Protein AF-A0A2V8CJR1-F1 (afdb_monomer)

pLDDT: mean 88.84, std 11.31, range [27.67, 98.44]

Foldseek 3Di:
DFPLCVVPCLLQVLLVLVVVLVVLLVCQQPDQDDLVVLLVSLLVSLLSLLQSCLSPVVSCLSLVVSLCSLQPQGDDDNVVCNVSSVVSNVSSPVSSCVNNVVVVVVCQQFDCPLLLLLLLQAPVNLVLLQWDDFLFGSANDSASVVSLQVLQVLCCQAVVHFRDPRRGPSSNVSSVVLSVVCCQLFVLQLLSLLVSLLQSLLLCLQAQAQNDPSDPPVPADPVNNVVSVVRRVVSLVCSNCRVVLLLLLLLQLQLVPLSRSVVSVSCSSSLRRVCSSNVDCSRNVSVSCNSVVSNVSNVVCCVVCNPDPRDPSSNVRSVVSVVVVVCCSVVVSVVSLVSNLVSLVVLVVCVVPFDKDFWDWDDDDFWWIWTPDDFDWGHDPQKTKGKFKKKWKFDLVQFDDAAWKKKWFFKDAPDPSLGRIDIDGGGRAHRPFHIKMKIDMDMWIDGHPGTGMDGTGITIGPGTPVRRPTMITGPSVNSNSDGIIGIGHRVSSVTRSHMDRDNPPSDPPD

Structure (mmCIF, N/CA/C/O backbone):
data_AF-A0A2V8CJR1-F1
#
_entry.id   AF-A0A2V8CJR1-F1
#
loop_
_atom_site.group_PDB
_atom_site.id
_atom_site.type_symbol
_atom_site.label_atom_id
_atom_site.label_alt_id
_atom_site.label_comp_id
_atom_site.label_asym_id
_atom_site.label_entity_id
_atom_site.label_seq_id
_atom_site.pdbx_PDB_ins_code
_atom_site.Cartn_x
_atom_site.Cartn_y
_atom_site.Cartn_z
_atom_site.occupancy
_atom_site.B_iso_or_equiv
_atom_site.auth_seq_id
_atom_site.auth_comp_id
_atom_site.auth_asym_id
_atom_site.auth_atom_id
_atom_site.pdbx_PDB_model_num
ATOM 1 N N . MET A 1 1 ? -5.263 13.790 -19.936 1.00 47.22 1 MET A N 1
ATOM 2 C CA . MET A 1 1 ? -5.091 14.590 -18.706 1.00 47.22 1 MET A CA 1
ATOM 3 C C . MET A 1 1 ? -6.323 15.472 -18.580 1.00 47.22 1 MET A C 1
ATOM 5 O O . MET A 1 1 ? -6.673 16.108 -19.569 1.00 47.22 1 MET A O 1
ATOM 9 N N . ASN A 1 2 ? -7.050 15.401 -17.464 1.00 49.66 2 ASN A N 1
ATOM 10 C CA . ASN A 1 2 ? -8.241 16.224 -17.248 1.00 49.66 2 ASN A CA 1
ATOM 11 C C . ASN A 1 2 ? -7.782 17.662 -16.935 1.00 49.66 2 ASN A C 1
ATOM 13 O O . ASN A 1 2 ? -6.902 17.849 -16.100 1.00 49.66 2 ASN A O 1
ATOM 17 N N . LEU A 1 3 ? -8.316 18.669 -17.631 1.00 52.62 3 LEU A N 1
ATOM 18 C CA . LEU A 1 3 ? -7.907 20.075 -17.468 1.00 52.62 3 LEU A CA 1
ATOM 19 C C . LEU A 1 3 ? -8.206 20.612 -16.057 1.00 52.62 3 LEU A C 1
ATOM 21 O O . LEU A 1 3 ? -7.541 21.540 -15.611 1.00 52.62 3 LEU A O 1
ATOM 25 N N . THR A 1 4 ? -9.142 19.996 -15.328 1.00 49.59 4 THR A N 1
ATOM 26 C CA . THR A 1 4 ? -9.461 20.331 -13.928 1.00 49.59 4 THR A CA 1
ATOM 27 C C . THR A 1 4 ? -8.304 20.060 -12.970 1.00 49.59 4 THR A C 1
ATOM 29 O O . THR A 1 4 ? -8.136 20.763 -11.979 1.00 49.59 4 THR A O 1
ATOM 32 N N . GLN A 1 5 ? -7.459 19.079 -13.285 1.00 52.44 5 GLN A N 1
ATOM 33 C CA . GLN A 1 5 ? -6.327 18.684 -12.451 1.00 52.44 5 GLN A CA 1
ATOM 34 C C . GLN A 1 5 ? -5.193 19.723 -12.460 1.00 52.44 5 GLN A C 1
ATOM 36 O O . GLN A 1 5 ? -4.389 19.764 -11.534 1.00 52.44 5 GLN A O 1
ATOM 41 N N . LEU A 1 6 ? -5.171 20.640 -13.436 1.00 52.94 6 LEU A N 1
ATOM 42 C CA . LEU A 1 6 ? -4.238 21.774 -13.451 1.00 52.94 6 LEU A CA 1
ATOM 43 C C . LEU A 1 6 ? -4.445 22.741 -12.271 1.00 52.94 6 LEU A C 1
ATOM 45 O O . LEU A 1 6 ? -3.533 23.500 -11.960 1.00 52.94 6 LEU A O 1
ATOM 49 N N . LEU A 1 7 ? -5.604 22.702 -11.599 1.00 54.41 7 LEU A N 1
ATOM 50 C CA . LEU A 1 7 ? -5.891 23.536 -10.428 1.00 54.41 7 LEU A CA 1
ATOM 51 C C . LEU A 1 7 ? -5.176 23.052 -9.151 1.00 54.41 7 LEU A C 1
ATOM 53 O O . LEU A 1 7 ? -4.933 23.864 -8.264 1.00 54.41 7 LEU A O 1
ATOM 57 N N . SER A 1 8 ? -4.760 21.777 -9.069 1.00 62.66 8 SER A N 1
ATOM 58 C CA . SER A 1 8 ? -3.925 21.263 -7.965 1.00 62.66 8 SER A CA 1
ATOM 59 C C . SER A 1 8 ? -2.457 21.138 -8.390 1.00 62.66 8 SER A C 1
ATOM 61 O O . SER A 1 8 ? -1.870 20.057 -8.388 1.00 62.66 8 SER A O 1
ATOM 63 N N . LEU A 1 9 ? -1.823 22.253 -8.778 1.00 65.81 9 LEU A N 1
ATOM 64 C CA . LEU A 1 9 ? -0.425 22.278 -9.254 1.00 65.81 9 LEU A CA 1
ATOM 65 C C . LEU A 1 9 ? 0.544 21.493 -8.352 1.00 65.81 9 LEU A C 1
ATOM 67 O O . LEU A 1 9 ? 1.462 20.843 -8.855 1.00 65.81 9 LEU A O 1
ATOM 71 N N . ARG A 1 10 ? 0.307 21.500 -7.033 1.00 71.19 10 ARG A N 1
ATOM 72 C CA . ARG A 1 10 ? 1.084 20.732 -6.053 1.00 71.19 10 ARG A CA 1
ATOM 73 C C . ARG A 1 10 ? 1.092 19.236 -6.372 1.00 71.19 10 ARG A C 1
ATOM 75 O O . ARG A 1 10 ? 2.167 18.640 -6.442 1.00 71.19 10 ARG A O 1
ATOM 82 N N . ASP A 1 11 ? -0.070 18.632 -6.598 1.00 70.62 11 ASP A N 1
ATOM 83 C CA . ASP A 1 11 ? -0.189 17.177 -6.731 1.00 70.62 11 ASP A CA 1
ATOM 84 C C . ASP A 1 11 ? 0.283 16.658 -8.092 1.00 70.62 11 ASP A C 1
ATOM 86 O O . ASP A 1 11 ? 0.844 15.562 -8.185 1.00 70.62 11 ASP A O 1
ATOM 90 N N . TYR A 1 12 ? 0.158 17.485 -9.132 1.00 77.50 12 TYR A N 1
ATOM 91 C CA . TYR A 1 12 ? 0.526 17.127 -10.505 1.00 77.50 12 TYR A CA 1
ATOM 92 C C . TYR A 1 12 ? 1.982 17.467 -10.864 1.00 77.50 12 TYR A C 1
ATOM 94 O O . TYR A 1 12 ? 2.507 16.938 -11.848 1.00 77.50 12 TYR A O 1
ATOM 102 N N . SER A 1 13 ? 2.669 18.274 -10.045 1.00 83.56 13 SER A N 1
ATOM 103 C CA . SER A 1 13 ? 4.060 18.706 -10.270 1.00 83.56 13 SER A CA 1
ATOM 104 C C . SER A 1 13 ? 5.081 17.563 -10.366 1.00 83.56 13 SER A C 1
ATOM 106 O O . SER A 1 13 ? 6.120 17.735 -11.002 1.00 83.56 13 SER A O 1
ATOM 108 N N . LYS A 1 14 ? 4.797 16.378 -9.802 1.00 86.94 14 LYS A N 1
ATOM 109 C CA . LYS A 1 14 ? 5.714 15.223 -9.851 1.00 86.94 14 LYS A CA 1
ATOM 110 C C . LYS A 1 14 ? 5.793 14.528 -11.212 1.00 86.94 14 LYS A C 1
ATOM 112 O O . LYS A 1 14 ? 6.799 13.885 -11.509 1.00 86.94 14 LYS A O 1
ATOM 117 N N . ALA A 1 15 ? 4.752 14.628 -12.042 1.00 88.88 15 ALA A N 1
ATOM 118 C CA . ALA A 1 15 ? 4.653 13.828 -13.264 1.00 88.88 15 ALA A CA 1
ATOM 119 C C . ALA A 1 15 ? 5.807 14.043 -14.257 1.00 88.88 15 ALA A C 1
ATOM 121 O O . ALA A 1 15 ? 6.345 13.040 -14.729 1.00 88.88 15 ALA A O 1
ATOM 122 N N . PRO A 1 16 ? 6.251 15.281 -14.556 1.00 91.69 16 PRO A N 1
ATOM 123 C CA . PRO A 1 16 ? 7.402 15.496 -15.430 1.00 91.69 16 PRO A CA 1
ATOM 124 C C . PRO A 1 16 ? 8.664 14.785 -14.928 1.00 91.69 16 PRO A C 1
ATOM 126 O O . PRO A 1 16 ? 9.364 14.161 -15.723 1.00 91.69 16 PRO A O 1
ATOM 129 N N . PHE A 1 17 ? 8.921 14.805 -13.615 1.00 94.31 17 PHE A N 1
ATOM 130 C CA . PHE A 1 17 ? 10.078 14.132 -13.022 1.00 94.31 17 PHE A CA 1
ATOM 131 C C . PHE A 1 17 ? 10.000 12.617 -13.207 1.00 94.31 17 PHE A C 1
ATOM 133 O O . PHE A 1 17 ? 10.965 12.023 -13.683 1.00 94.31 17 PHE A O 1
ATOM 140 N N . VAL A 1 18 ? 8.850 11.997 -12.914 1.00 93.81 18 VAL A N 1
ATOM 141 C CA . VAL A 1 18 ? 8.673 10.547 -13.110 1.00 93.81 18 VAL A CA 1
ATOM 142 C C . VAL A 1 18 ? 8.821 10.169 -14.583 1.00 93.81 18 VAL A C 1
ATOM 144 O O . VAL A 1 18 ? 9.550 9.236 -14.909 1.00 93.81 18 VAL A O 1
ATOM 147 N N . LEU A 1 19 ? 8.174 10.896 -15.495 1.00 94.81 19 LEU A N 1
ATOM 148 C CA . LEU A 1 19 ? 8.189 10.564 -16.921 1.00 94.81 19 LEU A CA 1
ATOM 149 C C . LEU A 1 19 ? 9.585 10.715 -17.542 1.00 94.81 19 LEU A C 1
ATOM 151 O O . LEU A 1 19 ? 10.015 9.840 -18.295 1.00 94.81 19 LEU A O 1
ATOM 155 N N . ILE A 1 20 ? 10.320 11.779 -17.201 1.00 96.69 20 ILE A N 1
ATOM 156 C CA . ILE A 1 20 ? 11.702 11.967 -17.667 1.00 96.69 20 ILE A CA 1
ATOM 157 C C . ILE A 1 20 ? 12.622 10.910 -17.035 1.00 96.69 20 ILE A C 1
ATOM 159 O O . ILE A 1 20 ? 13.464 10.347 -17.733 1.00 96.69 20 ILE A O 1
ATOM 163 N N . ALA A 1 21 ? 12.437 10.577 -15.753 1.00 96.94 21 ALA A N 1
ATOM 164 C CA . ALA A 1 21 ? 13.189 9.519 -15.079 1.00 96.94 21 ALA A CA 1
ATOM 165 C C . ALA A 1 21 ? 12.992 8.159 -15.776 1.00 96.94 21 ALA A C 1
ATOM 167 O O . ALA A 1 21 ? 13.968 7.492 -16.129 1.00 96.94 21 ALA A O 1
ATOM 168 N N . VAL A 1 22 ? 11.741 7.783 -16.062 1.00 96.56 22 VAL A N 1
ATOM 169 C CA . VAL A 1 22 ? 11.398 6.560 -16.806 1.00 96.56 22 VAL A CA 1
ATOM 170 C C . VAL A 1 22 ? 12.005 6.576 -18.210 1.00 96.56 22 VAL A C 1
ATOM 172 O O . VAL A 1 22 ? 12.554 5.562 -18.643 1.00 96.56 22 VAL A O 1
ATOM 175 N N . LEU A 1 23 ? 11.975 7.717 -18.908 1.00 97.00 23 LEU A N 1
ATOM 176 C CA . LEU A 1 23 ? 12.600 7.865 -20.224 1.00 97.00 23 LEU A CA 1
ATOM 177 C C . LEU A 1 23 ? 14.119 7.653 -20.167 1.00 97.00 23 LEU A C 1
ATOM 179 O O . LEU A 1 23 ? 14.658 6.914 -20.991 1.00 97.00 23 LEU A O 1
ATOM 183 N N . ILE A 1 24 ? 14.812 8.256 -19.195 1.00 97.94 24 ILE A N 1
ATOM 184 C CA . ILE A 1 24 ? 16.261 8.076 -19.016 1.00 97.94 24 ILE A CA 1
ATOM 185 C C . ILE A 1 24 ? 16.586 6.595 -18.794 1.00 97.94 24 ILE A C 1
ATOM 187 O O . ILE A 1 24 ? 17.466 6.052 -19.468 1.00 97.94 24 ILE A O 1
ATOM 191 N N . LEU A 1 25 ? 15.854 5.916 -17.907 1.00 97.44 25 LEU A N 1
ATOM 192 C CA . LEU A 1 25 ? 16.058 4.488 -17.655 1.00 97.44 25 LEU A CA 1
ATOM 193 C C . LEU A 1 25 ? 15.759 3.639 -18.898 1.00 97.44 25 LEU A C 1
ATOM 195 O O . LEU A 1 25 ? 16.517 2.720 -19.208 1.00 97.44 25 LEU A O 1
ATOM 199 N N . ALA A 1 26 ? 14.709 3.962 -19.655 1.00 95.88 26 ALA A N 1
ATOM 200 C CA . ALA A 1 26 ? 14.397 3.277 -20.906 1.00 95.88 26 ALA A CA 1
ATOM 201 C C . ALA A 1 26 ? 15.522 3.440 -21.944 1.00 95.88 26 ALA A C 1
ATOM 203 O O . ALA A 1 26 ? 15.896 2.467 -22.602 1.00 95.88 26 ALA A O 1
ATOM 204 N N . VAL A 1 27 ? 16.121 4.630 -22.068 1.00 97.06 27 VAL A N 1
ATOM 205 C CA . VAL A 1 27 ? 17.281 4.869 -22.948 1.00 97.06 27 VAL A CA 1
ATOM 206 C C . VAL A 1 27 ? 18.489 4.045 -22.498 1.00 97.06 27 VAL A C 1
ATOM 208 O O . VAL A 1 27 ? 19.089 3.351 -23.322 1.00 97.06 27 VAL A O 1
ATOM 211 N N . LEU A 1 28 ? 18.803 4.066 -21.201 1.00 96.19 28 LEU A N 1
ATOM 212 C CA . LEU A 1 28 ? 19.912 3.311 -20.609 1.00 96.19 28 LEU A CA 1
ATOM 213 C C . LEU A 1 28 ? 19.774 1.797 -20.824 1.00 96.19 28 LEU A C 1
ATOM 215 O O . LEU A 1 28 ? 20.759 1.109 -21.087 1.00 96.19 28 LEU A O 1
ATOM 219 N N . VAL A 1 29 ? 18.552 1.270 -20.740 1.00 95.25 29 VAL A N 1
ATOM 220 C CA . VAL A 1 29 ? 18.269 -0.152 -20.962 1.00 95.25 29 VAL A CA 1
ATOM 221 C C . VAL A 1 29 ? 18.278 -0.496 -22.452 1.00 95.25 29 VAL A C 1
ATOM 223 O O . VAL A 1 29 ? 18.765 -1.556 -22.845 1.00 95.25 29 VAL A O 1
ATOM 226 N N . THR A 1 30 ? 17.734 0.345 -23.322 1.00 93.69 30 THR A N 1
ATOM 227 C CA . THR A 1 30 ? 17.561 -0.026 -24.737 1.00 93.69 30 THR A CA 1
ATOM 228 C C . THR A 1 30 ? 18.825 0.156 -25.566 1.00 93.69 30 THR A C 1
ATOM 230 O O . THR A 1 30 ? 19.014 -0.586 -26.532 1.00 93.69 30 THR A O 1
ATOM 233 N N . ARG A 1 31 ? 19.714 1.086 -25.199 1.00 92.00 31 ARG A N 1
ATOM 234 C CA . ARG A 1 31 ? 20.878 1.443 -26.021 1.00 92.00 31 ARG A CA 1
ATOM 235 C C . ARG A 1 31 ? 22.200 1.027 -25.374 1.00 92.00 31 ARG A C 1
ATOM 237 O O . ARG A 1 31 ? 22.481 1.446 -24.254 1.00 92.00 31 ARG A O 1
ATOM 244 N N . PRO A 1 32 ? 23.065 0.262 -26.069 1.00 89.56 32 PRO A N 1
ATOM 245 C CA . PRO A 1 32 ? 24.431 0.052 -25.609 1.00 89.56 32 PRO A CA 1
ATOM 246 C C . PRO A 1 32 ? 25.197 1.375 -25.714 1.00 89.56 32 PRO A C 1
ATOM 248 O O . PRO A 1 32 ? 25.432 1.892 -26.804 1.00 89.56 32 PRO A O 1
ATOM 251 N N . MET A 1 33 ? 25.561 1.944 -24.568 1.00 89.75 33 MET A N 1
ATOM 252 C CA . MET A 1 33 ? 26.241 3.233 -24.483 1.00 89.75 33 MET A CA 1
ATOM 253 C C . MET A 1 33 ? 27.665 3.073 -23.951 1.00 89.75 33 MET A C 1
ATOM 255 O O . MET A 1 33 ? 27.979 2.156 -23.191 1.00 89.75 33 MET A O 1
ATOM 259 N N . ARG A 1 34 ? 28.542 4.004 -24.345 1.00 90.62 34 ARG A N 1
ATOM 260 C CA . ARG A 1 34 ? 29.875 4.142 -23.742 1.00 90.62 34 ARG A CA 1
ATOM 261 C C . ARG A 1 34 ? 29.740 4.557 -22.273 1.00 90.62 34 ARG A C 1
ATOM 263 O O . ARG A 1 34 ? 28.713 5.107 -21.865 1.00 90.62 34 ARG A O 1
ATOM 270 N N . ILE A 1 35 ? 30.794 4.335 -21.489 1.00 90.50 35 ILE A N 1
ATOM 271 C CA . ILE A 1 35 ? 30.783 4.610 -20.046 1.00 90.50 35 ILE A CA 1
ATOM 272 C C . ILE A 1 35 ? 30.453 6.075 -19.727 1.00 90.50 35 ILE A C 1
ATOM 274 O O . ILE A 1 35 ? 29.532 6.311 -18.960 1.00 90.50 35 ILE A O 1
ATOM 278 N N . GLY A 1 36 ? 31.098 7.051 -20.376 1.00 93.75 36 GLY A N 1
ATOM 279 C CA . GLY A 1 36 ? 30.866 8.480 -20.113 1.00 93.75 36 GLY A CA 1
ATOM 280 C C . GLY A 1 36 ? 29.394 8.899 -20.252 1.00 93.75 36 GLY A C 1
ATOM 281 O O . GLY A 1 36 ? 28.806 9.344 -19.270 1.00 93.75 36 GLY A O 1
ATOM 282 N N . PRO A 1 37 ? 28.755 8.684 -21.418 1.00 95.25 37 PRO A N 1
ATOM 283 C CA . PRO A 1 37 ? 27.330 8.965 -21.601 1.00 95.25 37 PRO A CA 1
ATOM 284 C C . PRO A 1 37 ? 26.408 8.199 -20.639 1.00 95.25 37 PRO A C 1
ATOM 286 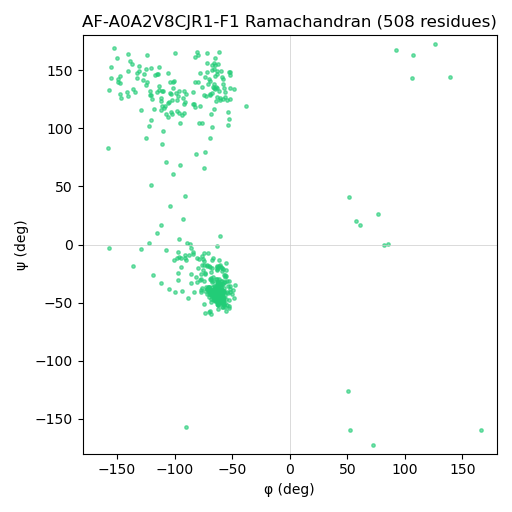O O . PRO A 1 37 ? 25.389 8.737 -20.217 1.00 95.25 37 PRO A O 1
ATOM 289 N N . THR A 1 38 ? 26.765 6.962 -20.274 1.00 94.56 38 THR A N 1
ATOM 290 C CA . THR A 1 38 ? 26.018 6.175 -19.276 1.00 94.56 38 THR A CA 1
ATOM 291 C C . THR A 1 38 ? 26.064 6.863 -17.913 1.00 94.56 38 THR A C 1
ATOM 293 O O . THR A 1 38 ? 25.021 7.111 -17.318 1.00 94.56 38 THR A O 1
ATOM 296 N N . LEU A 1 39 ? 27.261 7.222 -17.438 1.00 96.06 39 LEU A N 1
ATOM 297 C CA . LEU A 1 39 ? 27.441 7.904 -16.156 1.00 96.06 39 LEU A CA 1
ATOM 298 C C . LEU A 1 39 ? 26.774 9.286 -16.150 1.00 96.06 39 LEU A C 1
ATOM 300 O O . LEU A 1 39 ? 26.170 9.653 -15.149 1.00 96.06 39 LEU A O 1
ATOM 304 N N . ALA A 1 40 ? 26.814 10.017 -17.268 1.00 97.44 40 ALA A N 1
ATOM 305 C CA . ALA A 1 40 ? 26.152 11.313 -17.404 1.00 97.44 40 ALA A CA 1
ATOM 306 C C . ALA A 1 40 ? 24.620 11.205 -17.303 1.00 97.44 40 ALA A C 1
ATOM 308 O O . ALA A 1 40 ? 24.003 11.967 -16.564 1.00 97.44 40 ALA A O 1
ATOM 309 N N . LEU A 1 41 ? 23.999 10.240 -17.994 1.00 97.81 41 LEU A N 1
ATOM 310 C CA . LEU A 1 41 ? 22.554 10.002 -17.887 1.00 97.81 41 LEU A CA 1
ATOM 311 C C . LEU A 1 41 ? 22.146 9.537 -16.487 1.00 97.81 41 LEU A C 1
ATOM 313 O O . LEU A 1 41 ? 21.101 9.940 -15.987 1.00 97.81 41 LEU A O 1
ATOM 317 N N . VAL A 1 42 ? 22.968 8.711 -15.844 1.00 97.75 42 VAL A N 1
ATOM 318 C CA . VAL A 1 42 ? 22.712 8.240 -14.479 1.00 97.75 42 VAL A CA 1
ATOM 319 C C . VAL A 1 42 ? 22.859 9.371 -13.453 1.00 97.75 42 VAL A C 1
ATOM 321 O O . VAL A 1 42 ? 22.032 9.484 -12.549 1.00 97.75 42 VAL A O 1
ATOM 324 N N . ALA A 1 43 ? 23.845 10.255 -13.618 1.00 98.31 43 ALA A N 1
ATOM 325 C CA . ALA A 1 43 ? 23.961 11.474 -12.823 1.00 98.31 43 ALA A CA 1
ATOM 326 C C . ALA A 1 43 ? 22.751 12.398 -13.038 1.00 98.31 43 ALA A C 1
ATOM 328 O O . ALA A 1 43 ? 22.170 12.878 -12.068 1.00 98.31 43 ALA A O 1
ATOM 329 N N . LEU A 1 44 ? 22.318 12.590 -14.291 1.00 98.38 44 LEU A N 1
ATOM 330 C CA . LEU A 1 44 ? 21.120 13.368 -14.616 1.00 98.38 44 LEU A CA 1
ATOM 331 C C . LEU A 1 44 ? 19.862 12.770 -13.973 1.00 98.38 44 LEU A C 1
ATOM 333 O O . LEU A 1 44 ? 19.051 13.513 -13.431 1.00 98.38 44 LEU A O 1
ATOM 337 N N . TYR A 1 45 ? 19.718 11.442 -13.985 1.00 98.38 45 TYR A N 1
ATOM 338 C CA . TYR A 1 45 ? 18.636 10.744 -13.290 1.00 98.38 45 TYR A CA 1
ATOM 339 C C . TYR A 1 45 ? 18.657 11.034 -11.784 1.00 98.38 45 TYR A C 1
ATOM 341 O O . TYR A 1 45 ? 17.638 11.433 -11.224 1.00 98.38 45 TYR A O 1
ATOM 349 N N . GLY A 1 46 ? 19.818 10.880 -11.134 1.00 98.00 46 GLY A N 1
ATOM 350 C CA . GLY A 1 46 ? 19.984 11.176 -9.708 1.00 98.00 46 GLY A CA 1
ATOM 351 C C . GLY A 1 46 ? 19.637 12.628 -9.373 1.00 98.00 46 GLY A C 1
ATOM 352 O O . GLY A 1 46 ? 18.896 12.878 -8.425 1.00 98.00 46 GLY A O 1
ATOM 353 N N . ALA A 1 47 ? 20.092 13.580 -10.192 1.00 98.00 47 ALA A N 1
ATOM 354 C CA . ALA A 1 47 ? 19.789 15.000 -10.022 1.00 98.00 47 ALA A CA 1
ATOM 355 C C . ALA A 1 47 ? 18.295 15.301 -10.199 1.00 98.00 47 ALA A C 1
ATOM 357 O O . ALA A 1 47 ? 17.715 16.027 -9.397 1.00 98.00 47 ALA A O 1
ATOM 358 N N . LEU A 1 48 ? 17.660 14.716 -11.217 1.00 97.31 48 LEU A N 1
ATOM 359 C CA . LEU A 1 48 ? 16.237 14.887 -11.504 1.00 97.31 48 LEU A CA 1
ATOM 360 C C . LEU A 1 48 ? 15.362 14.370 -10.357 1.00 97.31 48 LEU A C 1
ATOM 362 O O . LEU A 1 48 ? 14.460 15.076 -9.909 1.00 97.31 48 LEU A O 1
ATOM 366 N N . VAL A 1 49 ? 15.637 13.156 -9.870 1.00 96.81 49 VAL A N 1
ATOM 367 C CA . VAL A 1 49 ? 14.902 12.565 -8.741 1.00 96.81 49 VAL A CA 1
ATOM 368 C C . VAL A 1 49 ? 15.182 13.341 -7.453 1.00 96.81 49 VAL A C 1
ATOM 370 O O . VAL A 1 49 ? 14.257 13.591 -6.685 1.00 96.81 49 VAL A O 1
ATOM 373 N N . GLY A 1 50 ? 16.426 13.781 -7.233 1.00 96.06 50 GLY A N 1
ATOM 374 C CA . GLY A 1 50 ? 16.803 14.558 -6.050 1.00 96.06 50 GLY A CA 1
ATOM 375 C C . GLY A 1 50 ? 16.157 15.941 -6.008 1.00 96.06 50 GLY A C 1
ATOM 376 O O . GLY A 1 50 ? 15.693 16.375 -4.958 1.00 96.06 50 GLY A O 1
ATOM 377 N N . PHE A 1 51 ? 16.059 16.614 -7.153 1.00 95.31 51 PHE A N 1
ATOM 378 C CA . PHE A 1 51 ? 15.351 17.886 -7.260 1.00 95.31 51 PHE A CA 1
ATOM 379 C C . PHE A 1 51 ? 13.838 17.692 -7.110 1.00 95.31 51 PHE A C 1
ATOM 381 O O . PHE A 1 51 ? 13.193 18.409 -6.348 1.00 95.31 51 PHE A O 1
ATOM 388 N N . GLY A 1 52 ? 13.277 16.679 -7.778 1.00 92.75 52 GLY A N 1
ATOM 389 C CA . GLY A 1 52 ? 11.859 16.345 -7.682 1.00 92.75 52 GLY A CA 1
ATOM 390 C C . GLY A 1 52 ? 11.424 15.973 -6.259 1.00 92.75 52 GLY A C 1
ATOM 391 O O . GLY A 1 52 ? 10.329 16.350 -5.847 1.00 92.75 52 GLY A O 1
A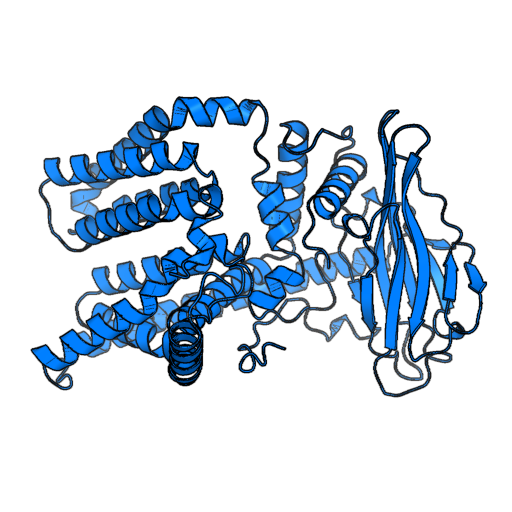TOM 392 N N . TRP A 1 53 ? 12.286 15.324 -5.467 1.00 90.81 53 TRP A N 1
ATOM 393 C CA . TRP A 1 53 ? 12.027 15.043 -4.048 1.00 90.81 53 TRP A CA 1
ATOM 394 C C . TRP A 1 53 ? 11.654 16.300 -3.249 1.00 90.81 53 TRP A C 1
ATOM 396 O O . TRP A 1 53 ? 10.788 16.239 -2.380 1.00 90.81 53 TRP A O 1
ATOM 406 N N . GLY A 1 54 ? 12.257 17.450 -3.572 1.00 88.12 54 GLY A N 1
ATOM 407 C CA . GLY A 1 54 ? 11.922 18.730 -2.945 1.00 88.12 54 GLY A CA 1
ATOM 408 C C . GLY A 1 54 ? 10.484 19.197 -3.201 1.00 88.12 54 GLY A C 1
ATOM 409 O O . GLY A 1 54 ? 9.963 19.991 -2.425 1.00 88.12 54 GLY A O 1
ATOM 410 N N . PHE A 1 55 ? 9.830 18.693 -4.251 1.00 88.06 55 PHE A N 1
ATOM 411 C CA . PHE A 1 55 ? 8.413 18.937 -4.529 1.00 88.06 55 PHE A CA 1
ATOM 412 C C . PHE A 1 55 ? 7.529 17.909 -3.835 1.00 88.06 55 PHE A C 1
ATOM 414 O O . PHE A 1 55 ? 6.510 18.267 -3.245 1.00 88.06 55 PHE A O 1
ATOM 421 N N . ARG A 1 56 ? 7.895 16.626 -3.937 1.00 87.81 56 ARG A N 1
ATOM 422 C CA . ARG A 1 56 ? 7.124 15.524 -3.363 1.00 87.81 56 ARG A CA 1
ATOM 423 C C . ARG A 1 56 ? 8.017 14.375 -2.909 1.00 87.81 56 ARG A C 1
ATOM 425 O O . ARG A 1 56 ? 8.793 13.833 -3.696 1.00 87.81 56 ARG A O 1
ATOM 432 N N . SER A 1 57 ? 7.821 13.937 -1.667 1.00 87.38 57 SER A N 1
ATOM 433 C CA . SER A 1 57 ? 8.584 12.837 -1.076 1.00 87.38 57 SER A CA 1
ATOM 434 C C . SER A 1 57 ? 8.245 11.468 -1.677 1.00 87.38 57 SER A C 1
ATOM 436 O O . SER A 1 57 ? 9.041 10.548 -1.605 1.00 87.38 57 SER A O 1
ATOM 438 N N . ASP A 1 58 ? 7.117 11.265 -2.353 1.00 86.50 58 ASP A N 1
ATOM 439 C CA . ASP A 1 58 ? 6.870 9.952 -2.968 1.00 86.50 58 ASP A CA 1
ATOM 440 C C . ASP A 1 58 ? 7.850 9.628 -4.115 1.00 86.50 58 ASP A C 1
ATOM 442 O O . ASP A 1 58 ? 7.981 8.473 -4.516 1.00 86.50 58 ASP A O 1
ATOM 446 N N . LEU A 1 59 ? 8.635 10.608 -4.582 1.00 90.81 59 LEU A N 1
ATOM 447 C CA . LEU A 1 59 ? 9.655 10.396 -5.601 1.00 90.81 59 LEU A CA 1
ATOM 448 C C . LEU A 1 59 ? 10.862 9.571 -5.146 1.00 90.81 59 LEU A C 1
ATOM 450 O O . LEU A 1 59 ? 11.507 9.012 -6.040 1.00 90.81 59 LEU A O 1
ATOM 454 N N . THR A 1 60 ? 11.186 9.397 -3.844 1.00 90.56 60 THR A N 1
ATOM 455 C CA . THR A 1 60 ? 12.350 8.516 -3.565 1.00 90.56 60 THR A CA 1
ATOM 456 C C . THR A 1 60 ? 12.103 7.066 -3.910 1.00 90.56 60 THR A C 1
ATOM 458 O O . THR A 1 60 ? 13.080 6.337 -4.021 1.00 90.56 60 THR A O 1
ATOM 461 N N . VAL A 1 61 ? 10.863 6.634 -4.161 1.00 93.50 61 VAL A N 1
ATOM 462 C CA . VAL A 1 61 ? 10.597 5.278 -4.670 1.00 93.50 61 VAL A CA 1
ATOM 463 C C . VAL A 1 61 ? 11.369 5.008 -5.976 1.00 93.50 61 VAL A C 1
ATOM 465 O O . VAL A 1 61 ? 11.800 3.887 -6.239 1.00 93.50 61 VAL A O 1
ATOM 468 N N . MET A 1 62 ? 11.665 6.059 -6.750 1.00 96.06 62 MET A N 1
ATOM 469 C CA . MET A 1 62 ? 12.448 5.998 -7.986 1.00 96.06 62 MET A CA 1
ATOM 470 C C . MET A 1 62 ? 13.954 5.795 -7.749 1.00 96.06 62 MET A C 1
ATOM 472 O O . MET A 1 62 ? 14.659 5.376 -8.668 1.00 96.06 62 MET A O 1
ATOM 476 N N . VAL A 1 63 ? 14.482 6.045 -6.548 1.00 96.81 63 VAL A N 1
ATOM 477 C CA . VAL A 1 63 ? 15.908 5.831 -6.232 1.00 96.81 63 VAL A CA 1
ATOM 478 C C . VAL A 1 63 ? 16.268 4.338 -6.216 1.00 96.81 63 VAL A C 1
ATOM 480 O O . VAL A 1 63 ? 17.090 3.941 -7.047 1.00 96.81 63 VAL A O 1
ATOM 483 N N . PRO A 1 64 ? 15.660 3.474 -5.370 1.00 96.69 64 PRO A N 1
ATOM 484 C CA . PRO A 1 64 ? 15.964 2.044 -5.379 1.00 96.69 64 PRO A CA 1
ATOM 485 C C . PRO A 1 64 ? 15.591 1.392 -6.716 1.00 96.69 64 PRO A C 1
ATOM 487 O O . PRO A 1 64 ? 16.301 0.499 -7.175 1.00 96.69 64 PRO A O 1
ATOM 490 N N . PHE A 1 65 ? 14.544 1.878 -7.391 1.00 97.25 65 PHE A N 1
ATOM 491 C CA . PHE A 1 65 ? 14.192 1.425 -8.736 1.00 97.25 65 PHE A CA 1
ATOM 492 C C . PHE A 1 65 ? 15.287 1.724 -9.763 1.00 97.25 65 PHE A C 1
ATOM 494 O O . PHE A 1 65 ? 15.756 0.819 -10.452 1.00 97.25 65 PHE A O 1
ATOM 501 N N . GLY A 1 66 ? 15.748 2.975 -9.832 1.00 97.31 66 GLY A N 1
ATOM 502 C CA . GLY A 1 66 ? 16.827 3.380 -10.729 1.00 97.31 66 GLY A CA 1
ATOM 503 C C . GLY A 1 66 ? 18.128 2.633 -10.435 1.00 97.31 66 GLY A C 1
ATOM 504 O O . GLY A 1 66 ? 18.781 2.154 -11.363 1.00 97.31 66 GLY A O 1
ATOM 505 N N . MET A 1 67 ? 18.468 2.449 -9.154 1.00 97.12 67 MET A N 1
ATOM 506 C CA . MET A 1 67 ? 19.619 1.641 -8.741 1.00 97.12 67 MET A CA 1
ATOM 507 C C . MET A 1 67 ? 19.500 0.196 -9.231 1.00 97.12 67 MET A C 1
ATOM 509 O O . MET A 1 67 ? 20.446 -0.313 -9.828 1.00 97.12 67 MET A O 1
ATOM 513 N N . PHE A 1 68 ? 18.346 -0.454 -9.047 1.00 96.31 68 PHE A N 1
ATOM 514 C CA . PHE A 1 68 ? 18.117 -1.814 -9.541 1.00 96.31 68 PHE A CA 1
ATOM 515 C C . PHE A 1 68 ? 18.301 -1.905 -11.062 1.00 96.31 68 PHE A C 1
ATOM 517 O O . PHE A 1 68 ? 19.021 -2.777 -11.555 1.00 96.31 68 PHE A O 1
ATOM 524 N N . VAL A 1 69 ? 17.707 -0.973 -11.814 1.00 96.12 69 VAL A N 1
ATOM 525 C CA . VAL A 1 69 ? 17.818 -0.932 -13.280 1.00 96.12 69 VAL A CA 1
ATOM 526 C C . VAL A 1 69 ? 19.277 -0.771 -13.719 1.00 96.12 69 VAL A C 1
ATOM 528 O O . VAL A 1 69 ? 19.740 -1.501 -14.598 1.00 96.12 69 VAL A O 1
ATOM 531 N N . VAL A 1 70 ? 20.023 0.139 -13.092 1.00 95.69 70 VAL A N 1
ATOM 532 C CA . VAL A 1 70 ? 21.436 0.399 -13.409 1.00 95.69 70 VAL A CA 1
ATOM 533 C C . VAL A 1 70 ? 22.338 -0.781 -13.032 1.00 95.69 70 VAL A C 1
ATOM 535 O O . VAL A 1 70 ? 23.278 -1.099 -13.762 1.00 95.69 70 VAL A O 1
ATOM 538 N N . LEU A 1 71 ? 22.049 -1.463 -11.924 1.00 94.62 71 LEU A N 1
ATOM 539 C CA . LEU A 1 71 ? 22.831 -2.610 -11.464 1.00 94.62 71 LEU A CA 1
ATOM 540 C C . LEU A 1 71 ? 22.618 -3.845 -12.345 1.00 94.62 71 LEU A C 1
ATOM 542 O O . LEU A 1 71 ? 23.589 -4.526 -12.686 1.00 94.62 71 LEU A O 1
ATOM 546 N N . VAL A 1 72 ? 21.369 -4.115 -12.737 1.00 93.44 72 VAL A N 1
ATOM 547 C CA . VAL A 1 72 ? 20.958 -5.424 -13.271 1.00 93.44 72 VAL A CA 1
ATOM 548 C C . VAL A 1 72 ? 20.583 -5.389 -14.756 1.00 93.44 72 VAL A C 1
ATOM 550 O O . VAL A 1 72 ? 20.809 -6.368 -15.463 1.00 93.44 72 VAL A O 1
ATOM 553 N N . LEU A 1 73 ? 20.012 -4.291 -15.262 1.00 94.56 73 LEU A N 1
ATOM 554 C CA . LEU A 1 73 ? 19.317 -4.286 -16.560 1.00 94.56 73 LEU A CA 1
ATOM 555 C C . LEU A 1 73 ? 20.067 -3.570 -17.693 1.00 94.56 73 LEU A C 1
ATOM 557 O O . LEU A 1 73 ? 19.617 -3.616 -18.847 1.00 94.56 73 LEU A O 1
ATOM 561 N N . LEU A 1 74 ? 21.213 -2.941 -17.408 1.00 93.69 74 LEU A N 1
ATOM 562 C CA . LEU A 1 74 ? 22.030 -2.298 -18.440 1.00 93.69 74 LEU A CA 1
ATOM 563 C C . LEU A 1 74 ? 22.565 -3.310 -19.472 1.00 93.69 74 LEU A C 1
ATOM 565 O O . LEU A 1 74 ? 22.832 -4.463 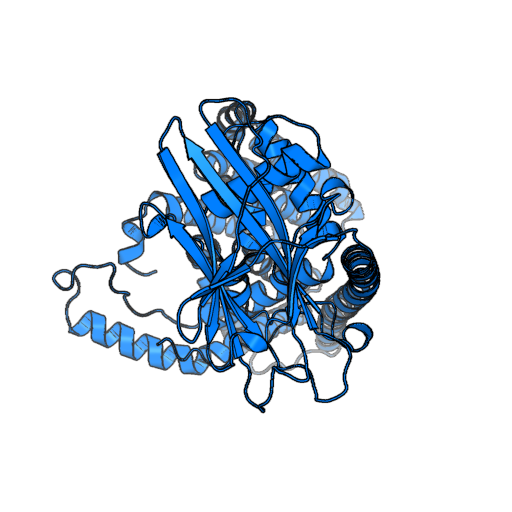-19.134 1.00 93.69 74 LEU A O 1
ATOM 569 N N . PRO A 1 75 ? 22.761 -2.900 -20.740 1.00 91.69 75 PRO A N 1
ATOM 570 C CA . PRO A 1 75 ? 23.327 -3.765 -21.769 1.00 91.69 75 PRO A CA 1
ATOM 571 C C . PRO A 1 75 ? 24.730 -4.296 -21.426 1.00 91.69 75 PRO A C 1
ATOM 573 O O . PRO A 1 75 ? 25.579 -3.572 -20.888 1.00 91.69 75 PRO A O 1
ATOM 576 N N . GLY A 1 76 ? 24.977 -5.544 -21.835 1.00 85.50 76 GLY A N 1
ATOM 577 C CA . GLY A 1 76 ? 26.240 -6.266 -21.659 1.00 85.50 76 GLY A CA 1
ATOM 578 C C . GLY A 1 76 ? 26.166 -7.374 -20.595 1.00 85.50 76 GLY A C 1
ATOM 579 O O . GLY A 1 76 ? 25.228 -7.403 -19.801 1.00 85.50 76 GLY A O 1
ATOM 580 N N . PRO A 1 77 ? 27.128 -8.313 -20.578 1.00 81.69 77 PRO A N 1
ATOM 581 C CA . PRO A 1 77 ? 27.209 -9.332 -19.534 1.00 81.69 77 PRO A CA 1
ATOM 582 C C . PRO A 1 77 ? 27.535 -8.693 -18.178 1.00 81.69 77 PRO A C 1
ATOM 584 O O . PRO A 1 77 ? 28.437 -7.849 -18.099 1.00 81.69 77 PRO A O 1
ATOM 587 N N . LEU A 1 78 ? 26.828 -9.117 -17.119 1.00 78.44 78 LEU A N 1
ATOM 588 C CA . LEU A 1 78 ? 27.006 -8.584 -15.762 1.00 78.44 78 LEU A CA 1
ATOM 589 C C . LEU A 1 78 ? 28.453 -8.729 -15.287 1.00 78.44 78 LEU A C 1
ATOM 591 O O . LEU A 1 78 ? 29.019 -7.753 -14.815 1.00 78.44 78 LEU A O 1
ATOM 595 N N . SER A 1 79 ? 29.067 -9.900 -15.481 1.00 73.50 79 SER A N 1
ATOM 596 C CA . SER A 1 79 ? 30.421 -10.227 -15.002 1.00 73.50 79 SER A CA 1
ATOM 597 C C . SER A 1 79 ? 31.507 -9.264 -15.486 1.00 73.50 79 SER A C 1
ATOM 599 O O . SER A 1 79 ? 32.451 -8.985 -14.757 1.00 73.50 79 SER A O 1
ATOM 601 N N . VAL A 1 80 ? 31.355 -8.716 -16.692 1.00 73.50 80 VAL A N 1
ATOM 602 C CA . VAL A 1 80 ? 32.325 -7.787 -17.294 1.00 73.50 80 VAL A CA 1
ATOM 603 C C . VAL A 1 80 ? 32.066 -6.342 -16.857 1.00 73.50 80 VAL A C 1
ATOM 605 O O . VAL A 1 80 ? 32.978 -5.522 -16.836 1.00 73.50 80 VAL A O 1
ATOM 608 N N . HIS A 1 81 ? 30.826 -6.014 -16.486 1.00 80.75 81 HIS A N 1
ATOM 609 C CA . HIS A 1 81 ? 30.394 -4.636 -16.248 1.00 80.75 81 HIS A CA 1
ATOM 610 C C . HIS A 1 81 ? 30.000 -4.350 -14.796 1.00 80.75 81 HIS A C 1
ATOM 612 O O . HIS A 1 81 ? 29.490 -3.263 -14.529 1.00 80.75 81 HIS A O 1
ATOM 618 N N . VAL A 1 82 ? 30.267 -5.265 -13.853 1.00 88.44 82 VAL A N 1
ATOM 619 C CA . VAL A 1 82 ? 29.963 -5.073 -12.422 1.00 88.44 82 VAL A CA 1
ATOM 620 C C . VAL A 1 82 ? 30.548 -3.758 -11.911 1.00 88.44 82 VAL A C 1
ATOM 622 O O . VAL A 1 82 ? 29.829 -2.970 -11.308 1.00 88.44 82 VAL A O 1
ATOM 625 N N . ALA A 1 83 ? 31.819 -3.472 -12.216 1.00 89.12 83 ALA A N 1
ATOM 626 C CA . ALA A 1 83 ? 32.476 -2.240 -11.781 1.00 89.12 83 ALA A CA 1
ATOM 627 C C . ALA A 1 83 ? 31.804 -0.984 -12.362 1.00 89.12 83 ALA A C 1
ATOM 629 O O . ALA A 1 83 ? 31.547 -0.026 -11.638 1.00 89.12 83 ALA A O 1
ATOM 630 N N . ARG A 1 84 ? 31.452 -1.004 -13.657 1.00 90.69 84 ARG A N 1
ATOM 631 C CA . ARG A 1 84 ? 30.729 0.094 -14.321 1.00 90.69 84 ARG A CA 1
ATOM 632 C C . ARG A 1 84 ? 29.355 0.312 -13.691 1.00 90.69 84 ARG A C 1
ATOM 634 O O . ARG A 1 84 ? 28.997 1.447 -13.401 1.00 90.69 84 ARG A O 1
ATOM 641 N N . ASN A 1 85 ? 28.581 -0.757 -13.519 1.00 93.62 85 ASN A N 1
ATOM 642 C CA . ASN A 1 85 ? 27.223 -0.693 -12.987 1.00 93.62 85 ASN A CA 1
ATOM 643 C C . ASN A 1 85 ? 27.232 -0.268 -11.509 1.00 93.62 85 ASN A C 1
ATOM 645 O O . ASN A 1 85 ? 26.408 0.547 -11.104 1.00 93.62 85 ASN A O 1
ATOM 649 N N . GLY A 1 86 ? 28.200 -0.754 -10.726 1.00 94.75 86 GLY A N 1
ATOM 650 C CA . GLY A 1 86 ? 28.429 -0.327 -9.347 1.00 94.75 86 GLY A CA 1
ATOM 651 C C . GLY A 1 86 ? 28.794 1.154 -9.260 1.00 94.75 86 GLY A C 1
ATOM 652 O O . GLY A 1 86 ? 28.157 1.894 -8.516 1.00 94.75 86 GLY A O 1
ATOM 653 N N . LEU A 1 87 ? 29.740 1.617 -10.084 1.00 94.94 87 LEU A N 1
ATOM 654 C CA . LEU A 1 87 ? 30.095 3.036 -10.173 1.00 94.94 87 LEU A CA 1
ATOM 655 C C . LEU A 1 87 ? 28.889 3.899 -10.569 1.00 94.94 87 LEU A C 1
ATOM 657 O O . LEU A 1 87 ? 28.662 4.949 -9.976 1.00 94.94 87 LEU A O 1
ATOM 661 N N . ALA A 1 88 ? 28.090 3.451 -11.537 1.00 95.69 88 ALA A N 1
ATOM 662 C CA . ALA A 1 88 ? 26.880 4.148 -11.949 1.00 95.69 88 ALA A CA 1
ATOM 663 C C . ALA A 1 88 ? 25.854 4.234 -10.804 1.00 95.69 88 ALA A C 1
ATOM 665 O O . ALA A 1 88 ? 25.326 5.313 -10.552 1.00 95.69 88 ALA A O 1
ATOM 666 N N . ALA A 1 89 ? 25.615 3.151 -10.060 1.00 96.75 89 ALA A N 1
ATOM 667 C CA . ALA A 1 89 ? 24.718 3.166 -8.903 1.00 96.75 89 ALA A CA 1
ATOM 668 C C . ALA A 1 89 ? 25.212 4.104 -7.784 1.00 96.75 89 ALA A C 1
ATOM 670 O O . ALA A 1 89 ? 24.412 4.836 -7.203 1.00 96.75 89 ALA A O 1
ATOM 671 N N . VAL A 1 90 ? 26.525 4.136 -7.526 1.00 97.50 90 VAL A N 1
ATOM 672 C CA . VAL A 1 90 ? 27.138 5.077 -6.573 1.00 97.50 90 VAL A CA 1
ATOM 673 C C . VAL A 1 90 ? 26.961 6.520 -7.039 1.00 97.50 90 VAL A C 1
ATOM 675 O O . VAL A 1 90 ? 26.566 7.362 -6.241 1.00 97.50 90 VAL A O 1
ATOM 678 N N . ILE A 1 91 ? 27.195 6.812 -8.322 1.00 97.94 91 ILE A N 1
ATOM 679 C CA . ILE A 1 91 ? 27.000 8.155 -8.889 1.00 97.94 91 ILE A CA 1
ATOM 680 C C . ILE A 1 91 ? 25.533 8.581 -8.801 1.00 97.94 91 ILE A C 1
ATOM 682 O O . ILE A 1 91 ? 25.264 9.705 -8.388 1.00 97.94 91 ILE A O 1
ATOM 686 N N . LEU A 1 92 ? 24.590 7.693 -9.135 1.00 98.19 92 LEU A N 1
ATOM 687 C CA . LEU A 1 92 ? 23.154 7.950 -8.997 1.00 98.19 92 LEU A CA 1
ATOM 688 C C . LEU A 1 92 ? 22.830 8.408 -7.576 1.00 98.19 92 LEU A C 1
ATOM 690 O O . LEU A 1 92 ? 22.245 9.475 -7.389 1.00 98.19 92 LEU A O 1
ATOM 694 N N . LEU A 1 93 ? 23.232 7.603 -6.589 1.00 97.94 93 LEU A N 1
ATOM 695 C CA . LEU A 1 93 ? 22.941 7.852 -5.184 1.00 97.94 93 LEU A CA 1
ATOM 696 C C . LEU A 1 93 ? 23.645 9.115 -4.680 1.00 97.94 93 LEU A C 1
ATOM 698 O O . LEU A 1 93 ? 23.017 9.934 -4.019 1.00 97.94 93 LEU A O 1
ATOM 702 N N . ALA A 1 94 ? 24.921 9.304 -5.016 1.00 98.19 94 ALA A N 1
ATOM 703 C CA . ALA A 1 94 ? 25.688 10.472 -4.602 1.00 98.19 94 ALA A CA 1
ATOM 704 C C . ALA A 1 94 ? 25.074 11.768 -5.145 1.00 98.19 94 ALA A C 1
ATOM 706 O O . ALA A 1 94 ? 24.859 12.710 -4.385 1.00 98.19 94 ALA A O 1
ATOM 707 N N . VAL A 1 95 ? 24.734 11.811 -6.437 1.00 98.38 95 VAL A N 1
ATOM 708 C CA . VAL A 1 95 ? 24.121 12.997 -7.047 1.00 98.38 95 VAL A CA 1
ATOM 709 C C . VAL A 1 95 ? 22.719 13.238 -6.487 1.00 98.38 95 VAL A C 1
ATOM 711 O O . VAL A 1 95 ? 22.395 14.380 -6.167 1.00 98.38 95 VAL A O 1
ATOM 714 N N . PHE A 1 96 ? 21.917 12.185 -6.292 1.00 97.88 96 PHE A N 1
ATOM 715 C CA . PHE A 1 96 ? 20.630 12.295 -5.601 1.00 97.88 96 PHE A CA 1
ATOM 716 C C . PHE A 1 96 ? 20.793 12.927 -4.214 1.00 97.88 96 PHE A C 1
ATOM 718 O O . PHE A 1 96 ? 20.132 13.919 -3.925 1.00 97.88 96 PHE A O 1
ATOM 725 N N . LEU A 1 97 ? 21.697 12.401 -3.380 1.00 96.62 97 LEU A N 1
ATOM 726 C CA . LEU A 1 97 ? 21.911 12.888 -2.016 1.00 96.62 97 LEU A CA 1
ATOM 727 C C . LEU A 1 97 ? 22.391 14.339 -1.991 1.00 96.62 97 LEU A C 1
ATOM 729 O O . LEU A 1 97 ? 21.931 15.104 -1.150 1.00 96.62 97 LEU A O 1
ATOM 733 N N . VAL A 1 98 ? 23.280 14.727 -2.911 1.00 97.44 98 VAL A N 1
ATOM 734 C CA . VAL A 1 98 ? 23.773 16.108 -3.023 1.00 97.44 98 VAL A CA 1
ATOM 735 C C . VAL A 1 98 ? 22.642 17.064 -3.401 1.00 97.44 98 VAL A C 1
ATOM 737 O O . VAL A 1 98 ? 22.481 18.097 -2.755 1.00 97.44 98 VAL A O 1
ATOM 740 N N . VAL A 1 99 ? 21.838 16.725 -4.412 1.00 97.31 99 VAL A N 1
ATOM 741 C CA .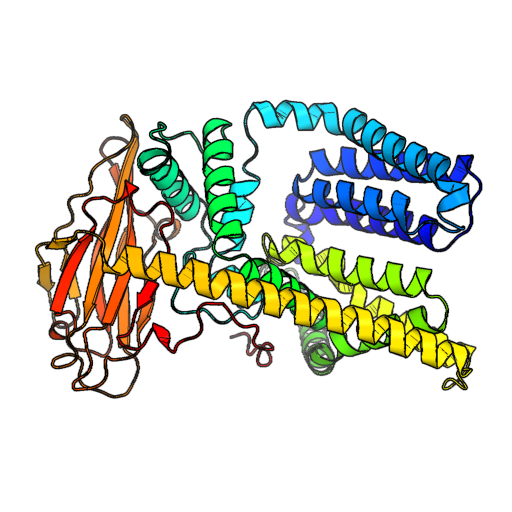 VAL A 1 99 ? 20.759 17.603 -4.893 1.00 97.31 99 VAL A CA 1
ATOM 742 C C . VAL A 1 99 ? 19.581 17.641 -3.914 1.00 97.31 99 VAL A C 1
ATOM 744 O O . VAL A 1 99 ? 19.042 18.713 -3.648 1.00 97.31 99 VAL A O 1
ATOM 747 N N . ALA A 1 100 ? 19.211 16.502 -3.327 1.00 95.44 100 ALA A N 1
ATOM 748 C CA . ALA A 1 100 ? 18.127 16.403 -2.351 1.00 95.44 100 ALA A CA 1
ATOM 749 C C . ALA A 1 100 ? 18.517 16.920 -0.957 1.00 95.44 100 ALA A C 1
ATOM 751 O O . ALA A 1 100 ? 17.646 17.067 -0.099 1.00 95.44 100 ALA A O 1
ATOM 752 N N . TRP A 1 101 ? 19.802 17.203 -0.705 1.00 94.81 101 TRP A N 1
ATOM 753 C CA . TRP A 1 101 ? 20.328 17.549 0.618 1.00 94.81 101 TRP A CA 1
ATOM 754 C C . TRP A 1 101 ? 19.524 18.619 1.378 1.00 94.81 101 TRP A C 1
ATOM 756 O O . TRP A 1 101 ? 19.234 18.392 2.558 1.00 94.81 101 TRP A O 1
ATOM 766 N N . PRO A 1 102 ? 19.113 19.753 0.766 1.00 91.44 102 PRO A N 1
ATOM 767 C CA . PRO A 1 102 ? 18.341 20.771 1.478 1.00 91.44 102 PRO A CA 1
ATOM 768 C C . PRO A 1 102 ? 16.993 20.239 1.978 1.00 91.44 102 PRO A C 1
ATOM 770 O O . PRO A 1 102 ? 16.634 20.461 3.132 1.00 91.44 102 PRO A O 1
ATOM 773 N N . ALA A 1 103 ? 16.285 19.478 1.141 1.00 89.75 103 ALA A N 1
ATOM 774 C CA . ALA A 1 103 ? 15.004 18.872 1.490 1.00 89.75 103 ALA A CA 1
ATOM 775 C C . ALA A 1 103 ? 15.171 17.736 2.515 1.00 89.75 103 ALA A C 1
ATOM 777 O O . ALA A 1 103 ? 14.400 17.642 3.468 1.00 89.75 103 ALA A O 1
ATOM 778 N N . LEU A 1 104 ? 16.218 16.913 2.383 1.00 89.50 104 LEU A N 1
ATOM 779 C CA . LEU A 1 104 ? 16.536 15.845 3.338 1.00 89.50 104 LEU A CA 1
ATOM 780 C C . LEU A 1 104 ? 16.856 16.388 4.736 1.00 89.50 104 LEU A C 1
ATOM 782 O O . LEU A 1 104 ? 16.506 15.758 5.731 1.00 89.50 104 LEU A O 1
ATOM 786 N N . ARG A 1 105 ? 17.485 17.566 4.845 1.00 89.50 105 ARG A N 1
ATOM 787 C CA . ARG A 1 105 ? 17.684 18.216 6.151 1.00 89.50 105 ARG A CA 1
ATOM 788 C C . ARG A 1 105 ? 16.362 18.562 6.838 1.00 89.50 105 ARG A C 1
ATOM 790 O O . ARG A 1 105 ? 16.314 18.496 8.063 1.00 89.50 105 ARG A O 1
ATOM 797 N N . GLY A 1 106 ? 15.318 18.875 6.071 1.00 84.06 106 GLY A N 1
ATOM 798 C CA . GLY A 1 106 ? 13.974 19.139 6.587 1.00 84.06 106 GLY A CA 1
ATOM 799 C C . GLY A 1 106 ? 13.350 17.936 7.297 1.00 84.06 106 GLY A C 1
ATOM 800 O O . GLY A 1 106 ? 12.705 18.121 8.321 1.00 84.06 106 GLY A O 1
ATOM 801 N N . LEU A 1 107 ? 13.639 16.704 6.853 1.00 81.12 107 LEU A N 1
ATOM 802 C CA . LEU A 1 107 ? 13.130 15.469 7.480 1.00 81.12 107 LEU A CA 1
ATOM 803 C C . LEU A 1 107 ? 13.573 15.288 8.933 1.00 81.12 107 LEU A C 1
ATOM 805 O O . LEU A 1 107 ? 12.960 14.518 9.663 1.00 81.12 107 LEU A O 1
ATOM 809 N N . LYS A 1 108 ? 14.623 15.986 9.386 1.00 81.12 108 LYS A N 1
ATOM 810 C CA . LYS A 1 108 ? 14.993 15.985 10.810 1.00 81.12 108 LYS A CA 1
ATOM 811 C C . LYS A 1 108 ? 13.892 16.566 11.700 1.00 81.12 108 LYS A C 1
ATOM 813 O O . LYS A 1 108 ? 13.881 16.283 12.891 1.00 81.12 108 LYS A O 1
ATOM 818 N N . MET A 1 109 ? 12.985 17.349 11.120 1.00 80.88 109 MET A N 1
ATOM 819 C CA . MET A 1 109 ? 11.790 17.879 11.774 1.00 80.88 109 MET A CA 1
ATOM 820 C C . MET A 1 109 ? 10.582 16.929 11.647 1.00 80.88 109 MET A C 1
ATOM 822 O O . MET A 1 109 ? 9.521 17.246 12.173 1.00 80.88 109 MET A O 1
ATOM 826 N N . GLY A 1 110 ? 10.774 15.770 11.003 1.00 83.56 110 GLY A N 1
ATOM 827 C CA . GLY A 1 110 ? 9.784 14.747 10.667 1.00 83.56 110 GLY A CA 1
ATOM 828 C C . GLY A 1 110 ? 9.161 14.927 9.270 1.00 83.56 110 GLY A C 1
ATOM 829 O O . GLY A 1 110 ? 9.418 15.916 8.577 1.00 83.56 110 GLY A O 1
ATOM 830 N N . GLY A 1 111 ? 8.449 13.906 8.788 1.00 83.44 111 GLY A N 1
ATOM 831 C CA . GLY A 1 111 ? 8.123 13.751 7.368 1.00 83.44 111 GLY A CA 1
ATOM 832 C C . GLY A 1 111 ? 6.903 12.896 7.021 1.00 83.44 111 GLY A C 1
ATOM 833 O O . GLY A 1 111 ? 6.590 12.809 5.834 1.00 83.44 111 GLY A O 1
ATOM 834 N N . CYS A 1 112 ? 6.208 12.273 7.977 1.00 90.00 112 CYS A N 1
ATOM 835 C CA . CYS A 1 112 ? 4.927 11.576 7.772 1.00 90.00 112 CYS A CA 1
ATOM 836 C C . CYS A 1 112 ? 4.928 10.441 6.729 1.00 90.00 112 CYS A C 1
ATOM 838 O O . CYS A 1 112 ? 3.876 10.040 6.241 1.00 90.00 112 CYS A O 1
ATOM 840 N N . GLN A 1 113 ? 6.080 9.869 6.373 1.00 89.44 113 GLN A N 1
ATOM 841 C CA . GLN A 1 113 ? 6.130 8.881 5.282 1.00 89.44 113 GLN A CA 1
ATOM 842 C C . GLN A 1 113 ? 5.290 7.630 5.589 1.00 89.44 113 GLN A C 1
ATOM 844 O O . GLN A 1 113 ? 4.542 7.152 4.739 1.00 89.44 113 GLN A O 1
ATOM 849 N N . PHE A 1 114 ? 5.370 7.128 6.823 1.00 94.38 114 PHE A N 1
ATOM 850 C CA . PHE A 1 114 ? 4.587 5.969 7.252 1.00 94.38 114 PHE A CA 1
ATOM 851 C C . PHE A 1 114 ? 3.139 6.313 7.607 1.00 94.38 114 PHE A C 1
ATOM 853 O O . PHE A 1 114 ? 2.296 5.426 7.557 1.00 94.38 114 PHE A O 1
ATOM 860 N N . HIS A 1 115 ? 2.830 7.583 7.891 1.00 95.94 115 HIS A N 1
ATOM 861 C CA . HIS A 1 115 ? 1.448 8.047 8.030 1.00 95.94 115 HIS A CA 1
ATOM 862 C C . HIS A 1 115 ? 0.660 7.768 6.749 1.00 95.94 115 HIS A C 1
ATOM 864 O O . HIS A 1 115 ? -0.353 7.077 6.783 1.00 95.94 115 HIS A O 1
ATOM 870 N N . TYR A 1 116 ? 1.180 8.229 5.608 1.00 93.88 116 TYR A N 1
ATOM 871 C CA . TYR A 1 116 ? 0.532 8.031 4.312 1.00 93.88 116 TYR A CA 1
ATOM 872 C C . TYR A 1 116 ? 0.467 6.552 3.917 1.00 93.88 116 TYR A C 1
ATOM 874 O O . TYR A 1 116 ? -0.538 6.101 3.379 1.00 93.88 116 TYR A O 1
ATOM 882 N N . ALA A 1 117 ? 1.494 5.766 4.260 1.00 95.56 117 ALA A N 1
ATOM 883 C CA . ALA A 1 117 ? 1.464 4.322 4.041 1.00 95.56 117 ALA A CA 1
ATOM 884 C C . ALA A 1 117 ? 0.374 3.620 4.872 1.00 95.56 117 ALA A C 1
ATOM 886 O O . ALA A 1 117 ? -0.257 2.693 4.377 1.00 95.56 117 ALA A O 1
ATOM 887 N N . LEU A 1 118 ? 0.131 4.051 6.117 1.00 97.19 118 LEU A N 1
ATOM 888 C CA . LEU A 1 118 ? -0.967 3.547 6.952 1.00 97.19 118 LEU A CA 1
ATOM 889 C C . LEU A 1 118 ? -2.333 3.995 6.421 1.00 97.19 118 LEU A C 1
ATOM 891 O O . LEU A 1 118 ? -3.265 3.193 6.387 1.00 97.19 118 LEU A O 1
ATOM 895 N N . LEU A 1 119 ? -2.435 5.246 5.970 1.00 95.81 119 LEU A N 1
ATOM 896 C CA . LEU A 1 119 ? -3.631 5.797 5.337 1.00 95.81 119 LEU A CA 1
ATOM 897 C C . LEU A 1 119 ? -4.014 4.990 4.083 1.00 95.81 119 LEU A C 1
ATOM 899 O O . LEU A 1 119 ? -5.182 4.646 3.896 1.00 95.81 119 LEU A O 1
ATOM 903 N N . GLY A 1 120 ? -3.018 4.587 3.293 1.00 95.50 120 GLY A N 1
ATOM 904 C CA . GLY A 1 120 ? -3.144 3.695 2.140 1.00 95.50 120 GLY A CA 1
ATOM 905 C C . GLY A 1 120 ? -3.796 2.340 2.397 1.00 95.50 120 GLY A C 1
ATOM 906 O O . GLY A 1 120 ? -4.405 1.771 1.493 1.00 95.50 120 GLY A O 1
ATOM 907 N N . LEU A 1 121 ? -3.696 1.824 3.625 1.00 95.88 121 LEU A N 1
ATOM 908 C CA . LEU A 1 121 ? -4.256 0.523 4.002 1.00 95.88 121 LEU A CA 1
ATOM 909 C C . LEU A 1 121 ? -5.755 0.580 4.302 1.00 95.88 121 LEU A C 1
ATOM 911 O O . LEU A 1 121 ? -6.389 -0.465 4.441 1.00 95.88 121 LEU A O 1
ATOM 915 N N . THR A 1 122 ? -6.336 1.770 4.430 1.00 95.56 122 THR A N 1
ATOM 916 C CA . THR A 1 122 ? -7.742 1.925 4.814 1.00 95.56 122 THR A CA 1
ATOM 917 C C . THR A 1 122 ? -8.696 1.408 3.730 1.00 95.56 122 THR A C 1
ATOM 919 O O . THR A 1 122 ? -8.372 1.326 2.539 1.00 95.56 122 THR A O 1
ATOM 922 N N . THR A 1 123 ? -9.897 1.005 4.144 1.00 93.31 123 THR A N 1
ATOM 923 C CA . THR A 1 123 ? -10.918 0.397 3.282 1.00 93.31 123 THR A CA 1
ATOM 924 C C . THR A 1 123 ? -11.257 1.230 2.043 1.00 93.31 123 THR A C 1
ATOM 926 O O . THR A 1 123 ? -11.379 0.626 0.976 1.00 93.31 123 THR A O 1
ATOM 929 N N . PRO A 1 124 ? -11.388 2.574 2.104 1.00 92.12 124 PRO A N 1
ATOM 930 C CA . PRO A 1 124 ? -11.670 3.369 0.909 1.00 92.12 124 PRO A CA 1
ATOM 931 C C . PRO A 1 124 ? -10.651 3.139 -0.217 1.00 92.12 124 PRO A C 1
ATOM 933 O O . PRO A 1 124 ? -11.049 2.841 -1.341 1.00 92.12 124 PRO A O 1
ATOM 936 N N . LEU A 1 125 ? -9.350 3.155 0.095 1.00 93.19 125 LEU A N 1
ATOM 937 C CA . LEU A 1 125 ? -8.291 2.976 -0.904 1.00 93.19 125 LEU A CA 1
ATOM 938 C C . LEU A 1 125 ? -8.107 1.514 -1.323 1.00 93.19 125 LEU A C 1
ATOM 940 O O . LEU A 1 125 ? -7.932 1.210 -2.505 1.00 93.19 125 LEU A O 1
ATOM 944 N N . THR A 1 126 ? -8.208 0.570 -0.386 1.00 94.00 126 THR A N 1
ATOM 945 C CA . THR A 1 126 ? -8.116 -0.860 -0.730 1.00 94.00 126 THR A CA 1
ATOM 946 C C . THR A 1 126 ? -9.299 -1.335 -1.578 1.00 94.00 126 THR A C 1
ATOM 948 O O . THR A 1 126 ? -9.137 -2.210 -2.432 1.00 94.00 126 THR A O 1
ATOM 951 N N . ARG A 1 127 ? -10.473 -0.709 -1.448 1.00 91.50 127 ARG A N 1
ATOM 952 C CA . ARG A 1 127 ? -11.614 -0.948 -2.341 1.00 91.50 127 ARG A CA 1
ATOM 953 C C . ARG A 1 127 ? -11.343 -0.454 -3.764 1.00 91.50 127 ARG A C 1
ATOM 955 O O . ARG A 1 127 ? -11.688 -1.160 -4.710 1.00 91.50 127 ARG A O 1
ATOM 962 N N . GLU A 1 128 ? -10.682 0.693 -3.939 1.00 89.62 128 GLU A N 1
ATOM 963 C CA . GLU A 1 128 ? -10.247 1.173 -5.266 1.00 89.62 128 GLU A CA 1
ATOM 964 C C . GLU A 1 128 ? -9.220 0.237 -5.928 1.00 89.62 128 GLU A C 1
ATOM 966 O O . GLU A 1 128 ? -9.201 0.072 -7.153 1.00 89.62 128 GLU A O 1
ATOM 971 N N . LEU A 1 129 ? -8.412 -0.452 -5.119 1.00 91.75 129 LEU A N 1
ATOM 972 C CA . LEU A 1 129 ? -7.511 -1.516 -5.572 1.00 91.75 129 LEU A CA 1
ATOM 973 C C . LEU A 1 129 ? -8.240 -2.808 -5.991 1.00 91.75 129 LEU A C 1
ATOM 975 O O . LEU A 1 129 ? -7.599 -3.720 -6.514 1.00 91.75 129 LEU A O 1
ATOM 979 N N . GLY A 1 130 ? -9.556 -2.909 -5.773 1.00 91.81 130 GLY A N 1
ATOM 980 C CA . GLY A 1 130 ? -10.336 -4.125 -6.016 1.00 91.81 130 GLY A CA 1
ATOM 981 C C . GLY A 1 130 ? -10.145 -5.190 -4.935 1.00 91.81 130 GLY A C 1
ATOM 982 O O . GLY A 1 130 ? -10.262 -6.384 -5.219 1.00 91.81 130 GLY A O 1
ATOM 983 N N . MET A 1 131 ? -9.802 -4.792 -3.707 1.00 93.94 131 MET A N 1
ATOM 984 C CA . MET A 1 131 ? -9.682 -5.730 -2.594 1.00 93.94 131 MET A CA 1
ATOM 985 C C . MET A 1 131 ? -11.041 -6.025 -1.974 1.00 93.94 131 MET A C 1
ATOM 987 O O . MET A 1 131 ? -11.867 -5.141 -1.748 1.00 93.94 131 MET A O 1
ATOM 991 N N . THR A 1 132 ? -11.225 -7.292 -1.634 1.00 91.50 132 THR A N 1
ATOM 992 C CA . THR A 1 132 ? -12.293 -7.760 -0.758 1.00 91.50 132 THR A CA 1
ATOM 993 C C . THR A 1 132 ? -11.735 -7.946 0.648 1.00 91.50 132 THR A C 1
ATOM 995 O O . THR A 1 132 ? -10.676 -8.573 0.801 1.00 91.50 132 THR A O 1
ATOM 998 N N . PRO A 1 133 ? -12.408 -7.394 1.673 1.00 87.62 133 PRO A N 1
ATOM 999 C CA . PRO A 1 133 ? -11.964 -7.534 3.048 1.00 87.62 133 PRO A CA 1
ATOM 1000 C C . PRO A 1 133 ? -12.024 -8.998 3.501 1.00 87.62 133 PRO A C 1
ATOM 1002 O O . PRO A 1 133 ? -12.781 -9.815 2.977 1.00 87.62 133 PRO A O 1
ATOM 1005 N N . SER A 1 134 ? -11.185 -9.306 4.483 1.00 92.81 134 SER A N 1
ATOM 1006 C CA . SER A 1 134 ? -11.175 -10.571 5.219 1.00 92.81 134 SER A CA 1
ATOM 1007 C C . SER A 1 134 ? -12.108 -10.444 6.437 1.00 92.81 134 SER A C 1
ATOM 1009 O O . SER A 1 134 ? -12.948 -9.549 6.495 1.00 92.81 134 SER A O 1
ATOM 1011 N N . LEU A 1 135 ? -11.906 -11.263 7.468 1.00 94.62 135 LEU A N 1
ATOM 1012 C CA . LEU A 1 135 ? -12.496 -11.067 8.799 1.00 94.62 135 LEU A CA 1
ATOM 1013 C C . LEU A 1 135 ? -12.038 -9.778 9.505 1.00 94.62 135 LEU A C 1
ATOM 1015 O O . LEU A 1 135 ? -12.450 -9.518 10.630 1.00 94.62 135 LEU A O 1
ATOM 1019 N N . TYR A 1 136 ? -11.159 -8.992 8.883 1.00 95.56 136 TYR A N 1
ATOM 1020 C CA . TYR A 1 136 ? -10.621 -7.759 9.437 1.00 95.56 136 TYR A CA 1
ATOM 1021 C C . TYR A 1 136 ? -10.531 -6.639 8.396 1.00 95.56 136 TYR A C 1
ATOM 1023 O O . TYR A 1 136 ? -10.438 -6.881 7.188 1.00 95.56 136 TYR A O 1
ATOM 1031 N N . SER A 1 137 ? -10.495 -5.410 8.905 1.00 94.12 137 SER A N 1
ATOM 1032 C CA . SER A 1 137 ? -10.271 -4.159 8.181 1.00 94.12 137 SER A CA 1
ATOM 1033 C C . SER A 1 137 ? -9.232 -3.314 8.926 1.00 94.12 137 SER A C 1
ATOM 1035 O O . SER A 1 137 ? -9.128 -3.342 10.154 1.00 94.12 137 SER A O 1
ATOM 1037 N N . PHE A 1 138 ? -8.433 -2.551 8.180 1.00 94.44 138 PHE A N 1
ATOM 1038 C CA . PHE A 1 138 ? -7.415 -1.672 8.761 1.00 94.44 138 PHE A CA 1
ATOM 1039 C C . PHE A 1 138 ? -7.973 -0.312 9.208 1.00 94.44 138 PHE A C 1
ATOM 1041 O O . PHE A 1 138 ? -7.258 0.429 9.893 1.00 94.44 138 PHE A O 1
ATOM 1048 N N . GLY A 1 139 ? -9.233 -0.028 8.876 1.00 92.25 139 GLY A N 1
ATOM 1049 C CA . GLY A 1 139 ? -9.952 1.204 9.183 1.00 92.25 139 GLY A CA 1
ATOM 1050 C C . GLY A 1 139 ? -10.805 1.655 8.002 1.00 92.25 139 GLY A C 1
ATOM 1051 O O . GLY A 1 139 ? -10.385 1.506 6.855 1.00 92.25 139 GLY A O 1
ATOM 1052 N N . ASN A 1 140 ? -11.979 2.231 8.262 1.00 90.00 140 ASN A N 1
ATOM 1053 C CA . ASN A 1 140 ? -12.919 2.636 7.205 1.00 90.00 140 ASN A CA 1
ATOM 1054 C C . ASN A 1 140 ? -12.840 4.110 6.781 1.00 90.00 140 ASN A C 1
ATOM 1056 O O . ASN A 1 140 ? -13.606 4.529 5.917 1.00 90.00 140 ASN A O 1
ATOM 1060 N N . HIS A 1 141 ? -11.883 4.869 7.318 1.00 90.69 141 HIS A N 1
ATOM 1061 C CA . HIS A 1 141 ? -11.759 6.309 7.085 1.00 90.69 141 HIS A CA 1
ATOM 1062 C C . HIS A 1 141 ? -10.485 6.671 6.333 1.00 90.69 141 HIS A C 1
ATOM 1064 O O . HIS A 1 141 ? -9.392 6.289 6.742 1.00 90.69 141 HIS A O 1
ATOM 1070 N N . PHE A 1 142 ? -10.623 7.478 5.282 1.00 90.56 142 PHE A N 1
ATOM 1071 C CA . PHE A 1 142 ? -9.503 8.136 4.607 1.00 90.56 142 PHE A CA 1
ATOM 1072 C C . PHE A 1 142 ? -9.324 9.552 5.179 1.00 90.56 142 PHE A C 1
ATOM 1074 O O . PHE A 1 142 ? -9.641 10.545 4.529 1.00 90.56 142 PHE A O 1
ATOM 1081 N N . LEU A 1 143 ? -8.896 9.629 6.445 1.00 90.75 143 LEU A N 1
ATOM 1082 C CA . LEU A 1 143 ? -8.741 10.875 7.205 1.00 90.75 143 LEU A CA 1
ATOM 1083 C C . LEU A 1 143 ? -7.424 10.876 7.992 1.00 90.75 143 LEU A C 1
ATOM 1085 O O . LEU A 1 143 ? -7.135 9.921 8.718 1.00 90.75 143 LEU A O 1
ATOM 1089 N N . ASP A 1 144 ? -6.678 11.982 7.932 1.00 91.94 144 ASP A N 1
ATOM 1090 C CA . ASP A 1 144 ? -5.421 12.138 8.679 1.00 91.94 144 ASP A CA 1
ATOM 1091 C C . ASP A 1 144 ? -5.651 12.010 10.192 1.00 91.94 144 ASP A C 1
ATOM 1093 O O . ASP A 1 144 ? -4.882 11.347 10.886 1.00 91.94 144 ASP A O 1
ATOM 1097 N N . THR A 1 145 ? -6.752 12.570 10.707 1.00 90.56 145 THR A N 1
ATOM 1098 C CA . THR A 1 145 ? -7.125 12.479 12.127 1.00 90.56 145 THR A CA 1
ATOM 1099 C C . THR A 1 145 ? -7.309 11.030 12.576 1.00 90.56 145 THR A C 1
ATOM 1101 O O . THR A 1 145 ? -6.887 10.669 13.670 1.00 90.56 145 THR A O 1
ATOM 1104 N N . PHE A 1 146 ? -7.885 10.165 11.734 1.00 93.38 146 PHE A N 1
ATOM 1105 C CA . PHE A 1 146 ? -8.073 8.750 12.070 1.00 93.38 146 PHE A CA 1
ATOM 1106 C C . PHE A 1 146 ? -6.723 8.036 12.242 1.00 93.38 146 PHE A C 1
ATOM 1108 O O . PHE A 1 146 ? -6.504 7.322 13.224 1.00 93.38 146 PHE A O 1
ATOM 1115 N N . ILE A 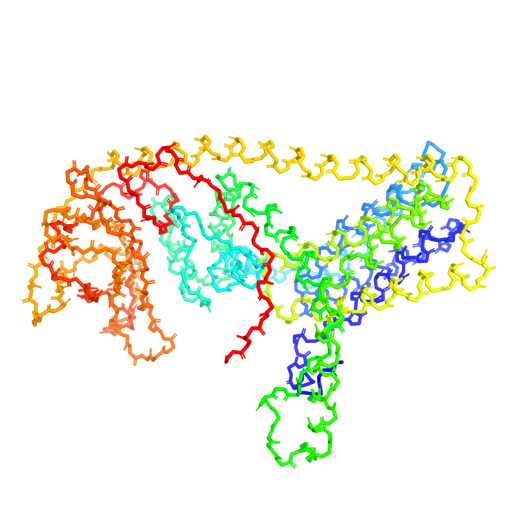1 147 ? -5.781 8.274 11.325 1.00 95.56 147 ILE A N 1
ATOM 1116 C CA . ILE A 1 147 ? -4.433 7.699 11.412 1.00 95.56 147 ILE A CA 1
ATOM 1117 C C . ILE A 1 147 ? -3.628 8.332 12.555 1.00 95.56 147 ILE A C 1
ATOM 1119 O O . ILE A 1 147 ? -2.899 7.621 13.244 1.00 95.56 147 ILE A O 1
ATOM 1123 N N . ASP A 1 148 ? -3.775 9.632 12.815 1.00 94.31 148 ASP A N 1
ATOM 1124 C CA . ASP A 1 148 ? -3.162 10.313 13.963 1.00 94.31 148 ASP A CA 1
ATOM 1125 C C . ASP A 1 148 ? -3.614 9.711 15.300 1.00 94.31 148 ASP A C 1
ATOM 1127 O O . ASP A 1 148 ? -2.773 9.384 16.140 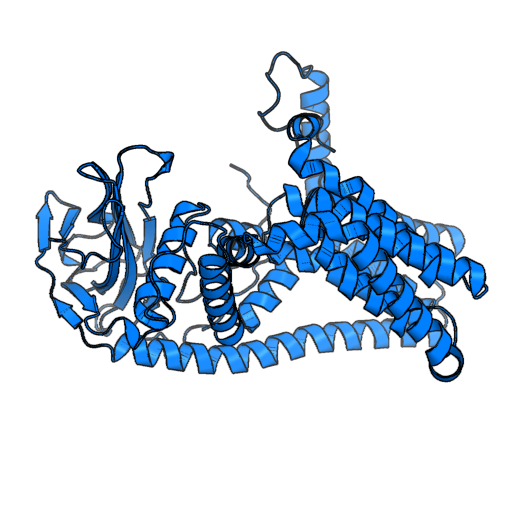1.00 94.31 148 ASP A O 1
ATOM 1131 N N . LEU A 1 149 ? -4.915 9.472 15.480 1.00 93.44 149 LEU A N 1
ATOM 1132 C CA . LEU A 1 149 ? -5.448 8.828 16.684 1.00 93.44 149 LEU A CA 1
ATOM 1133 C C . LEU A 1 149 ? -4.925 7.398 16.837 1.00 93.44 149 LEU A C 1
ATOM 1135 O O . LEU A 1 149 ? -4.460 7.033 17.917 1.00 93.44 149 LEU A O 1
ATOM 1139 N N . LYS A 1 150 ? -4.899 6.623 15.748 1.00 94.75 150 LYS A N 1
ATOM 1140 C CA . LYS A 1 150 ? -4.376 5.250 15.737 1.00 94.75 150 LYS A CA 1
ATOM 1141 C C . LYS A 1 150 ? -2.878 5.178 16.055 1.00 94.75 150 LYS A C 1
ATOM 1143 O O . LYS A 1 150 ? -2.447 4.309 16.811 1.00 94.75 150 LYS A O 1
ATOM 1148 N N . VAL A 1 151 ? -2.073 6.087 15.505 1.00 95.88 151 VAL A N 1
ATOM 1149 C CA . VAL A 1 151 ? -0.632 6.166 15.799 1.00 95.88 151 VAL A CA 1
ATOM 1150 C C . VAL A 1 151 ? -0.394 6.659 17.225 1.00 95.88 151 VAL A C 1
ATOM 1152 O O . VAL A 1 151 ? 0.466 6.111 17.911 1.00 95.88 151 VAL A O 1
ATOM 1155 N N . GLY A 1 152 ? -1.157 7.651 17.689 1.00 93.56 152 GLY A N 1
ATOM 1156 C CA . GLY A 1 152 ? -1.074 8.162 19.056 1.00 93.56 152 GLY A CA 1
ATOM 1157 C C . GLY A 1 152 ? -1.426 7.101 20.100 1.00 93.56 152 GLY A C 1
ATOM 1158 O O . GLY A 1 152 ? -0.703 6.957 21.083 1.00 93.56 152 GLY A O 1
ATOM 1159 N N . ASP A 1 153 ? -2.484 6.323 19.858 1.00 93.62 153 ASP A N 1
ATOM 1160 C CA . ASP A 1 153 ? -2.853 5.155 20.668 1.00 93.62 153 ASP A CA 1
ATOM 1161 C C . ASP A 1 153 ? -1.712 4.130 20.727 1.00 93.62 153 ASP A C 1
ATOM 1163 O O . ASP A 1 153 ? -1.284 3.728 21.808 1.00 93.62 153 ASP A O 1
ATOM 1167 N N . TYR A 1 154 ? -1.169 3.745 19.570 1.00 95.31 154 TYR A N 1
ATOM 1168 C CA . TYR A 1 154 ? -0.068 2.788 19.495 1.00 95.31 154 TYR A CA 1
ATOM 1169 C C . TYR A 1 154 ? 1.187 3.286 20.233 1.00 95.31 154 TYR A C 1
ATOM 1171 O O . TYR A 1 154 ? 1.796 2.537 21.002 1.00 95.31 154 TYR A O 1
ATOM 1179 N N . ALA A 1 155 ? 1.558 4.556 20.044 1.00 94.50 155 ALA A N 1
ATOM 1180 C CA . ALA A 1 155 ? 2.680 5.179 20.741 1.00 94.50 155 ALA A CA 1
ATOM 1181 C C . ALA A 1 155 ? 2.488 5.132 22.262 1.00 94.50 155 ALA A C 1
ATOM 1183 O O . ALA A 1 155 ? 3.408 4.753 22.988 1.00 94.50 155 ALA A O 1
ATOM 1184 N N . HIS A 1 156 ? 1.284 5.450 22.736 1.00 91.88 156 HIS A N 1
ATOM 1185 C CA . HIS A 1 156 ? 0.962 5.440 24.155 1.00 91.88 156 HIS A CA 1
ATOM 1186 C C . HIS A 1 156 ? 0.931 4.017 24.735 1.00 91.88 156 HIS A C 1
ATOM 1188 O O . HIS A 1 156 ? 1.696 3.712 25.648 1.00 91.88 156 HIS A O 1
ATOM 1194 N N . ARG A 1 157 ? 0.100 3.117 24.193 1.00 92.12 157 ARG A N 1
ATOM 1195 C CA . ARG A 1 157 ? -0.096 1.767 24.753 1.00 92.12 157 ARG A CA 1
ATOM 1196 C C . ARG A 1 157 ? 1.108 0.852 24.595 1.00 92.12 157 ARG A C 1
ATOM 1198 O O . ARG A 1 157 ? 1.390 0.070 25.496 1.00 92.12 157 ARG A O 1
ATOM 1205 N N . VAL A 1 158 ? 1.745 0.864 23.425 1.00 94.44 158 VAL A N 1
ATOM 1206 C CA . VAL A 1 158 ? 2.733 -0.162 23.048 1.00 94.44 158 VAL A CA 1
ATOM 1207 C C . VAL A 1 158 ? 4.150 0.339 23.266 1.00 94.44 158 VAL A C 1
ATOM 1209 O O . VAL A 1 158 ? 5.000 -0.410 23.743 1.00 94.44 158 VAL A O 1
ATOM 1212 N N . LEU A 1 159 ? 4.416 1.601 22.923 1.00 93.75 159 LEU A N 1
ATOM 1213 C CA . LEU A 1 159 ? 5.757 2.177 23.043 1.00 93.75 159 LEU A CA 1
ATOM 1214 C C . LEU A 1 159 ? 5.975 2.921 24.360 1.00 93.75 159 LEU A C 1
ATOM 1216 O O . LEU A 1 159 ? 7.118 3.264 24.662 1.00 93.75 159 LEU A O 1
ATOM 1220 N N . ASN A 1 160 ? 4.908 3.167 25.128 1.00 91.88 160 ASN A N 1
ATOM 1221 C CA . ASN A 1 160 ? 4.933 4.005 26.325 1.00 91.88 160 ASN A CA 1
ATOM 1222 C C . ASN A 1 160 ? 5.571 5.382 26.046 1.00 91.88 160 ASN A C 1
ATOM 1224 O O . ASN A 1 160 ? 6.394 5.884 26.813 1.00 91.88 160 ASN A O 1
ATOM 1228 N N . GLN A 1 161 ? 5.241 5.958 24.888 1.00 90.44 161 GLN A N 1
ATOM 1229 C CA . GLN A 1 161 ? 5.734 7.251 24.422 1.00 90.44 161 GLN A CA 1
ATOM 1230 C C . GLN A 1 161 ? 4.638 8.318 24.530 1.00 90.44 161 GLN A C 1
ATOM 1232 O O . GLN A 1 161 ? 3.457 8.011 24.350 1.00 90.44 161 GLN A O 1
ATOM 1237 N N . PRO A 1 162 ? 5.006 9.586 24.792 1.00 87.38 162 PRO A N 1
ATOM 1238 C CA . PRO A 1 162 ? 4.045 10.676 24.774 1.00 87.38 162 PRO A CA 1
ATOM 1239 C C . PRO A 1 162 ? 3.509 10.902 23.358 1.00 87.38 162 PRO A C 1
ATOM 1241 O O . PRO A 1 162 ? 4.178 10.623 22.356 1.00 87.38 162 PRO A O 1
ATOM 1244 N N . ILE A 1 163 ? 2.313 11.485 23.285 1.00 83.75 163 ILE A N 1
ATOM 1245 C CA . ILE A 1 163 ? 1.741 11.937 22.018 1.00 83.75 163 ILE A CA 1
ATOM 1246 C C . ILE A 1 163 ? 2.706 12.935 21.390 1.00 83.75 163 ILE A C 1
ATOM 1248 O O . ILE A 1 163 ? 3.094 13.933 21.997 1.00 83.75 163 ILE A O 1
ATOM 1252 N N . SER A 1 164 ? 3.090 12.641 20.159 1.00 88.81 164 SER A N 1
ATOM 1253 C CA . SER A 1 164 ? 3.962 13.494 19.372 1.00 88.81 164 SER A CA 1
ATOM 1254 C C . SER A 1 164 ? 3.119 14.224 18.325 1.00 88.81 164 SER A C 1
ATOM 1256 O O . SER A 1 164 ? 2.231 13.593 17.748 1.00 88.81 164 SER A O 1
ATOM 1258 N N . PRO A 1 165 ? 3.371 15.518 18.051 1.00 89.31 165 PRO A N 1
ATOM 1259 C CA . PRO A 1 165 ? 2.672 16.235 16.991 1.00 89.31 165 PRO A CA 1
ATOM 1260 C C . PRO A 1 165 ? 2.746 15.480 15.663 1.00 89.31 165 PRO A C 1
ATOM 1262 O O . PRO A 1 165 ? 3.768 14.844 15.370 1.00 89.31 165 PRO A O 1
ATOM 1265 N N . LEU A 1 166 ? 1.688 15.576 14.859 1.00 90.38 166 LEU A N 1
ATOM 1266 C CA . LEU A 1 166 ? 1.635 14.963 13.536 1.00 90.38 166 LEU A CA 1
ATOM 1267 C C . LEU A 1 166 ? 2.874 15.356 12.715 1.00 90.38 166 LEU A C 1
ATOM 1269 O O . LEU A 1 166 ? 3.291 16.515 12.710 1.00 90.38 166 LEU A O 1
ATOM 1273 N N . CYS A 1 167 ? 3.475 14.374 12.046 1.00 90.56 167 CYS A N 1
ATOM 1274 C CA . CYS A 1 167 ? 4.703 14.521 11.258 1.00 90.56 167 CYS A CA 1
ATOM 1275 C C . CYS A 1 167 ? 5.950 14.967 12.030 1.00 90.56 167 CYS A C 1
ATOM 1277 O O . CYS A 1 167 ? 6.906 15.395 11.397 1.00 90.56 167 CYS A O 1
ATOM 1279 N N . SER A 1 168 ? 5.981 14.877 13.360 1.00 93.12 168 SER A N 1
ATOM 1280 C CA . SER A 1 168 ? 7.214 15.065 14.136 1.00 93.12 168 SER A CA 1
ATOM 1281 C C . SER A 1 168 ? 8.088 13.796 14.135 1.00 93.12 168 SER A C 1
ATOM 1283 O O . SER A 1 168 ? 7.600 12.706 13.831 1.00 93.12 168 SER A O 1
ATOM 1285 N N . PRO A 1 169 ? 9.373 13.866 14.536 1.00 92.62 169 PRO A N 1
ATOM 1286 C CA . PRO A 1 169 ? 10.250 12.690 14.540 1.00 92.62 169 PRO A CA 1
ATOM 1287 C C . PRO A 1 169 ? 9.772 11.549 15.457 1.00 92.62 169 PRO A C 1
ATOM 1289 O O . PRO A 1 169 ? 9.933 10.371 15.126 1.00 92.62 169 PRO A O 1
ATOM 1292 N N . GLY A 1 170 ? 9.165 11.887 16.602 1.00 93.00 170 GLY A N 1
ATOM 1293 C CA . GLY A 1 170 ? 8.560 10.900 17.504 1.00 93.00 170 GLY A CA 1
ATOM 1294 C C . GLY A 1 170 ? 7.362 10.204 16.856 1.00 93.00 170 GLY A C 1
ATOM 1295 O O . GLY A 1 170 ? 7.264 8.978 16.878 1.00 93.00 170 GLY A O 1
ATOM 1296 N N . TYR A 1 171 ? 6.517 10.978 16.170 1.00 94.75 171 TYR A N 1
ATOM 1297 C CA . TYR A 1 171 ? 5.377 10.460 15.415 1.00 94.75 171 TYR A CA 1
ATOM 1298 C C . TYR A 1 171 ? 5.811 9.540 14.262 1.00 94.75 171 TYR A C 1
ATOM 1300 O O . TYR A 1 171 ? 5.255 8.457 14.074 1.00 94.75 171 TYR A O 1
ATOM 1308 N N . ASP A 1 172 ? 6.838 9.926 13.504 1.00 93.88 172 ASP A N 1
ATOM 1309 C CA . ASP A 1 172 ? 7.385 9.116 12.408 1.00 93.88 172 ASP A CA 1
ATOM 1310 C C . ASP A 1 172 ? 7.957 7.783 12.902 1.00 93.88 172 ASP A C 1
ATOM 1312 O O . ASP A 1 172 ? 7.806 6.749 12.249 1.00 93.88 172 ASP A O 1
ATOM 1316 N N . THR A 1 173 ? 8.576 7.792 14.085 1.00 94.50 173 THR A N 1
ATOM 1317 C CA . THR A 1 173 ? 9.074 6.571 14.725 1.00 94.50 173 THR A CA 1
ATOM 1318 C C . THR A 1 173 ? 7.916 5.641 15.088 1.00 94.50 173 THR A C 1
ATOM 1320 O O . THR A 1 173 ? 7.951 4.458 14.742 1.00 94.50 173 THR A O 1
ATOM 1323 N N . ALA A 1 174 ? 6.870 6.168 15.731 1.00 96.31 174 ALA A N 1
ATOM 1324 C CA . ALA A 1 174 ? 5.702 5.384 16.126 1.00 96.31 174 ALA A CA 1
ATOM 1325 C C . ALA A 1 174 ? 4.924 4.838 14.916 1.00 96.31 174 ALA A C 1
ATOM 1327 O O . ALA A 1 174 ? 4.644 3.640 14.852 1.00 96.31 174 ALA A O 1
ATOM 1328 N N . SER A 1 175 ? 4.635 5.684 13.923 1.00 97.25 175 SER A N 1
ATOM 1329 C CA . SER A 1 175 ? 3.940 5.282 12.692 1.00 97.25 175 SER A CA 1
ATOM 1330 C C . SER A 1 175 ? 4.744 4.267 11.876 1.00 97.25 175 SER A C 1
ATOM 1332 O O . SER A 1 175 ? 4.172 3.297 11.380 1.00 97.25 175 SER A O 1
ATOM 1334 N N . GLY A 1 176 ? 6.069 4.416 11.790 1.00 96.69 176 GLY A N 1
ATOM 1335 C CA . GLY A 1 176 ? 6.938 3.440 11.133 1.00 96.69 176 GLY A CA 1
ATOM 1336 C C . GLY A 1 176 ? 6.940 2.081 11.822 1.00 96.69 176 GLY A C 1
ATOM 1337 O O . GLY A 1 176 ? 6.835 1.051 11.155 1.00 96.69 176 GLY A O 1
ATOM 1338 N N . GLN A 1 177 ? 6.995 2.053 13.153 1.00 97.25 177 GLN A N 1
ATOM 1339 C CA . GLN A 1 177 ? 6.912 0.802 13.907 1.00 97.25 177 GLN A CA 1
ATOM 1340 C C . GLN A 1 177 ? 5.537 0.139 13.770 1.00 97.25 177 GLN A C 1
ATOM 1342 O O . GLN A 1 177 ? 5.480 -1.070 13.538 1.00 97.25 177 GLN A O 1
ATOM 1347 N N . LEU A 1 178 ? 4.449 0.914 13.826 1.00 97.62 178 LEU A N 1
ATOM 1348 C CA . LEU A 1 178 ? 3.098 0.412 13.571 1.00 97.62 178 LEU A CA 1
ATOM 1349 C C . LEU A 1 178 ? 2.983 -0.176 12.156 1.00 97.62 178 LEU A C 1
ATOM 1351 O O . LEU A 1 178 ? 2.517 -1.304 11.994 1.00 97.62 178 LEU A O 1
ATOM 1355 N N . PHE A 1 179 ? 3.474 0.534 11.136 1.00 97.69 179 PHE A N 1
ATOM 1356 C CA . PHE A 1 179 ? 3.472 0.044 9.758 1.00 97.69 179 PHE A CA 1
ATOM 1357 C C . PHE A 1 179 ? 4.273 -1.253 9.612 1.00 97.69 179 PHE A C 1
ATOM 1359 O O . PHE A 1 179 ? 3.794 -2.194 8.987 1.00 97.69 179 PHE A O 1
ATOM 1366 N N . VAL A 1 180 ? 5.459 -1.359 10.222 1.00 97.69 180 VAL A N 1
ATOM 1367 C CA . VAL A 1 180 ? 6.255 -2.600 10.206 1.00 97.69 180 VAL A CA 1
ATOM 1368 C C . VAL A 1 180 ? 5.502 -3.750 10.877 1.00 97.69 180 VAL A C 1
ATOM 1370 O O . VAL A 1 180 ? 5.512 -4.872 10.361 1.00 97.69 180 VAL A O 1
ATOM 1373 N N . GLN A 1 181 ? 4.809 -3.505 11.990 1.00 96.69 181 GLN A N 1
ATOM 1374 C CA . GLN A 1 181 ? 3.974 -4.533 12.612 1.00 96.69 181 GLN A CA 1
ATOM 1375 C C . GLN A 1 181 ? 2.818 -4.964 11.702 1.00 96.69 181 GLN A C 1
ATOM 1377 O O . GLN A 1 181 ? 2.564 -6.164 11.569 1.00 96.69 181 GLN A O 1
ATOM 1382 N N . MET A 1 182 ? 2.154 -4.028 11.020 1.00 97.00 182 MET A N 1
ATOM 1383 C CA . MET A 1 182 ? 1.116 -4.363 10.040 1.00 97.00 182 MET A CA 1
ATOM 1384 C C . MET A 1 182 ? 1.706 -5.140 8.857 1.00 97.00 182 MET A C 1
ATOM 1386 O O . MET A 1 182 ? 1.211 -6.210 8.523 1.00 97.00 182 MET A O 1
ATOM 1390 N N . ALA A 1 183 ? 2.821 -4.690 8.286 1.00 97.00 183 ALA A N 1
ATOM 1391 C CA . ALA A 1 183 ? 3.468 -5.326 7.142 1.00 97.00 183 ALA A CA 1
ATOM 1392 C C . ALA A 1 183 ? 3.978 -6.738 7.442 1.00 97.00 183 ALA A C 1
ATOM 1394 O O . ALA A 1 183 ? 3.960 -7.619 6.582 1.00 97.00 183 ALA A O 1
ATOM 1395 N N . THR A 1 184 ? 4.427 -6.973 8.672 1.00 97.06 184 THR A N 1
ATOM 1396 C CA . THR A 1 184 ? 4.869 -8.299 9.102 1.00 97.06 184 THR A CA 1
ATOM 1397 C C . THR A 1 184 ? 3.691 -9.195 9.473 1.00 97.06 184 THR A C 1
ATOM 1399 O O . THR A 1 184 ? 3.763 -10.400 9.236 1.00 97.06 184 THR A O 1
ATOM 1402 N N . THR A 1 185 ? 2.591 -8.668 10.001 1.00 97.75 185 THR A N 1
ATOM 1403 C CA . THR A 1 185 ? 1.397 -9.476 10.297 1.00 97.75 185 THR A CA 1
ATOM 1404 C C . THR A 1 185 ? 0.598 -9.816 9.039 1.00 97.75 185 THR A C 1
ATOM 1406 O O . THR A 1 185 ? 0.150 -10.955 8.906 1.00 97.75 185 THR A O 1
ATOM 1409 N N . PHE A 1 186 ? 0.507 -8.878 8.090 1.00 98.06 186 PHE A N 1
ATOM 1410 C CA . PHE A 1 186 ? -0.313 -8.949 6.876 1.00 98.06 186 PHE A CA 1
ATOM 1411 C C . PHE A 1 186 ? 0.507 -8.850 5.564 1.00 98.06 186 PHE A C 1
ATOM 1413 O O . PHE A 1 186 ? 0.199 -8.036 4.689 1.00 98.06 186 PHE A O 1
ATOM 1420 N N . PRO A 1 187 ? 1.575 -9.653 5.376 1.00 98.12 187 PRO A N 1
ATOM 1421 C CA . PRO A 1 187 ? 2.466 -9.497 4.226 1.00 98.12 187 PRO A CA 1
ATOM 1422 C C . PRO A 1 187 ? 1.819 -9.889 2.890 1.00 98.12 187 PRO A C 1
ATOM 1424 O O . PRO A 1 187 ? 2.194 -9.363 1.843 1.00 98.12 187 PRO A O 1
ATOM 1427 N N . ALA A 1 188 ? 0.868 -10.825 2.900 1.00 98.25 188 ALA A N 1
ATOM 1428 C CA . ALA A 1 188 ? 0.154 -11.239 1.699 1.00 98.25 188 ALA A CA 1
ATOM 1429 C C . ALA A 1 188 ? -0.808 -10.153 1.217 1.00 98.25 188 ALA A C 1
ATOM 1431 O O . ALA A 1 188 ? -0.932 -9.971 0.009 1.00 98.25 188 ALA A O 1
ATOM 1432 N N . ASP A 1 189 ? -1.440 -9.424 2.141 1.00 97.94 189 ASP A N 1
ATOM 1433 C CA . ASP A 1 189 ? -2.339 -8.318 1.803 1.00 97.94 189 ASP A CA 1
ATOM 1434 C C . ASP A 1 189 ? -1.576 -7.194 1.109 1.00 97.94 189 ASP A C 1
ATOM 1436 O O . ASP A 1 189 ? -1.981 -6.779 0.031 1.00 97.94 189 ASP A O 1
ATOM 1440 N N . LEU A 1 190 ? -0.414 -6.783 1.633 1.00 97.56 190 LEU A N 1
ATOM 1441 C CA . LEU A 1 190 ? 0.413 -5.750 0.992 1.00 97.56 190 LEU A CA 1
ATOM 1442 C C . LEU A 1 190 ? 0.840 -6.131 -0.434 1.00 97.56 190 LEU A C 1
ATOM 1444 O O . LEU A 1 190 ? 0.851 -5.296 -1.340 1.00 97.56 190 LEU A O 1
ATOM 1448 N N . VAL A 1 191 ? 1.183 -7.402 -0.664 1.00 97.81 191 VAL A N 1
ATOM 1449 C CA . VAL A 1 191 ? 1.523 -7.881 -2.013 1.00 97.81 191 VAL A CA 1
ATOM 1450 C C . VAL A 1 191 ? 0.282 -7.973 -2.902 1.00 97.81 191 VAL A C 1
ATOM 1452 O O . VAL A 1 191 ? 0.349 -7.625 -4.082 1.00 97.81 191 VAL A O 1
ATOM 1455 N N . ALA A 1 192 ? -0.861 -8.388 -2.355 1.00 97.44 192 ALA A N 1
ATOM 1456 C CA . ALA A 1 192 ? -2.127 -8.390 -3.080 1.00 97.44 192 ALA A CA 1
ATOM 1457 C C . ALA A 1 192 ? -2.565 -6.966 -3.464 1.00 97.44 192 ALA A C 1
ATOM 1459 O O . ALA A 1 192 ? -3.032 -6.773 -4.585 1.00 97.44 192 ALA A O 1
ATOM 1460 N N . HIS A 1 193 ? -2.338 -5.966 -2.607 1.00 97.38 193 HIS A N 1
ATOM 1461 C CA . HIS A 1 193 ? -2.565 -4.546 -2.904 1.00 97.38 193 HIS A CA 1
ATOM 1462 C C . HIS A 1 193 ? -1.728 -4.094 -4.098 1.00 97.38 193 HIS A C 1
ATOM 1464 O O . HIS A 1 193 ? -2.265 -3.492 -5.025 1.00 97.38 193 HIS A O 1
ATOM 1470 N N . ALA A 1 194 ? -0.442 -4.461 -4.143 1.00 97.38 194 ALA A N 1
ATOM 1471 C CA . ALA A 1 194 ? 0.412 -4.186 -5.300 1.00 97.38 194 ALA A CA 1
ATOM 1472 C C . ALA A 1 194 ? -0.135 -4.828 -6.587 1.00 97.38 194 ALA A C 1
ATOM 1474 O O . ALA A 1 194 ? -0.143 -4.192 -7.640 1.00 97.38 194 ALA A O 1
ATOM 1475 N N . TYR A 1 195 ? -0.645 -6.063 -6.520 1.00 97.12 195 TYR A N 1
ATOM 1476 C CA . TYR A 1 195 ? -1.249 -6.734 -7.680 1.00 97.12 195 TYR A CA 1
ATOM 1477 C C . TYR A 1 195 ? -2.558 -6.059 -8.108 1.00 97.12 195 TYR A C 1
ATOM 1479 O O . TYR A 1 195 ? -2.787 -5.884 -9.306 1.00 97.12 195 TYR A O 1
ATOM 1487 N N . GLY A 1 196 ? -3.383 -5.635 -7.147 1.00 96.25 196 GLY A N 1
ATOM 1488 C CA . GLY A 1 196 ? -4.576 -4.825 -7.392 1.00 96.25 196 GLY A CA 1
ATOM 1489 C C . GLY A 1 196 ? -4.235 -3.519 -8.099 1.00 96.25 196 GLY A C 1
ATOM 1490 O O . GLY A 1 196 ? -4.831 -3.210 -9.124 1.00 96.25 196 GLY A O 1
ATOM 1491 N N . SER A 1 197 ? -3.195 -2.817 -7.645 1.00 97.00 197 SER A N 1
ATOM 1492 C CA . SER A 1 197 ? -2.725 -1.569 -8.258 1.00 97.00 197 SER A CA 1
ATOM 1493 C C . SER A 1 197 ? -2.299 -1.778 -9.712 1.00 97.00 197 SER A C 1
ATOM 1495 O O . SER A 1 197 ? -2.730 -1.028 -10.591 1.00 97.00 197 SER A O 1
ATOM 1497 N N . VAL A 1 198 ? -1.532 -2.839 -9.999 1.00 96.88 198 VAL A N 1
ATOM 1498 C CA . VAL A 1 198 ? -1.141 -3.197 -11.374 1.00 96.88 198 VAL A CA 1
ATOM 1499 C C . VAL A 1 198 ? -2.387 -3.406 -12.238 1.00 96.88 198 VAL A C 1
ATOM 1501 O O . VAL A 1 198 ? -2.521 -2.800 -13.300 1.00 96.88 198 VAL A O 1
ATOM 1504 N N . LEU A 1 199 ? -3.330 -4.238 -11.792 1.00 94.88 199 LEU A N 1
ATOM 1505 C CA . LEU A 1 199 ? -4.532 -4.554 -12.566 1.00 94.88 199 LEU A CA 1
ATOM 1506 C C . LEU A 1 199 ? -5.433 -3.327 -12.766 1.00 94.88 199 LEU A C 1
ATOM 1508 O O . LEU A 1 199 ? -5.893 -3.090 -13.887 1.00 94.88 199 LEU A O 1
ATOM 1512 N N . SER A 1 200 ? -5.645 -2.529 -11.718 1.00 93.12 200 SER A N 1
ATOM 1513 C CA . SER A 1 200 ? -6.456 -1.311 -11.754 1.00 93.12 200 SER A CA 1
ATOM 1514 C C . SER A 1 200 ? -5.847 -0.260 -12.679 1.00 93.12 200 SER A C 1
ATOM 1516 O O . SER A 1 200 ? -6.543 0.228 -13.570 1.00 93.12 200 SER A O 1
ATOM 1518 N N . ILE A 1 201 ? -4.547 0.038 -12.574 1.00 94.75 201 ILE A N 1
ATOM 1519 C CA . ILE A 1 201 ? -3.889 1.033 -13.441 1.00 94.75 201 ILE A CA 1
ATOM 1520 C C . ILE A 1 201 ? -3.874 0.570 -14.896 1.00 94.75 201 ILE A C 1
ATOM 1522 O O . ILE A 1 201 ? -4.180 1.360 -15.791 1.00 94.75 201 ILE A O 1
ATOM 1526 N N . LEU A 1 202 ? -3.539 -0.696 -15.164 1.00 95.06 202 LEU A N 1
ATOM 1527 C CA . LEU A 1 202 ? -3.479 -1.192 -16.540 1.00 95.06 202 LEU A CA 1
ATOM 1528 C C . LEU A 1 202 ? -4.860 -1.228 -17.202 1.00 95.06 202 LEU A C 1
ATOM 1530 O O . LEU A 1 202 ? -4.959 -1.003 -18.407 1.00 95.06 202 LEU A O 1
ATOM 1534 N N . ARG A 1 203 ? -5.924 -1.463 -16.429 1.00 91.94 203 ARG A N 1
ATOM 1535 C CA . ARG A 1 203 ? -7.308 -1.388 -16.906 1.00 91.94 203 ARG A CA 1
ATOM 1536 C C . ARG A 1 203 ? -7.758 0.057 -17.113 1.00 91.94 203 ARG A C 1
ATOM 1538 O O . ARG A 1 203 ? -8.118 0.443 -18.223 1.00 91.94 203 ARG A O 1
ATOM 1545 N N . VAL A 1 204 ? -7.725 0.867 -16.057 1.00 87.25 204 VAL A N 1
ATOM 1546 C CA . VAL A 1 204 ? -8.243 2.245 -16.065 1.00 87.25 204 VAL A CA 1
ATOM 1547 C C . VAL A 1 204 ? -7.387 3.166 -16.943 1.00 87.25 204 VAL A C 1
ATOM 1549 O O . VAL A 1 204 ? -7.892 4.147 -17.484 1.00 87.25 204 VAL A O 1
ATOM 1552 N N . GLY A 1 205 ? -6.115 2.834 -17.175 1.00 86.56 205 GLY A N 1
ATOM 1553 C CA . GLY A 1 205 ? -5.233 3.569 -18.083 1.00 86.56 205 GLY A CA 1
ATOM 1554 C C . GLY A 1 205 ? -5.738 3.636 -19.529 1.00 86.56 205 GLY A C 1
ATOM 1555 O O . GLY A 1 205 ? -5.517 4.648 -20.196 1.00 86.56 205 GLY A O 1
ATOM 1556 N N . LEU A 1 206 ? -6.468 2.618 -20.005 1.00 85.94 206 LEU A N 1
ATOM 1557 C CA . LEU A 1 206 ? -7.116 2.657 -21.323 1.00 85.94 206 LEU A CA 1
ATOM 1558 C C . LEU A 1 206 ? -8.399 3.493 -21.345 1.00 85.94 206 LEU A C 1
ATOM 1560 O O . LEU A 1 206 ? -8.755 3.997 -22.406 1.00 85.94 206 LEU A O 1
ATOM 1564 N N . ALA A 1 207 ? -9.076 3.664 -20.209 1.00 86.38 207 ALA A N 1
ATOM 1565 C CA . ALA A 1 207 ? -10.255 4.515 -20.121 1.00 86.38 207 ALA A CA 1
ATOM 1566 C C . ALA A 1 207 ? -9.844 5.994 -20.112 1.00 86.38 207 ALA A C 1
ATOM 1568 O O . ALA A 1 207 ? -8.918 6.399 -19.401 1.00 86.38 207 ALA A O 1
ATOM 1569 N N . ILE A 1 208 ? -10.542 6.822 -20.885 1.00 83.62 208 ILE A N 1
ATOM 1570 C CA . ILE A 1 208 ? -10.382 8.276 -20.852 1.00 83.62 208 ILE A CA 1
ATOM 1571 C C . ILE A 1 208 ? -11.467 8.834 -19.937 1.00 83.62 208 ILE A C 1
ATOM 1573 O O . ILE A 1 208 ? -12.632 8.748 -20.309 1.00 83.62 208 ILE A O 1
ATOM 1577 N N . PRO A 1 209 ? -11.105 9.412 -18.778 1.00 79.31 209 PRO A N 1
ATOM 1578 C CA . PRO A 1 209 ? -12.082 9.794 -17.772 1.00 79.31 209 PRO A CA 1
ATOM 1579 C C . PRO A 1 209 ? -12.956 10.938 -18.282 1.00 79.31 209 PRO A C 1
ATOM 1581 O O . PRO A 1 209 ? -12.502 11.789 -19.057 1.00 79.31 209 PRO A O 1
ATOM 1584 N N . THR A 1 210 ? -14.199 10.994 -17.811 1.00 75.19 210 THR A N 1
ATOM 1585 C CA . THR A 1 210 ? -15.049 12.167 -18.018 1.00 75.19 210 THR A CA 1
ATOM 1586 C C . THR A 1 210 ? -14.441 13.404 -17.358 1.00 75.19 210 THR A C 1
ATOM 1588 O O . THR A 1 210 ? -13.688 13.313 -16.389 1.00 75.19 210 THR A O 1
ATOM 1591 N N . LEU A 1 211 ? -14.801 14.583 -17.863 1.00 69.62 211 LEU A N 1
ATOM 1592 C CA . LEU A 1 211 ? -14.546 15.833 -17.152 1.00 69.62 211 LEU A CA 1
ATOM 1593 C C . LEU A 1 211 ? -15.429 15.824 -15.893 1.00 69.62 211 LEU A C 1
ATOM 1595 O O . LEU A 1 211 ? -16.639 15.985 -16.005 1.00 69.62 211 LEU A O 1
ATOM 1599 N N . THR A 1 212 ? -14.848 15.521 -14.733 1.00 59.75 212 THR A N 1
ATOM 1600 C CA . THR A 1 212 ? -15.533 15.543 -13.431 1.00 59.75 212 THR A CA 1
ATOM 1601 C C . THR A 1 212 ? -15.822 16.975 -12.961 1.00 59.75 212 THR A C 1
ATOM 1603 O O . THR A 1 212 ? -15.135 17.915 -13.371 1.00 59.75 212 THR A O 1
ATOM 1606 N N . ASP A 1 213 ? -16.826 17.123 -12.088 1.00 46.19 213 ASP A N 1
ATOM 1607 C CA . ASP A 1 213 ? -17.508 18.362 -11.648 1.00 46.19 213 ASP A CA 1
ATOM 1608 C C . ASP A 1 213 ? -16.643 19.439 -10.957 1.00 46.19 213 ASP A C 1
ATOM 1610 O O . ASP A 1 213 ? -17.155 20.447 -10.476 1.00 46.19 213 ASP A O 1
ATOM 1614 N N . ALA A 1 214 ? -15.320 19.280 -10.925 1.00 48.84 214 ALA A N 1
ATOM 1615 C CA . ALA A 1 214 ? -14.409 20.274 -10.357 1.00 48.84 214 ALA A CA 1
ATOM 1616 C C . ALA A 1 214 ? -14.199 21.509 -11.261 1.00 48.84 214 ALA A C 1
ATOM 1618 O O . ALA A 1 214 ? -13.632 22.505 -10.816 1.00 48.84 214 ALA A O 1
ATOM 1619 N N . ALA A 1 215 ? -14.630 21.473 -12.529 1.00 52.81 215 ALA A N 1
ATOM 1620 C CA . ALA A 1 215 ? -14.706 22.680 -13.354 1.00 52.81 215 ALA A CA 1
ATOM 1621 C C . ALA A 1 215 ? -16.092 23.320 -13.190 1.00 52.81 215 ALA A C 1
ATOM 1623 O O . ALA A 1 215 ? -17.088 22.629 -13.414 1.00 52.81 215 ALA A O 1
ATOM 1624 N N . PRO A 1 216 ? -16.188 24.633 -12.901 1.00 54.56 216 PRO A N 1
ATOM 1625 C CA . PRO A 1 216 ? -17.454 25.347 -12.982 1.00 54.56 216 PRO A CA 1
ATOM 1626 C C . PRO A 1 216 ? -18.136 25.047 -14.321 1.00 54.56 216 PRO A C 1
ATOM 1628 O O . PRO A 1 216 ? -17.494 25.111 -15.373 1.00 54.56 216 PRO A O 1
ATOM 1631 N N . ALA A 1 217 ? -19.436 24.742 -14.299 1.00 54.66 217 ALA A N 1
ATOM 1632 C CA . ALA A 1 217 ? -20.218 24.425 -15.499 1.00 54.66 217 ALA A CA 1
ATOM 1633 C C . ALA A 1 217 ? -20.152 25.524 -16.587 1.00 54.66 217 ALA A C 1
ATOM 1635 O O . ALA A 1 217 ? -20.485 25.275 -17.744 1.00 54.66 217 ALA A O 1
ATOM 1636 N N . SER A 1 218 ? -19.699 26.731 -16.229 1.00 57.38 218 SER A N 1
ATOM 1637 C CA . SER A 1 218 ? -19.452 27.864 -17.123 1.00 57.38 218 SER A CA 1
ATOM 1638 C C . SER A 1 218 ? -18.166 27.762 -17.958 1.00 57.38 218 SER A C 1
ATOM 1640 O O . SER A 1 218 ? -18.062 28.463 -18.963 1.00 57.38 218 SER A O 1
ATOM 1642 N N . THR A 1 219 ? -17.202 26.906 -17.598 1.00 62.81 219 THR A N 1
ATOM 1643 C CA . THR A 1 219 ? -15.872 26.853 -18.244 1.00 62.81 219 THR A CA 1
ATOM 1644 C C . THR A 1 219 ? -15.770 25.769 -19.323 1.00 62.81 219 THR A C 1
ATOM 1646 O O . THR A 1 219 ? -14.964 25.879 -20.247 1.00 62.81 219 THR A O 1
ATOM 1649 N N . VAL A 1 220 ? -16.590 24.716 -19.246 1.00 69.12 220 VAL A N 1
ATOM 1650 C CA . VAL A 1 220 ? -16.554 23.585 -20.187 1.00 69.12 220 VAL A CA 1
ATOM 1651 C C . VAL A 1 220 ? -17.764 23.638 -21.117 1.00 69.12 220 VAL A C 1
ATOM 1653 O O . VAL A 1 220 ? -18.898 23.409 -20.706 1.00 69.12 220 VAL A O 1
ATOM 1656 N N . GLY A 1 221 ? -17.529 23.895 -22.406 1.00 76.81 221 GLY A N 1
ATOM 1657 C CA . GLY A 1 221 ? -18.590 23.881 -23.414 1.00 76.81 221 GLY A CA 1
ATOM 1658 C C . GLY A 1 221 ? -19.322 22.531 -23.480 1.00 76.81 221 GLY A C 1
ATOM 1659 O O . GLY A 1 221 ? -18.703 21.467 -23.388 1.00 76.81 221 GLY A O 1
ATOM 1660 N N . ARG A 1 222 ? -20.647 22.560 -23.700 1.00 80.00 222 ARG A N 1
ATOM 1661 C CA . ARG A 1 222 ? -21.508 21.356 -23.771 1.00 80.00 222 ARG A CA 1
ATOM 1662 C C . ARG A 1 222 ? -20.986 20.297 -24.750 1.00 80.00 222 ARG A C 1
ATOM 1664 O O . ARG A 1 222 ? -21.054 19.106 -24.455 1.00 80.00 222 ARG A O 1
ATOM 1671 N N . LEU A 1 223 ? -20.437 20.736 -25.886 1.00 82.56 223 LEU A N 1
ATOM 1672 C CA . LEU A 1 223 ? -19.840 19.863 -26.900 1.00 82.56 223 LEU A CA 1
ATOM 1673 C C . LEU A 1 223 ? -18.613 19.119 -26.365 1.00 82.56 223 LEU A C 1
ATOM 1675 O O . LEU A 1 223 ? -18.506 17.911 -26.552 1.00 82.56 223 LEU A O 1
ATOM 1679 N N . THR A 1 224 ? -17.731 19.806 -25.639 1.00 81.75 224 THR A N 1
ATOM 1680 C CA . THR A 1 224 ? -16.545 19.204 -25.017 1.00 81.75 224 THR A CA 1
ATOM 1681 C C . THR A 1 224 ? -16.949 18.173 -23.966 1.00 81.75 224 THR A C 1
ATOM 1683 O O . THR A 1 224 ? -16.471 17.041 -23.995 1.00 81.75 224 THR A O 1
ATOM 1686 N N . ALA A 1 225 ? -17.900 18.510 -23.090 1.00 81.12 225 ALA A N 1
ATOM 1687 C CA . ALA A 1 225 ? -18.422 17.569 -22.099 1.00 81.12 225 ALA A CA 1
ATOM 1688 C C . ALA A 1 225 ? -19.089 16.344 -22.752 1.00 81.12 225 ALA A C 1
ATOM 1690 O O . ALA A 1 225 ? -18.958 15.218 -22.273 1.00 81.12 225 ALA A O 1
ATOM 1691 N N . GLN A 1 226 ? -19.807 16.528 -23.863 1.00 84.56 226 GLN A N 1
ATOM 1692 C CA . GLN A 1 226 ? -20.391 15.420 -24.620 1.00 84.56 226 GLN A CA 1
ATOM 1693 C C . GLN A 1 226 ? -19.323 14.555 -25.300 1.00 84.56 226 GLN A C 1
ATOM 1695 O O . GLN A 1 226 ? -19.414 13.331 -25.224 1.00 84.56 226 GLN A O 1
ATOM 1700 N N . ALA A 1 227 ? -18.296 15.159 -25.897 1.00 86.19 227 ALA A N 1
ATOM 1701 C CA . ALA A 1 227 ? -17.185 14.437 -26.511 1.00 86.19 227 ALA A CA 1
ATOM 1702 C C . ALA A 1 227 ? -16.450 13.557 -25.489 1.00 86.19 227 ALA A C 1
ATOM 1704 O O . ALA A 1 227 ? -16.252 12.371 -25.744 1.00 86.19 227 ALA A O 1
ATOM 1705 N N . TYR A 1 228 ? -16.134 14.089 -24.303 1.00 84.69 228 TYR A N 1
ATOM 1706 C CA . TYR A 1 228 ? -15.510 13.312 -23.225 1.00 84.69 228 TYR A CA 1
ATOM 1707 C C . TYR A 1 228 ? -16.417 12.193 -22.706 1.00 84.69 228 TYR A C 1
ATOM 1709 O O . TYR A 1 228 ? -15.928 11.102 -22.439 1.00 84.69 228 TYR A O 1
ATOM 1717 N N . ARG A 1 229 ? -17.737 12.404 -22.623 1.00 85.94 229 ARG A N 1
ATOM 1718 C CA . ARG A 1 229 ? -18.685 11.332 -22.264 1.00 85.94 229 ARG A CA 1
ATOM 1719 C C . ARG A 1 229 ? -18.724 10.211 -23.303 1.00 85.94 229 ARG A C 1
ATOM 1721 O O . ARG A 1 229 ? -18.750 9.042 -22.926 1.00 85.94 229 ARG A O 1
ATOM 1728 N N . ILE A 1 230 ? -18.727 10.547 -24.594 1.00 88.00 230 ILE A N 1
ATOM 1729 C CA . ILE A 1 230 ? -18.690 9.555 -25.682 1.00 88.00 230 ILE A CA 1
ATOM 1730 C C . ILE A 1 230 ? -17.366 8.787 -25.643 1.00 88.00 230 ILE A C 1
ATOM 1732 O O . ILE A 1 230 ? -17.363 7.559 -25.697 1.00 88.00 230 ILE A O 1
ATOM 1736 N N . LEU A 1 231 ? -16.254 9.507 -25.501 1.00 86.69 231 LEU A N 1
ATOM 1737 C CA . LEU A 1 231 ? -14.918 8.930 -25.450 1.00 86.69 231 LEU A CA 1
ATOM 1738 C C . LEU A 1 231 ? -14.730 8.030 -24.225 1.00 86.69 231 LEU A C 1
ATOM 1740 O O . LEU A 1 231 ? -14.196 6.932 -24.366 1.00 86.69 231 LEU A O 1
ATOM 1744 N N . ASN A 1 232 ? -15.228 8.441 -23.056 1.00 88.75 232 ASN A N 1
ATOM 1745 C CA . ASN A 1 232 ? -15.245 7.619 -21.849 1.00 88.75 232 ASN A CA 1
ATOM 1746 C C . ASN A 1 232 ? -16.018 6.323 -22.090 1.00 88.75 232 ASN A C 1
ATOM 1748 O O . ASN A 1 232 ? -15.443 5.253 -21.961 1.00 88.75 232 ASN A O 1
ATOM 1752 N N . ARG A 1 233 ? -17.268 6.397 -22.572 1.00 87.75 233 ARG A N 1
ATOM 1753 C CA . ARG A 1 233 ? -18.075 5.197 -22.870 1.00 87.75 233 ARG A CA 1
ATOM 1754 C C . ARG A 1 233 ? -17.390 4.248 -23.850 1.00 87.75 233 ARG A C 1
ATOM 1756 O O . ARG A 1 233 ? -17.415 3.037 -23.656 1.00 87.75 233 ARG A O 1
ATOM 1763 N N . PHE A 1 234 ? -16.798 4.791 -24.913 1.00 89.06 234 PHE A N 1
ATOM 1764 C CA . PHE A 1 234 ? -16.094 3.985 -25.906 1.00 89.06 234 PHE A CA 1
ATOM 1765 C C . PHE A 1 234 ? -14.855 3.318 -25.306 1.00 89.06 234 PHE A C 1
ATOM 1767 O O . PHE A 1 234 ? -14.650 2.124 -25.484 1.00 89.06 234 PHE A O 1
ATOM 1774 N N . THR A 1 235 ? -14.031 4.069 -24.578 1.00 88.50 235 THR A N 1
ATOM 1775 C CA . THR A 1 235 ? -12.775 3.550 -24.019 1.00 88.50 235 THR A CA 1
ATOM 1776 C C . THR A 1 235 ? -12.983 2.634 -22.813 1.00 88.50 235 THR A C 1
ATOM 1778 O O . THR A 1 235 ? -12.248 1.660 -22.671 1.00 88.50 235 THR A O 1
ATOM 1781 N N . GLU A 1 236 ? -14.017 2.854 -21.999 1.00 87.75 236 GLU A N 1
ATOM 1782 C CA . GLU A 1 236 ? -14.426 1.955 -20.911 1.00 87.75 236 GLU A CA 1
ATOM 1783 C C . GLU A 1 236 ? -14.790 0.557 -21.413 1.00 87.75 236 GLU A C 1
ATOM 1785 O O . GLU A 1 236 ? -14.476 -0.427 -20.743 1.00 87.75 236 GLU A O 1
ATOM 1790 N N . LEU A 1 237 ? -15.380 0.446 -22.611 1.00 89.12 237 LEU A N 1
ATOM 1791 C CA . LEU A 1 237 ? -15.688 -0.847 -23.230 1.00 89.12 237 LEU A CA 1
ATOM 1792 C C . LEU A 1 237 ? -14.422 -1.690 -23.455 1.00 89.12 237 LEU A C 1
ATOM 1794 O O . LEU A 1 237 ? -14.446 -2.907 -23.282 1.00 89.12 237 LEU A O 1
ATOM 1798 N N . PHE A 1 238 ? -13.309 -1.043 -23.812 1.00 88.56 238 PHE A N 1
ATOM 1799 C CA . PHE A 1 238 ? -12.027 -1.704 -24.078 1.00 88.56 238 PHE A CA 1
ATOM 1800 C C . PHE A 1 238 ? -11.081 -1.706 -22.877 1.00 88.56 238 PHE A C 1
ATOM 1802 O O . PHE A 1 238 ? -10.079 -2.420 -22.902 1.00 88.56 238 PHE A O 1
ATOM 1809 N N . ALA A 1 239 ? -11.386 -0.960 -21.814 1.00 89.00 239 ALA A N 1
ATOM 1810 C CA . ALA A 1 239 ? -10.552 -0.872 -20.620 1.00 89.00 239 ALA A CA 1
ATOM 1811 C C . ALA A 1 239 ? -10.171 -2.247 -20.030 1.00 89.00 239 ALA A C 1
ATOM 1813 O O . ALA A 1 239 ? -8.996 -2.437 -19.702 1.00 89.00 239 ALA A O 1
ATOM 1814 N N . PRO A 1 240 ? -11.071 -3.255 -19.963 1.00 91.06 240 PRO A N 1
ATOM 1815 C CA . PRO A 1 240 ? -10.710 -4.599 -19.504 1.00 91.06 240 PRO A CA 1
ATOM 1816 C C . PRO A 1 240 ? -9.604 -5.290 -20.319 1.00 91.06 240 PRO A C 1
ATOM 1818 O O . PRO A 1 240 ? -8.957 -6.199 -19.805 1.00 91.06 240 PRO A O 1
ATOM 1821 N N . LEU A 1 241 ? -9.347 -4.867 -21.563 1.00 92.62 241 LEU A N 1
ATOM 1822 C CA . LEU A 1 241 ? -8.273 -5.414 -22.400 1.00 92.62 241 LEU A CA 1
ATOM 1823 C C . LEU A 1 241 ? -6.888 -4.865 -22.037 1.00 92.62 241 LEU A C 1
ATOM 1825 O O . LEU A 1 241 ? -5.887 -5.416 -22.490 1.00 92.62 241 LEU A O 1
ATOM 1829 N N . GLY A 1 242 ? -6.798 -3.809 -21.227 1.00 93.88 242 GLY A N 1
ATOM 1830 C CA . GLY A 1 242 ? -5.536 -3.144 -20.888 1.00 93.88 242 GLY A CA 1
ATOM 1831 C C . GLY A 1 242 ? -4.455 -4.088 -20.351 1.00 93.88 242 GLY A C 1
ATOM 1832 O O . GLY A 1 242 ? -3.371 -4.146 -20.940 1.00 93.88 242 GLY A O 1
ATOM 1833 N N . PRO A 1 243 ? -4.743 -4.906 -19.320 1.00 94.94 243 PRO A N 1
ATOM 1834 C CA . PRO A 1 243 ? -3.804 -5.916 -18.838 1.00 94.94 243 PRO A CA 1
ATOM 1835 C C . PRO A 1 243 ? -3.372 -6.919 -19.921 1.00 94.94 243 PRO A C 1
ATOM 1837 O O . PRO A 1 243 ? -2.203 -7.294 -19.973 1.00 94.94 243 PRO A O 1
ATOM 1840 N N . LEU A 1 244 ? -4.278 -7.316 -20.825 1.00 95.25 244 LEU A N 1
ATOM 1841 C CA . LEU A 1 244 ? -3.978 -8.261 -21.910 1.00 95.25 244 LEU A CA 1
ATOM 1842 C C . LEU A 1 244 ? -3.063 -7.646 -22.975 1.00 95.25 244 LEU A C 1
ATOM 1844 O O . LEU A 1 244 ? -2.138 -8.303 -23.449 1.00 95.25 244 LEU A O 1
ATOM 1848 N N . VAL A 1 245 ? -3.280 -6.378 -23.327 1.00 95.44 245 VAL A N 1
ATOM 1849 C CA . VAL A 1 245 ? -2.425 -5.637 -24.268 1.00 95.44 245 VAL A CA 1
ATOM 1850 C C . VAL A 1 245 ? -1.012 -5.477 -23.707 1.00 95.44 245 VAL A C 1
ATOM 1852 O O . VAL A 1 245 ? -0.026 -5.665 -24.421 1.00 95.44 245 VAL A O 1
ATOM 1855 N N . VAL A 1 246 ? -0.898 -5.178 -22.414 1.00 97.19 246 VAL A N 1
ATOM 1856 C CA . VAL A 1 246 ? 0.400 -5.054 -21.737 1.00 97.19 246 VAL A CA 1
ATOM 1857 C C . VAL A 1 246 ? 1.092 -6.411 -21.637 1.00 97.19 246 VAL A C 1
ATOM 1859 O O . VAL A 1 246 ? 2.286 -6.506 -21.925 1.00 97.19 246 VAL A O 1
ATOM 1862 N N . LEU A 1 247 ? 0.350 -7.480 -21.331 1.00 96.81 247 LEU A N 1
ATOM 1863 C CA . LEU A 1 247 ? 0.869 -8.846 -21.369 1.00 96.81 247 LEU A CA 1
ATOM 1864 C C . LEU A 1 247 ? 1.383 -9.212 -22.770 1.00 96.81 247 LEU A C 1
ATOM 1866 O O . LEU A 1 247 ? 2.467 -9.778 -22.887 1.00 96.81 247 LEU A O 1
ATOM 1870 N N . ALA A 1 248 ? 0.670 -8.840 -23.835 1.00 95.56 248 ALA A N 1
ATOM 1871 C CA . ALA A 1 248 ? 1.129 -9.052 -25.205 1.00 95.56 248 ALA A CA 1
ATOM 1872 C C . ALA A 1 248 ? 2.447 -8.309 -25.495 1.00 95.56 248 ALA A C 1
ATOM 1874 O O . ALA A 1 248 ? 3.361 -8.898 -26.074 1.00 95.56 248 ALA A O 1
ATOM 1875 N N . ALA A 1 249 ? 2.600 -7.060 -25.039 1.00 95.81 249 ALA A N 1
ATOM 1876 C CA . ALA A 1 249 ? 3.860 -6.319 -25.159 1.00 95.81 249 ALA A CA 1
ATOM 1877 C C . ALA A 1 249 ? 5.011 -6.999 -24.390 1.00 95.81 249 ALA A C 1
ATOM 1879 O O . ALA A 1 249 ? 6.134 -7.102 -24.894 1.00 95.81 249 ALA A O 1
ATOM 1880 N N . VAL A 1 250 ? 4.733 -7.527 -23.196 1.00 96.62 250 VAL A N 1
ATOM 1881 C CA . VAL A 1 250 ? 5.689 -8.327 -22.416 1.00 96.62 250 VAL A CA 1
ATOM 1882 C C . VAL A 1 250 ? 6.083 -9.595 -23.183 1.00 96.62 250 VAL A C 1
ATOM 1884 O O . VAL A 1 250 ? 7.272 -9.840 -23.373 1.00 96.62 250 VAL A O 1
ATOM 1887 N N . ILE A 1 251 ? 5.131 -10.361 -23.723 1.00 95.31 251 ILE A N 1
ATOM 1888 C CA . ILE A 1 251 ? 5.420 -11.566 -24.524 1.00 95.31 251 ILE A CA 1
ATOM 1889 C C . ILE A 1 251 ? 6.300 -11.215 -25.736 1.00 95.31 251 ILE A C 1
ATOM 1891 O O . ILE A 1 251 ? 7.320 -11.869 -25.964 1.00 95.31 251 ILE A O 1
ATOM 1895 N N . VAL A 1 252 ? 5.948 -10.165 -26.488 1.00 93.38 252 VAL A N 1
ATOM 1896 C CA . VAL A 1 252 ? 6.710 -9.699 -27.660 1.00 93.38 252 VAL A CA 1
ATOM 1897 C C . VAL A 1 252 ? 8.149 -9.335 -27.281 1.00 93.38 252 VAL A C 1
ATOM 1899 O O . VAL A 1 252 ? 9.096 -9.731 -27.966 1.00 93.38 252 VAL A O 1
ATOM 1902 N N . THR A 1 253 ? 8.342 -8.614 -26.178 1.00 93.62 253 THR A N 1
ATOM 1903 C CA . THR A 1 253 ? 9.686 -8.210 -25.735 1.00 93.62 253 THR A CA 1
ATOM 1904 C C . THR A 1 253 ? 10.517 -9.387 -25.232 1.00 93.62 253 THR A C 1
ATOM 1906 O O . THR A 1 253 ? 11.697 -9.455 -25.575 1.00 93.62 253 THR A O 1
ATOM 1909 N N . TRP A 1 254 ? 9.928 -10.357 -24.522 1.00 95.19 254 TRP A N 1
ATOM 1910 C CA . TRP A 1 254 ? 10.606 -11.611 -24.153 1.00 95.19 254 TRP A CA 1
ATOM 1911 C C . TRP A 1 254 ? 10.981 -12.460 -25.373 1.00 95.19 254 TRP A C 1
ATOM 1913 O O . TRP A 1 254 ? 12.085 -13.014 -25.424 1.00 95.19 254 TRP A O 1
ATOM 1923 N N . ALA A 1 255 ? 10.100 -12.531 -26.377 1.00 93.06 255 ALA A N 1
ATOM 1924 C CA . ALA A 1 255 ? 10.385 -13.210 -27.639 1.00 93.06 255 ALA A CA 1
ATOM 1925 C C . ALA A 1 255 ? 11.613 -12.595 -28.327 1.00 93.06 255 ALA A C 1
ATOM 1927 O O . ALA A 1 255 ? 12.465 -13.320 -28.852 1.00 93.06 255 ALA A O 1
ATOM 1928 N N . HIS A 1 256 ? 11.747 -11.268 -28.266 1.00 90.50 256 HIS A N 1
ATOM 1929 C CA . HIS A 1 256 ? 12.874 -10.539 -28.839 1.00 90.50 256 HIS A CA 1
ATOM 1930 C C . HIS A 1 256 ? 14.166 -10.682 -28.015 1.00 90.50 256 HIS A C 1
ATOM 1932 O O . HIS A 1 256 ? 15.211 -11.039 -28.560 1.00 90.50 256 HIS A O 1
ATOM 1938 N N . SER A 1 257 ? 14.119 -10.439 -26.701 1.00 91.06 257 SER A N 1
ATOM 1939 C CA . SER A 1 257 ? 15.288 -10.473 -25.815 1.00 91.06 257 SER A CA 1
ATOM 1940 C C . SER A 1 257 ? 14.893 -10.722 -24.359 1.00 91.06 257 SER A C 1
ATOM 1942 O O . SER A 1 257 ? 14.055 -10.010 -23.816 1.00 91.06 257 SER A O 1
ATOM 1944 N N . MET A 1 258 ? 15.577 -11.651 -23.678 1.00 92.25 258 MET A N 1
ATOM 1945 C CA . MET A 1 258 ? 15.349 -11.907 -22.244 1.00 92.25 258 MET A CA 1
ATOM 1946 C C . MET A 1 258 ? 15.552 -10.653 -21.390 1.00 92.25 258 MET A C 1
ATOM 1948 O O . MET A 1 258 ? 14.780 -10.389 -20.477 1.00 92.25 258 MET A O 1
ATOM 1952 N N . ARG A 1 259 ? 16.575 -9.851 -21.703 1.00 92.88 259 ARG A N 1
ATOM 1953 C CA . ARG A 1 259 ? 16.907 -8.644 -20.938 1.00 92.88 259 ARG A CA 1
ATOM 1954 C C . ARG A 1 259 ? 15.839 -7.563 -21.092 1.00 92.88 259 ARG A C 1
ATOM 1956 O O . ARG A 1 259 ? 15.461 -6.948 -20.103 1.00 92.88 259 ARG A O 1
ATOM 1963 N N . LEU A 1 260 ? 15.355 -7.335 -22.317 1.00 93.88 260 LEU A N 1
ATOM 1964 C CA . LEU A 1 260 ? 14.298 -6.349 -22.567 1.00 93.88 260 LEU A CA 1
ATOM 1965 C C . LEU A 1 260 ? 12.939 -6.832 -22.053 1.00 93.88 260 LEU A C 1
ATOM 1967 O O . LEU A 1 260 ? 12.201 -6.024 -21.501 1.00 93.88 260 LEU A O 1
ATOM 1971 N N . GLY A 1 261 ? 12.639 -8.130 -22.167 1.00 95.38 261 GLY A N 1
ATOM 1972 C CA . GLY A 1 261 ? 11.457 -8.736 -21.554 1.00 95.38 261 GLY A CA 1
ATOM 1973 C C . GLY A 1 261 ? 11.457 -8.581 -20.033 1.00 95.38 261 GLY A C 1
ATOM 1974 O O . GLY A 1 261 ? 10.477 -8.101 -19.463 1.00 95.38 261 GLY A O 1
ATOM 1975 N N . LEU A 1 262 ? 12.582 -8.888 -19.374 1.00 95.75 262 LEU A N 1
ATOM 1976 C CA . LEU A 1 262 ? 12.748 -8.674 -17.935 1.00 95.75 262 LEU A CA 1
ATOM 1977 C C . LEU A 1 262 ? 12.622 -7.192 -17.569 1.00 95.75 262 LEU A C 1
ATOM 1979 O O . LEU A 1 262 ? 11.905 -6.860 -16.630 1.00 95.75 262 LEU A O 1
ATOM 1983 N N . ALA A 1 263 ? 13.269 -6.299 -18.322 1.00 96.19 263 ALA A N 1
ATOM 1984 C CA . ALA A 1 263 ? 13.201 -4.869 -18.060 1.00 96.19 263 ALA A CA 1
ATOM 1985 C C . ALA A 1 263 ? 11.778 -4.319 -18.198 1.00 96.19 263 ALA A C 1
ATOM 1987 O O . ALA A 1 263 ? 11.316 -3.637 -17.289 1.00 96.19 263 ALA A O 1
ATOM 1988 N N . LEU A 1 264 ? 11.055 -4.651 -19.273 1.00 96.94 264 LEU A N 1
ATOM 1989 C CA . LEU A 1 264 ? 9.665 -4.221 -19.436 1.00 96.94 264 LEU A CA 1
ATOM 1990 C C . LEU A 1 264 ? 8.777 -4.782 -18.319 1.00 96.94 264 LEU A C 1
ATOM 1992 O O . LEU A 1 264 ? 7.968 -4.046 -17.760 1.00 96.94 264 LEU A O 1
ATOM 1996 N N . THR A 1 265 ? 8.963 -6.055 -17.959 1.00 97.56 265 THR A N 1
ATOM 1997 C CA . THR A 1 265 ? 8.226 -6.691 -16.857 1.00 97.56 265 THR A CA 1
ATOM 1998 C C . THR A 1 265 ? 8.452 -5.938 -15.545 1.00 97.56 265 THR A C 1
ATOM 2000 O O . THR A 1 265 ? 7.491 -5.572 -14.875 1.00 97.56 265 THR A O 1
ATOM 2003 N N . VAL A 1 266 ? 9.711 -5.650 -15.202 1.00 97.31 266 VAL A N 1
ATOM 2004 C CA . VAL A 1 266 ? 10.073 -4.906 -13.987 1.00 97.31 266 VAL A CA 1
ATOM 2005 C C . VAL A 1 266 ? 9.518 -3.484 -14.017 1.00 97.31 266 VAL A C 1
ATOM 2007 O O . VAL A 1 266 ? 8.973 -3.041 -13.014 1.00 97.31 266 VAL A O 1
ATOM 2010 N N . PHE A 1 267 ? 9.601 -2.777 -15.148 1.00 97.50 267 PHE A N 1
ATOM 2011 C CA . PHE A 1 267 ? 9.050 -1.425 -15.275 1.00 97.50 267 PHE A CA 1
ATOM 2012 C C . PHE A 1 267 ? 7.543 -1.417 -15.049 1.00 97.50 267 PHE A C 1
ATOM 2014 O O . PHE A 1 267 ? 7.057 -0.614 -14.261 1.00 97.50 267 PHE A O 1
ATOM 2021 N N . VAL A 1 268 ? 6.808 -2.315 -15.707 1.00 97.69 268 VAL A N 1
ATOM 2022 C CA . VAL A 1 268 ? 5.353 -2.400 -15.555 1.00 97.69 268 VAL A CA 1
ATOM 2023 C C . VAL A 1 268 ? 4.994 -2.748 -14.114 1.00 97.69 268 VAL A C 1
ATOM 2025 O O . VAL A 1 268 ? 4.263 -1.987 -13.485 1.00 97.69 268 VAL A O 1
ATOM 2028 N N . LEU A 1 269 ? 5.530 -3.847 -13.572 1.00 97.69 269 LEU A N 1
ATOM 2029 C CA . LEU A 1 269 ? 5.177 -4.316 -12.229 1.00 97.69 269 LEU A CA 1
ATOM 2030 C C . LEU A 1 269 ? 5.566 -3.316 -11.141 1.00 97.69 269 LEU A C 1
ATOM 2032 O O . LEU A 1 269 ? 4.790 -3.101 -10.219 1.00 97.69 269 LEU A O 1
ATOM 2036 N N . PHE A 1 270 ? 6.737 -2.688 -11.244 1.00 97.44 270 PHE A N 1
ATOM 2037 C CA . PHE A 1 270 ? 7.164 -1.702 -10.259 1.00 97.44 270 PHE A CA 1
ATOM 2038 C C . PHE A 1 270 ? 6.333 -0.425 -10.362 1.00 97.44 270 PHE A C 1
ATOM 2040 O O . PHE A 1 270 ? 5.688 -0.051 -9.386 1.00 97.44 270 PHE A O 1
ATOM 2047 N N . LEU A 1 271 ? 6.313 0.220 -11.537 1.00 96.88 271 LEU A N 1
ATOM 2048 C CA . LEU A 1 271 ? 5.677 1.528 -11.711 1.00 96.88 271 LEU A CA 1
ATOM 2049 C C . LEU A 1 271 ? 4.180 1.458 -11.421 1.00 96.88 271 LEU A C 1
ATOM 2051 O O . LEU A 1 271 ? 3.651 2.365 -10.799 1.00 96.88 271 LEU A O 1
ATOM 2055 N N . THR A 1 272 ? 3.508 0.379 -11.824 1.00 97.19 272 THR A N 1
ATOM 2056 C CA . THR A 1 272 ? 2.072 0.210 -11.558 1.00 97.19 272 THR A CA 1
ATOM 2057 C C . THR A 1 272 ? 1.771 -0.513 -10.245 1.00 97.19 272 THR A C 1
ATOM 2059 O O . THR A 1 272 ? 0.623 -0.527 -9.823 1.00 97.19 272 THR A O 1
ATOM 2062 N N . GLY A 1 273 ? 2.766 -1.077 -9.558 1.00 97.19 273 GLY A N 1
ATOM 2063 C CA . GLY A 1 273 ? 2.584 -1.754 -8.270 1.00 97.19 273 GLY A CA 1
ATOM 2064 C C . GLY A 1 273 ? 2.809 -0.852 -7.059 1.00 97.19 273 GLY A C 1
ATOM 2065 O O . GLY A 1 273 ? 2.043 -0.928 -6.103 1.00 97.19 273 GLY A O 1
ATOM 2066 N N . TYR A 1 274 ? 3.820 0.027 -7.087 1.00 95.88 274 TYR A N 1
ATOM 2067 C CA . TYR A 1 274 ? 4.132 0.897 -5.943 1.00 95.88 274 TYR A CA 1
ATOM 2068 C C . TYR A 1 274 ? 3.007 1.870 -5.535 1.00 95.88 274 TYR A C 1
ATOM 2070 O O . TYR A 1 274 ? 2.930 2.171 -4.341 1.00 95.88 274 TYR A O 1
ATOM 2078 N N . PRO A 1 275 ? 2.119 2.356 -6.436 1.00 95.88 275 PRO A N 1
ATOM 2079 C CA . PRO A 1 275 ? 1.022 3.232 -6.032 1.00 95.88 275 PRO A CA 1
ATOM 2080 C C . PRO A 1 275 ? 0.043 2.581 -5.050 1.00 95.88 275 PRO A C 1
ATOM 2082 O O . PRO A 1 275 ? -0.710 3.298 -4.408 1.00 95.88 275 PRO A O 1
ATOM 2085 N N . ALA A 1 276 ? 0.088 1.256 -4.868 1.00 96.44 276 ALA A N 1
ATOM 2086 C CA . ALA A 1 276 ? -0.656 0.555 -3.823 1.00 96.44 276 ALA A CA 1
ATOM 2087 C C . ALA A 1 276 ? -0.389 1.070 -2.399 1.00 96.44 276 ALA A C 1
ATOM 2089 O O . ALA A 1 276 ? -1.217 0.848 -1.525 1.00 96.44 276 ALA A O 1
ATOM 2090 N N . ILE A 1 277 ? 0.745 1.745 -2.159 1.00 94.94 277 ILE A N 1
ATOM 2091 C CA . ILE A 1 277 ? 1.062 2.355 -0.857 1.00 94.94 277 ILE A CA 1
ATOM 2092 C C . ILE A 1 277 ? 0.035 3.428 -0.474 1.00 94.94 277 ILE A C 1
ATOM 2094 O O . ILE A 1 277 ? -0.219 3.598 0.706 1.00 94.94 277 ILE A O 1
ATOM 2098 N N . GLU A 1 278 ? -0.529 4.145 -1.448 1.00 93.75 278 GLU A N 1
ATOM 2099 C CA . GLU A 1 278 ? -1.583 5.150 -1.264 1.00 93.75 278 GLU A CA 1
ATOM 2100 C C . GLU A 1 278 ? -2.315 5.308 -2.608 1.00 93.75 278 GLU A C 1
ATOM 2102 O O . GLU A 1 278 ? -1.964 6.144 -3.451 1.00 93.75 278 GLU A O 1
ATOM 2107 N N . PHE A 1 279 ? -3.271 4.411 -2.865 1.00 93.88 279 PHE A N 1
ATOM 2108 C CA . PHE A 1 279 ? -3.870 4.258 -4.191 1.00 93.88 279 PHE A CA 1
ATOM 2109 C C . PHE A 1 279 ? -4.955 5.297 -4.469 1.00 93.88 279 PHE A C 1
ATOM 2111 O O . PHE A 1 279 ? -6.140 5.003 -4.428 1.00 93.88 279 PHE A O 1
ATOM 2118 N N . GLU A 1 280 ? -4.535 6.510 -4.802 1.00 87.94 280 GLU A N 1
ATOM 2119 C CA . GLU A 1 280 ? -5.422 7.594 -5.224 1.00 87.94 280 GLU A CA 1
ATOM 2120 C C . GLU A 1 280 ? -4.976 8.139 -6.587 1.00 87.94 280 GLU A C 1
ATOM 2122 O O . GLU A 1 280 ? -3.786 8.103 -6.923 1.00 87.94 280 GLU A O 1
ATOM 2127 N N . GLU A 1 281 ? -5.907 8.665 -7.396 1.00 84.81 281 GLU A N 1
ATOM 2128 C CA . GLU A 1 281 ? -5.636 9.114 -8.775 1.00 84.81 281 GLU A CA 1
ATOM 2129 C C . GLU A 1 281 ? -4.403 10.029 -8.875 1.00 84.81 281 GLU A C 1
ATOM 2131 O O . GLU A 1 281 ? -3.567 9.863 -9.772 1.00 84.81 281 GLU A O 1
ATOM 2136 N N . ARG A 1 282 ? -4.208 10.928 -7.903 1.00 84.31 282 ARG A N 1
ATOM 2137 C CA . ARG A 1 282 ? -3.053 11.839 -7.834 1.00 84.31 282 ARG A CA 1
ATOM 2138 C C . ARG A 1 282 ? -1.687 11.126 -7.762 1.00 84.31 282 ARG A C 1
ATOM 2140 O O . ARG A 1 282 ? -0.660 11.728 -8.085 1.00 84.31 282 ARG A O 1
ATOM 2147 N N . HIS A 1 283 ? -1.633 9.849 -7.378 1.00 89.69 283 HIS A N 1
ATOM 2148 C CA . HIS A 1 283 ? -0.402 9.053 -7.294 1.00 89.69 283 HIS A CA 1
ATOM 2149 C C . HIS A 1 283 ? -0.105 8.215 -8.534 1.00 89.69 283 HIS A C 1
ATOM 2151 O O . HIS A 1 283 ? 1.061 7.892 -8.750 1.00 89.69 283 HIS A O 1
ATOM 2157 N N . TRP A 1 284 ? -1.090 7.933 -9.388 1.00 91.31 284 TRP A N 1
ATOM 2158 C CA . TRP A 1 284 ? -0.897 7.053 -10.546 1.00 91.31 284 TRP A CA 1
ATOM 2159 C C . TRP A 1 284 ? -1.370 7.629 -11.889 1.00 91.31 284 TRP A C 1
ATOM 2161 O O . TRP A 1 284 ? -1.110 7.017 -12.926 1.00 91.31 284 TRP A O 1
ATOM 2171 N N . PHE A 1 285 ? -1.989 8.817 -11.938 1.00 87.75 285 PHE A N 1
ATOM 2172 C CA . PHE A 1 285 ? -2.500 9.416 -13.188 1.00 87.75 285 PHE A CA 1
ATOM 2173 C C . PHE A 1 285 ? -1.458 9.473 -14.322 1.00 87.75 285 PHE A C 1
ATOM 2175 O O . PHE A 1 285 ? -1.784 9.293 -15.496 1.00 87.75 285 PHE A O 1
ATOM 2182 N N . HIS A 1 286 ? -0.189 9.704 -13.978 1.00 88.56 286 HIS A N 1
ATOM 2183 C CA . HIS A 1 286 ? 0.921 9.824 -14.922 1.00 88.56 286 HIS A CA 1
ATOM 2184 C C . HIS A 1 286 ? 1.360 8.476 -15.507 1.00 88.56 286 HIS A C 1
ATOM 2186 O O . HIS A 1 286 ? 2.168 8.454 -16.425 1.00 88.56 286 HIS A O 1
ATOM 2192 N N . LEU A 1 287 ? 0.818 7.360 -15.016 1.00 93.44 287 LEU A N 1
ATOM 2193 C CA . LEU A 1 287 ? 1.079 6.001 -15.492 1.00 93.44 287 LEU A CA 1
ATOM 2194 C C . LEU A 1 287 ? 0.014 5.512 -16.481 1.00 93.44 287 LEU A C 1
ATOM 2196 O O . LEU A 1 287 ? 0.182 4.469 -17.112 1.00 93.44 287 LEU A O 1
ATOM 2200 N N . ARG A 1 288 ? -1.061 6.288 -16.685 1.00 90.44 288 ARG A N 1
ATOM 2201 C CA . ARG A 1 288 ? -2.163 5.955 -17.607 1.00 90.44 288 ARG A CA 1
ATOM 2202 C C . ARG A 1 288 ? -1.714 5.747 -19.051 1.00 90.44 288 ARG A C 1
ATOM 2204 O O . ARG A 1 288 ? -2.412 5.091 -19.811 1.00 90.44 288 ARG A O 1
ATOM 2211 N N . PHE A 1 289 ? -0.552 6.269 -19.444 1.00 91.00 289 PHE A N 1
ATOM 2212 C CA . PHE A 1 289 ? -0.015 6.065 -20.790 1.00 91.00 289 PHE A CA 1
ATOM 2213 C C . PHE A 1 289 ? 0.495 4.634 -21.034 1.00 91.00 289 PHE A C 1
ATOM 2215 O O . PHE A 1 289 ? 0.652 4.258 -22.194 1.00 91.00 289 PHE A O 1
ATOM 2222 N N . ILE A 1 290 ? 0.764 3.836 -19.990 1.00 95.56 290 ILE A N 1
ATOM 2223 C CA . ILE A 1 290 ? 1.428 2.527 -20.123 1.00 95.56 290 ILE A CA 1
ATOM 2224 C C . ILE A 1 290 ? 0.650 1.571 -21.048 1.00 95.56 290 ILE A C 1
ATOM 2226 O O . ILE A 1 290 ? 1.263 1.056 -21.987 1.00 95.56 290 ILE A O 1
ATOM 2230 N N . PRO A 1 291 ? -0.672 1.355 -20.883 1.00 94.62 291 PRO A N 1
ATOM 2231 C CA . PRO A 1 291 ? -1.430 0.492 -21.790 1.00 94.62 291 PRO A CA 1
ATOM 2232 C C . PRO A 1 291 ? -1.476 1.012 -23.233 1.00 94.62 291 PRO A C 1
ATOM 2234 O O . PRO A 1 291 ? -1.387 0.226 -24.174 1.00 94.62 291 PRO A O 1
ATOM 2237 N N . TRP A 1 292 ? -1.553 2.334 -23.424 1.00 92.31 292 TRP A N 1
ATOM 2238 C CA . TRP A 1 292 ? -1.518 2.958 -24.752 1.00 92.31 292 TRP A CA 1
ATOM 2239 C C . TRP A 1 292 ? -0.174 2.749 -25.444 1.00 92.31 292 TRP A C 1
ATOM 2241 O O . TRP A 1 292 ? -0.117 2.386 -26.618 1.00 92.31 292 TRP A O 1
ATOM 2251 N N . TRP A 1 293 ? 0.919 2.932 -24.710 1.00 93.88 293 TRP A N 1
ATOM 2252 C CA . TRP A 1 293 ? 2.262 2.682 -25.214 1.00 93.88 293 TRP A CA 1
ATOM 2253 C C . TRP A 1 293 ? 2.481 1.198 -25.540 1.00 93.88 293 TRP A C 1
ATOM 2255 O O . TRP A 1 293 ? 3.018 0.879 -26.601 1.00 93.88 293 TRP A O 1
ATOM 2265 N N . ALA A 1 294 ? 1.988 0.287 -24.697 1.00 95.31 294 ALA A N 1
ATOM 2266 C CA . ALA A 1 294 ? 2.011 -1.148 -24.970 1.00 95.31 294 ALA A CA 1
ATOM 2267 C C . ALA A 1 294 ? 1.229 -1.507 -26.248 1.00 95.31 294 ALA A C 1
ATOM 2269 O O . ALA A 1 294 ? 1.721 -2.286 -27.066 1.00 95.31 294 ALA A O 1
ATOM 2270 N N . ALA A 1 295 ? 0.058 -0.897 -26.468 1.00 92.56 295 ALA A N 1
ATOM 2271 C CA . ALA A 1 295 ? -0.725 -1.086 -27.690 1.00 92.56 295 ALA A CA 1
ATOM 2272 C C . ALA A 1 295 ? 0.058 -0.662 -28.940 1.00 92.56 295 ALA A C 1
ATOM 2274 O O . ALA A 1 295 ? 0.070 -1.383 -29.939 1.00 92.56 295 ALA A O 1
ATOM 2275 N N . LEU A 1 296 ? 0.744 0.485 -28.881 1.00 93.00 296 LEU A N 1
ATOM 2276 C CA . LEU A 1 296 ? 1.585 0.971 -29.976 1.00 93.00 296 LEU A CA 1
ATOM 2277 C C . LEU A 1 296 ? 2.775 0.044 -30.246 1.00 93.00 296 LEU A C 1
ATOM 2279 O O . LEU A 1 296 ? 3.065 -0.222 -31.409 1.00 93.00 296 LEU A O 1
ATOM 2283 N N . LEU A 1 297 ? 3.412 -0.494 -29.202 1.00 91.25 297 LEU A N 1
ATOM 2284 C CA . LEU A 1 297 ? 4.513 -1.455 -29.330 1.00 91.25 297 LEU A CA 1
ATOM 2285 C C . LEU A 1 297 ? 4.050 -2.748 -30.014 1.00 91.25 297 LEU A C 1
ATOM 2287 O O . LEU A 1 297 ? 4.676 -3.208 -30.970 1.00 91.25 297 LEU A O 1
ATOM 2291 N N . VAL A 1 298 ? 2.931 -3.322 -29.562 1.00 91.31 298 VAL A N 1
ATOM 2292 C CA . VAL A 1 298 ? 2.353 -4.535 -30.167 1.00 91.31 298 VAL A CA 1
ATOM 2293 C C . VAL A 1 298 ? 1.954 -4.269 -31.617 1.00 91.31 298 VAL A C 1
ATOM 2295 O O . VAL A 1 298 ? 2.282 -5.058 -32.504 1.00 91.31 298 VAL A O 1
ATOM 2298 N N . ARG A 1 299 ? 1.305 -3.129 -31.875 1.00 90.12 299 ARG A N 1
ATOM 2299 C CA . ARG A 1 299 ? 0.946 -2.681 -33.222 1.00 90.12 299 ARG A CA 1
ATOM 2300 C C . ARG A 1 299 ? 2.182 -2.601 -34.116 1.00 90.12 299 ARG A C 1
ATOM 2302 O O . ARG A 1 299 ? 2.188 -3.188 -35.191 1.00 90.12 299 ARG A O 1
ATOM 2309 N N . GLU A 1 300 ? 3.219 -1.887 -33.694 1.00 88.25 300 GLU A N 1
ATOM 2310 C CA . GLU A 1 300 ? 4.451 -1.715 -34.465 1.00 88.25 300 GLU A CA 1
ATOM 2311 C C . GLU A 1 300 ? 5.104 -3.059 -34.803 1.00 88.25 300 GLU A C 1
ATOM 2313 O O . GLU A 1 300 ? 5.539 -3.260 -35.939 1.00 88.25 300 GLU A O 1
ATOM 2318 N N . GLN A 1 301 ? 5.103 -4.005 -33.861 1.00 83.31 301 GLN A N 1
ATOM 2319 C CA . GLN A 1 301 ? 5.612 -5.349 -34.107 1.00 83.31 301 GLN A CA 1
ATOM 2320 C C . GLN A 1 301 ? 4.830 -6.063 -35.217 1.00 83.31 301 GLN A C 1
ATOM 2322 O O . GLN A 1 301 ? 5.454 -6.627 -36.118 1.00 83.31 301 GLN A O 1
ATOM 2327 N N . ILE A 1 302 ? 3.494 -6.008 -35.170 1.00 83.44 302 ILE A N 1
ATOM 2328 C CA . ILE A 1 302 ? 2.609 -6.612 -36.179 1.00 83.44 302 ILE A CA 1
ATOM 2329 C C . ILE A 1 302 ? 2.806 -5.944 -37.546 1.00 83.44 302 ILE A C 1
ATOM 2331 O O . ILE A 1 302 ? 2.909 -6.632 -38.555 1.00 83.44 302 ILE A O 1
ATOM 2335 N N . PHE A 1 303 ? 2.898 -4.613 -37.603 1.00 83.25 303 PHE A N 1
ATOM 2336 C CA . PHE A 1 303 ? 3.068 -3.891 -38.869 1.00 83.25 303 PHE A CA 1
ATOM 2337 C C . PHE A 1 303 ? 4.439 -4.131 -39.512 1.00 83.25 303 PHE A C 1
ATOM 2339 O O . PHE A 1 303 ? 4.517 -4.284 -40.727 1.00 83.25 303 PHE A O 1
ATOM 2346 N N . ARG A 1 304 ? 5.522 -4.164 -38.724 1.00 79.44 304 ARG A N 1
ATOM 2347 C CA . ARG A 1 304 ? 6.886 -4.330 -39.257 1.00 79.44 304 ARG A CA 1
ATOM 2348 C C . ARG A 1 304 ? 7.221 -5.771 -39.642 1.00 79.44 304 ARG A C 1
ATOM 2350 O O . ARG A 1 304 ? 8.036 -5.967 -40.536 1.00 79.44 304 ARG A O 1
ATOM 2357 N N . HIS A 1 305 ? 6.638 -6.761 -38.965 1.00 71.56 305 HIS A N 1
ATOM 2358 C CA . HIS A 1 305 ? 7.020 -8.171 -39.122 1.00 71.56 305 HIS A CA 1
ATOM 2359 C C . HIS A 1 305 ? 5.860 -9.091 -39.545 1.00 71.56 305 HIS A C 1
ATOM 2361 O O . HIS A 1 305 ? 6.070 -10.296 -39.677 1.00 71.56 305 HIS A O 1
ATOM 2367 N N . GLY A 1 306 ? 4.654 -8.553 -39.758 1.00 68.06 306 GLY A N 1
ATOM 2368 C CA . GLY A 1 306 ? 3.433 -9.331 -39.994 1.00 68.06 306 GLY A CA 1
ATOM 2369 C C . GLY A 1 306 ? 2.913 -10.033 -38.731 1.00 68.06 306 GLY A C 1
ATOM 2370 O O . GLY A 1 306 ? 3.432 -9.838 -37.627 1.00 68.06 306 GLY A O 1
ATOM 2371 N N . MET A 1 307 ? 1.887 -10.888 -38.881 1.00 62.69 307 MET A N 1
ATOM 2372 C CA . MET A 1 307 ? 1.577 -11.867 -37.831 1.00 62.69 307 MET A CA 1
ATOM 2373 C C . MET A 1 307 ? 2.804 -12.767 -37.646 1.00 62.69 307 MET A C 1
ATOM 2375 O O . MET A 1 307 ? 3.311 -13.305 -38.631 1.00 62.69 307 MET A O 1
ATOM 2379 N N . PRO A 1 308 ? 3.329 -12.905 -36.422 1.00 59.25 308 PRO A N 1
ATOM 2380 C CA . PRO A 1 308 ? 4.675 -13.412 -36.250 1.00 59.25 308 PRO A CA 1
ATOM 2381 C C . PRO A 1 308 ? 4.839 -14.871 -36.686 1.00 59.25 308 PRO A C 1
ATOM 2383 O O . PRO A 1 308 ? 4.343 -15.787 -36.035 1.00 59.25 308 PRO A O 1
ATOM 2386 N N . GLY A 1 309 ? 5.674 -15.096 -37.702 1.00 65.06 309 GLY A N 1
ATOM 2387 C CA . GLY A 1 309 ? 6.409 -16.350 -37.866 1.00 65.06 309 GLY A CA 1
ATOM 2388 C C . GLY A 1 309 ? 7.556 -16.412 -36.854 1.00 65.06 309 GLY A C 1
ATOM 2389 O O . GLY A 1 309 ? 8.722 -16.297 -37.228 1.00 65.06 309 GLY A O 1
ATOM 2390 N N . TRP A 1 310 ? 7.251 -16.483 -35.552 1.00 80.06 310 TRP A N 1
ATOM 2391 C CA . TRP A 1 310 ? 8.295 -16.553 -34.525 1.00 80.06 310 TRP A CA 1
ATOM 2392 C C . TRP A 1 310 ? 9.120 -17.829 -34.670 1.00 80.06 310 TRP A C 1
ATOM 2394 O O . TRP A 1 310 ? 8.595 -18.931 -34.808 1.00 80.06 310 TRP A O 1
ATOM 2404 N N . THR A 1 311 ? 10.441 -17.681 -34.575 1.00 87.38 311 THR A N 1
ATOM 2405 C CA . THR A 1 311 ? 11.343 -18.830 -34.524 1.00 87.38 311 THR A CA 1
ATOM 2406 C C . THR A 1 311 ? 11.115 -19.618 -33.231 1.00 87.38 311 THR A C 1
ATOM 2408 O O . THR A 1 311 ? 10.762 -19.053 -32.191 1.00 87.38 311 THR A O 1
ATOM 2411 N N . ARG A 1 312 ? 11.368 -20.934 -33.256 1.00 88.88 312 ARG A N 1
ATOM 2412 C CA . ARG A 1 312 ? 11.259 -21.795 -32.064 1.00 88.88 312 ARG A CA 1
ATOM 2413 C C . ARG A 1 312 ? 12.014 -21.235 -30.840 1.00 88.88 312 ARG A C 1
ATOM 2415 O O . ARG A 1 312 ? 11.429 -21.233 -29.760 1.00 88.88 312 ARG A O 1
ATOM 2422 N N . PRO A 1 313 ? 13.245 -20.691 -30.957 1.00 91.38 313 PRO A N 1
ATOM 2423 C CA . PRO A 1 313 ? 13.928 -20.066 -29.822 1.00 91.38 313 PRO A CA 1
ATOM 2424 C C . PRO A 1 313 ? 13.203 -18.838 -29.255 1.00 91.38 313 PRO A C 1
ATOM 2426 O O . PRO A 1 313 ? 13.208 -18.641 -28.042 1.00 91.38 313 PRO A O 1
ATOM 2429 N N . ALA A 1 314 ? 12.573 -18.015 -30.100 1.00 90.69 314 ALA A N 1
ATOM 2430 C CA . ALA A 1 314 ? 11.805 -16.857 -29.644 1.00 90.69 314 ALA A CA 1
ATOM 2431 C C . ALA A 1 314 ? 10.561 -17.288 -28.849 1.00 90.69 314 ALA A C 1
ATOM 2433 O O . ALA A 1 314 ? 10.320 -16.759 -27.765 1.00 90.69 314 ALA A O 1
ATOM 2434 N N . LEU A 1 315 ? 9.841 -18.306 -29.335 1.00 91.00 315 LEU A N 1
ATOM 2435 C CA . LEU A 1 315 ? 8.708 -18.916 -28.627 1.00 91.00 315 LEU A CA 1
ATOM 2436 C C . LEU A 1 315 ? 9.122 -19.484 -27.264 1.00 91.00 315 LEU A C 1
ATOM 2438 O O . LEU A 1 315 ? 8.451 -19.230 -26.267 1.00 91.00 315 LEU A O 1
ATOM 2442 N N . VAL A 1 316 ? 10.250 -20.201 -27.202 1.00 93.75 316 VAL A N 1
ATOM 2443 C CA . VAL A 1 316 ? 10.771 -20.761 -25.944 1.00 93.75 316 VAL A CA 1
ATOM 2444 C C . VAL A 1 316 ? 11.124 -19.655 -24.950 1.00 93.75 316 VAL A C 1
ATOM 2446 O O . VAL A 1 316 ? 10.740 -19.754 -23.788 1.00 93.75 316 VAL A O 1
ATOM 2449 N N . ARG A 1 317 ? 11.799 -18.579 -25.381 1.00 94.44 317 ARG A N 1
ATOM 2450 C CA . ARG A 1 317 ? 12.119 -17.441 -24.498 1.00 94.44 317 ARG A CA 1
ATOM 2451 C C . ARG A 1 317 ? 10.868 -16.752 -23.962 1.00 94.44 317 ARG A C 1
ATOM 2453 O O . ARG A 1 317 ? 10.813 -16.460 -22.771 1.00 94.44 317 ARG A O 1
ATOM 2460 N N . ALA A 1 318 ? 9.884 -16.504 -24.827 1.00 94.25 318 ALA A N 1
ATOM 2461 C CA . ALA A 1 318 ? 8.619 -15.888 -24.443 1.00 94.25 318 ALA A CA 1
ATOM 2462 C C . ALA A 1 318 ? 7.852 -16.755 -23.439 1.00 94.25 318 ALA A C 1
ATOM 2464 O O . ALA A 1 318 ? 7.497 -16.281 -22.360 1.00 94.25 318 ALA A O 1
ATOM 2465 N N . GLY A 1 319 ? 7.669 -18.038 -23.764 1.00 95.44 319 GLY A N 1
ATOM 2466 C CA . GLY A 1 319 ? 6.983 -18.998 -22.905 1.00 95.44 319 GLY A CA 1
ATOM 2467 C C . GLY A 1 319 ? 7.678 -19.169 -21.557 1.00 95.44 319 GLY A C 1
ATOM 2468 O O . GLY A 1 319 ? 7.027 -19.045 -20.523 1.00 95.44 319 GLY A O 1
ATOM 2469 N N . ALA A 1 320 ? 8.996 -19.385 -21.547 1.00 96.06 320 ALA A N 1
ATOM 2470 C CA . ALA A 1 320 ? 9.762 -19.557 -20.314 1.00 96.06 320 ALA A CA 1
ATOM 2471 C C . ALA A 1 320 ? 9.764 -18.286 -19.454 1.00 96.06 320 ALA A C 1
ATOM 2473 O O . ALA A 1 320 ? 9.491 -18.365 -18.260 1.00 96.06 320 ALA A O 1
ATOM 2474 N N . GLY A 1 321 ? 10.018 -17.116 -20.050 1.00 95.69 321 GLY A N 1
ATOM 2475 C CA . GLY A 1 321 ? 10.055 -15.842 -19.330 1.00 95.69 321 GLY A CA 1
ATOM 2476 C C . GLY A 1 321 ? 8.728 -15.521 -18.648 1.00 95.69 321 GLY A C 1
ATOM 2477 O O . GLY A 1 321 ? 8.694 -15.275 -17.443 1.00 95.69 321 GLY A O 1
ATOM 2478 N N . VAL A 1 322 ? 7.621 -15.607 -19.389 1.00 95.62 322 VAL A N 1
ATOM 2479 C CA . VAL A 1 322 ? 6.281 -15.359 -18.836 1.00 95.62 322 VAL A CA 1
ATOM 2480 C C . VAL A 1 322 ? 5.898 -16.414 -17.803 1.00 95.62 322 VAL A C 1
ATOM 2482 O O . VAL A 1 322 ? 5.376 -16.057 -16.750 1.00 95.62 322 VAL A O 1
ATOM 2485 N N . SER A 1 323 ? 6.208 -17.690 -18.045 1.00 96.88 323 SER A N 1
ATOM 2486 C CA . SER A 1 323 ? 5.918 -18.759 -17.079 1.00 96.88 323 SER A CA 1
ATOM 2487 C C . SER A 1 323 ? 6.669 -18.555 -15.765 1.00 96.88 323 SER A C 1
ATOM 2489 O O . SER A 1 323 ? 6.068 -18.690 -14.707 1.00 96.88 323 SER A O 1
ATOM 2491 N N . VAL A 1 324 ? 7.950 -18.172 -15.808 1.00 97.06 324 VAL A N 1
ATOM 2492 C CA . VAL A 1 324 ? 8.747 -17.883 -14.603 1.00 97.06 324 VAL A CA 1
ATOM 2493 C C . VAL A 1 324 ? 8.189 -16.681 -13.844 1.00 97.06 324 VAL A C 1
ATOM 2495 O O . VAL A 1 324 ? 8.091 -16.730 -12.619 1.00 97.06 324 VAL A O 1
ATOM 2498 N N . VAL A 1 325 ? 7.793 -15.616 -14.547 1.00 96.69 325 VAL A N 1
ATOM 2499 C CA . VAL A 1 325 ? 7.180 -14.432 -13.921 1.00 96.69 325 VAL A CA 1
ATOM 2500 C C . VAL A 1 325 ? 5.863 -14.805 -13.244 1.00 96.69 325 VAL A C 1
ATOM 2502 O O . VAL A 1 325 ? 5.700 -14.545 -12.054 1.00 96.69 325 VAL A O 1
ATOM 2505 N N . LEU A 1 326 ? 4.948 -15.464 -13.960 1.00 96.38 326 LEU A N 1
ATOM 2506 C CA . LEU A 1 326 ? 3.660 -15.891 -13.408 1.00 96.38 326 LEU A CA 1
ATOM 2507 C C . LEU A 1 326 ? 3.840 -16.856 -12.236 1.00 96.38 326 LEU A C 1
ATOM 2509 O O . LEU A 1 326 ? 3.199 -16.682 -11.203 1.00 96.38 326 LEU A O 1
ATOM 2513 N N . PHE A 1 327 ? 4.748 -17.824 -12.360 1.00 97.62 327 PHE A N 1
ATOM 2514 C CA . PHE A 1 327 ? 5.085 -18.745 -11.281 1.00 97.62 327 PHE A CA 1
ATOM 2515 C C . PHE A 1 327 ? 5.590 -17.992 -10.047 1.00 97.62 327 PHE A C 1
ATOM 2517 O O . PHE A 1 327 ? 5.098 -18.229 -8.951 1.00 97.62 327 PHE A O 1
ATOM 2524 N N . THR A 1 328 ? 6.506 -17.034 -10.219 1.00 97.25 328 THR A N 1
ATOM 2525 C CA . THR A 1 328 ? 7.052 -16.227 -9.114 1.00 97.25 328 THR A CA 1
ATOM 2526 C C . THR A 1 328 ? 5.960 -15.418 -8.413 1.00 97.25 328 THR A C 1
ATOM 2528 O O . THR A 1 328 ? 5.910 -15.405 -7.185 1.00 97.25 328 THR A O 1
ATOM 2531 N N . LEU A 1 329 ? 5.060 -14.779 -9.169 1.00 96.94 329 LEU A N 1
ATOM 2532 C CA . LEU A 1 329 ? 3.960 -13.993 -8.603 1.00 96.94 329 LEU A CA 1
ATOM 2533 C C . LEU A 1 329 ? 2.954 -14.883 -7.853 1.00 96.94 329 LEU A C 1
ATOM 2535 O O . LEU A 1 329 ? 2.592 -14.604 -6.711 1.00 96.94 329 LEU A O 1
ATOM 2539 N N . VAL A 1 330 ? 2.534 -15.995 -8.462 1.00 97.19 330 VAL A N 1
ATOM 2540 C CA . VAL A 1 330 ? 1.540 -16.905 -7.873 1.00 97.19 330 VAL A CA 1
ATOM 2541 C C . VAL A 1 330 ? 2.101 -17.626 -6.649 1.00 97.19 330 VAL A C 1
ATOM 2543 O O . VAL A 1 330 ? 1.468 -17.623 -5.594 1.00 97.19 330 VAL A O 1
ATOM 2546 N N . VAL A 1 331 ? 3.291 -18.219 -6.762 1.00 98.06 331 VAL A N 1
ATOM 2547 C CA . VAL A 1 331 ? 3.922 -18.960 -5.660 1.00 98.06 331 VAL A CA 1
ATOM 2548 C C . VAL A 1 331 ? 4.354 -18.016 -4.546 1.00 98.06 331 VAL A C 1
ATOM 2550 O O . VAL A 1 331 ? 4.150 -18.339 -3.378 1.00 98.06 331 VAL A O 1
ATOM 2553 N N . GLY A 1 332 ? 4.883 -16.836 -4.883 1.00 97.75 332 GLY A N 1
ATOM 2554 C CA . GLY A 1 332 ? 5.228 -15.807 -3.905 1.00 97.75 332 GLY A CA 1
ATOM 2555 C C . GLY A 1 332 ? 4.017 -15.386 -3.076 1.00 97.75 332 GLY A C 1
ATOM 2556 O O . GLY A 1 332 ? 4.062 -15.448 -1.848 1.00 97.75 332 GLY A O 1
ATOM 2557 N N . LEU A 1 333 ? 2.898 -15.051 -3.727 1.00 97.88 333 LEU A N 1
ATOM 2558 C CA . LEU A 1 333 ? 1.666 -14.700 -3.020 1.00 97.88 333 LEU A CA 1
ATOM 2559 C C . LEU A 1 333 ? 1.105 -15.880 -2.213 1.00 97.88 333 LEU A C 1
ATOM 2561 O O . LEU A 1 333 ? 0.673 -15.685 -1.079 1.00 97.88 333 LEU A O 1
ATOM 2565 N N . ALA A 1 334 ? 1.129 -17.105 -2.746 1.00 98.12 334 ALA A N 1
ATOM 2566 C CA . ALA A 1 334 ? 0.672 -18.292 -2.021 1.00 98.12 334 ALA A CA 1
ATOM 2567 C C . ALA A 1 334 ? 1.506 -18.556 -0.753 1.00 98.12 334 ALA A C 1
ATOM 2569 O O . ALA A 1 334 ? 0.945 -18.809 0.315 1.00 98.12 334 ALA A O 1
ATOM 2570 N N . ALA A 1 335 ? 2.834 -18.430 -0.843 1.00 98.31 335 ALA A N 1
ATOM 2571 C CA . ALA A 1 335 ? 3.734 -18.562 0.299 1.00 98.31 335 ALA A CA 1
ATOM 2572 C C . ALA A 1 335 ? 3.466 -17.483 1.359 1.00 98.31 335 ALA A C 1
ATOM 2574 O O . ALA A 1 335 ? 3.380 -17.789 2.550 1.00 98.31 335 ALA A O 1
ATOM 2575 N N . LEU A 1 336 ? 3.263 -16.230 0.941 1.00 98.44 336 LEU A N 1
ATOM 2576 C CA . LEU A 1 336 ? 2.916 -15.147 1.863 1.00 98.44 336 LEU A CA 1
ATOM 2577 C C . LEU A 1 336 ? 1.544 -15.354 2.505 1.00 98.44 336 LEU A C 1
ATOM 2579 O O . LEU A 1 336 ? 1.416 -15.140 3.707 1.00 98.44 336 LEU A O 1
ATOM 2583 N N . ARG A 1 337 ? 0.538 -15.827 1.758 1.00 98.12 337 ARG A N 1
ATOM 2584 C CA . ARG A 1 337 ? -0.791 -16.162 2.303 1.00 98.12 337 ARG A CA 1
ATOM 2585 C C . ARG A 1 337 ? -0.706 -17.240 3.369 1.00 98.12 337 ARG A C 1
ATOM 2587 O O . ARG A 1 337 ? -1.374 -17.137 4.393 1.00 98.12 337 ARG A O 1
ATOM 2594 N N . PHE A 1 338 ? 0.143 -18.242 3.169 1.00 98.00 338 PHE A N 1
ATOM 2595 C CA . PHE A 1 338 ? 0.387 -19.275 4.169 1.00 98.00 338 PHE A CA 1
ATOM 2596 C C . PHE A 1 338 ? 1.014 -18.708 5.452 1.00 98.00 338 PHE A C 1
ATOM 2598 O O . PHE A 1 338 ? 0.550 -19.006 6.554 1.00 98.00 338 PHE A O 1
ATOM 2605 N N . VAL A 1 339 ? 2.033 -17.850 5.321 1.00 98.25 339 VAL A N 1
ATOM 2606 C CA . VAL A 1 339 ? 2.657 -17.165 6.467 1.00 98.25 339 VAL A CA 1
ATOM 2607 C C . VAL A 1 339 ? 1.647 -16.268 7.184 1.00 98.25 339 VAL A C 1
ATOM 2609 O O . VAL A 1 339 ? 1.538 -16.328 8.409 1.00 98.25 339 VAL A O 1
ATOM 2612 N N . GLN A 1 340 ? 0.892 -15.471 6.432 1.00 98.25 340 GLN A N 1
ATOM 2613 C CA . GLN A 1 340 ? -0.105 -14.553 6.965 1.00 98.25 340 GLN A CA 1
ATOM 2614 C C . GLN A 1 340 ? -1.226 -15.294 7.689 1.00 98.25 340 GLN A C 1
ATOM 2616 O O . GLN A 1 340 ? -1.529 -14.939 8.818 1.00 98.25 340 GLN A O 1
ATOM 2621 N N . THR A 1 341 ? -1.781 -16.362 7.109 1.00 97.81 341 THR A N 1
ATOM 2622 C CA . THR A 1 341 ? -2.870 -17.143 7.727 1.00 97.81 341 THR A CA 1
ATOM 2623 C C . THR A 1 341 ? -2.488 -17.611 9.133 1.00 97.81 341 THR A C 1
ATOM 2625 O O . THR A 1 341 ? -3.277 -17.496 10.065 1.00 97.81 341 THR A O 1
ATOM 2628 N N . ARG A 1 342 ? -1.239 -18.054 9.328 1.00 97.19 342 ARG A N 1
ATOM 2629 C CA . ARG A 1 342 ? -0.724 -18.436 10.653 1.00 97.19 342 ARG A CA 1
ATOM 2630 C C . ARG A 1 342 ? -0.582 -17.245 11.605 1.00 97.19 342 ARG A C 1
ATOM 2632 O O . ARG A 1 342 ? -0.932 -17.358 12.777 1.00 97.19 342 ARG A O 1
ATOM 2639 N N . ARG A 1 343 ? -0.053 -16.114 11.123 1.00 97.50 343 ARG A N 1
ATOM 2640 C CA . ARG A 1 343 ? 0.145 -14.899 11.937 1.00 97.50 343 ARG A CA 1
ATOM 2641 C C . ARG A 1 343 ? -1.184 -14.278 12.355 1.00 97.50 343 ARG A C 1
ATOM 2643 O O . ARG A 1 343 ? -1.355 -13.966 13.528 1.00 97.50 343 ARG A O 1
ATOM 2650 N N . VAL A 1 344 ? -2.127 -14.174 11.424 1.00 97.75 344 VAL A N 1
ATOM 2651 C CA . VAL A 1 344 ? -3.484 -13.682 11.669 1.00 97.75 344 VAL A CA 1
ATOM 2652 C C . VAL A 1 344 ? -4.247 -14.641 12.577 1.00 97.75 344 VAL A C 1
ATOM 2654 O O . VAL A 1 344 ? -4.855 -14.178 13.529 1.00 97.75 344 VAL A O 1
ATOM 2657 N N . GLY A 1 345 ? -4.139 -15.960 12.390 1.00 97.19 345 GLY A N 1
ATOM 2658 C CA . GLY A 1 345 ? -4.724 -16.927 13.327 1.00 97.19 345 GLY A CA 1
ATOM 2659 C C . GLY A 1 345 ? -4.195 -16.761 14.760 1.00 97.19 345 GLY A C 1
ATOM 2660 O O . GLY A 1 345 ? -4.968 -16.770 15.712 1.00 97.19 345 GLY A O 1
ATOM 2661 N N . SER A 1 346 ? -2.889 -16.514 14.930 1.00 96.19 346 SER A N 1
ATOM 2662 C CA . SER A 1 346 ? -2.300 -16.191 16.243 1.00 96.19 346 SER A CA 1
ATOM 2663 C C . SER A 1 346 ? -2.749 -14.833 16.798 1.00 96.19 346 SER A C 1
ATOM 2665 O O . SER A 1 346 ? -2.821 -14.668 18.018 1.00 96.19 346 SER A O 1
ATOM 2667 N N . LEU A 1 347 ? -3.009 -13.850 15.934 1.00 96.81 347 LEU A N 1
ATOM 2668 C CA . LEU A 1 347 ? -3.561 -12.557 16.337 1.00 96.81 347 LEU A CA 1
ATOM 2669 C C . LEU A 1 347 ? -5.005 -12.720 16.826 1.00 96.81 347 LEU A C 1
ATOM 2671 O O . LEU A 1 347 ? -5.324 -12.247 17.911 1.00 96.81 347 LEU A O 1
ATOM 2675 N N . ILE A 1 348 ? -5.836 -13.448 16.077 1.00 96.56 348 ILE A N 1
ATOM 2676 C CA . ILE A 1 348 ? -7.231 -13.744 16.425 1.00 96.56 348 ILE A CA 1
ATOM 2677 C C . ILE A 1 348 ? -7.309 -14.496 17.755 1.00 96.56 348 ILE A C 1
ATOM 2679 O O . ILE A 1 348 ? -8.025 -14.063 18.651 1.00 96.56 348 ILE A O 1
ATOM 2683 N N . ALA A 1 349 ? -6.496 -15.539 17.946 1.00 95.25 349 ALA A N 1
ATOM 2684 C CA . ALA A 1 349 ? -6.464 -16.277 19.210 1.00 95.25 349 ALA A CA 1
ATOM 2685 C C . ALA A 1 349 ? -6.133 -15.374 20.417 1.00 95.25 349 ALA A C 1
ATOM 2687 O O . ALA A 1 349 ? -6.662 -15.569 21.509 1.00 95.25 349 ALA A O 1
ATOM 2688 N N . ARG A 1 350 ? -5.282 -14.353 20.229 1.00 95.25 350 ARG A N 1
ATOM 2689 C CA . ARG A 1 350 ? -4.991 -13.354 21.270 1.00 95.25 350 ARG A CA 1
ATOM 2690 C C . ARG A 1 350 ? -6.161 -12.406 21.516 1.00 95.25 350 ARG A C 1
ATOM 2692 O O . ARG A 1 350 ? -6.408 -12.067 22.666 1.00 95.25 350 ARG A O 1
ATOM 2699 N N . TYR A 1 351 ? -6.878 -12.004 20.469 1.00 95.50 351 TYR A N 1
ATOM 2700 C CA . TYR A 1 351 ? -8.102 -11.209 20.596 1.00 95.50 351 TYR A CA 1
ATOM 2701 C C . TYR A 1 351 ? -9.184 -11.974 21.368 1.00 95.50 351 TYR A C 1
ATOM 2703 O O . TYR A 1 351 ? -9.800 -11.423 22.276 1.00 95.50 351 TYR A O 1
ATOM 2711 N N . GLU A 1 352 ? -9.390 -13.255 21.056 1.00 93.44 352 GLU A N 1
ATOM 2712 C CA . GLU A 1 352 ? -10.386 -14.096 21.732 1.00 93.44 352 GLU A CA 1
ATOM 2713 C C . GLU A 1 352 ? -10.056 -14.352 23.207 1.00 93.44 352 GLU A C 1
ATOM 2715 O O . GLU A 1 352 ? -10.973 -14.411 24.031 1.00 93.44 352 GLU A O 1
ATOM 2720 N N . ALA A 1 353 ? -8.765 -14.482 23.533 1.00 94.00 353 ALA A N 1
ATOM 2721 C CA . ALA A 1 353 ? -8.266 -14.712 24.888 1.00 94.00 353 ALA A CA 1
ATOM 2722 C C . ALA A 1 353 ? -8.101 -13.429 25.724 1.00 94.00 353 ALA A C 1
ATOM 2724 O O . ALA A 1 353 ? -7.771 -13.515 26.909 1.00 94.00 353 ALA A O 1
ATOM 2725 N N . ALA A 1 354 ? -8.291 -12.248 25.131 1.00 94.75 354 ALA A N 1
ATOM 2726 C CA . ALA A 1 354 ? -8.083 -10.982 25.818 1.00 94.75 354 ALA A CA 1
ATOM 2727 C C . ALA A 1 354 ? -9.075 -10.803 26.979 1.00 94.75 354 ALA A C 1
ATOM 2729 O O . ALA A 1 354 ? -10.277 -11.049 26.847 1.00 94.75 354 ALA A O 1
ATOM 2730 N N . ALA A 1 355 ? -8.572 -10.339 28.124 1.00 94.94 355 ALA A N 1
ATOM 2731 C CA . ALA A 1 355 ? -9.414 -10.014 29.267 1.00 94.94 355 ALA A CA 1
ATOM 2732 C C . ALA A 1 355 ? -10.338 -8.833 28.928 1.00 94.94 355 ALA A C 1
ATOM 2734 O O . ALA A 1 355 ? -9.898 -7.831 28.356 1.00 94.94 355 ALA A O 1
ATOM 2735 N N . THR A 1 356 ? -11.621 -8.962 29.277 1.00 95.12 356 THR A N 1
ATOM 2736 C CA . THR A 1 356 ? -12.646 -7.955 28.980 1.00 95.12 356 THR A CA 1
ATOM 2737 C C . THR A 1 356 ? -13.414 -7.546 30.226 1.00 95.12 356 THR A C 1
ATOM 2739 O O . THR A 1 356 ? -13.762 -8.384 31.058 1.00 95.12 356 THR A O 1
ATOM 2742 N N . GLU A 1 357 ? -13.726 -6.259 30.316 1.00 94.25 357 GLU A N 1
ATOM 2743 C CA . GLU A 1 357 ? -14.604 -5.670 31.324 1.00 94.25 357 GLU A CA 1
ATOM 2744 C C . GLU A 1 357 ? -15.900 -5.231 30.644 1.00 94.25 357 GLU A C 1
ATOM 2746 O O . GLU A 1 357 ? -15.873 -4.612 29.580 1.00 94.25 357 GLU A O 1
ATOM 2751 N N . GLU A 1 358 ? -17.039 -5.587 31.228 1.00 94.25 358 GLU A N 1
ATOM 2752 C CA . GLU A 1 358 ? -18.343 -5.247 30.664 1.00 94.25 358 GLU A CA 1
ATOM 2753 C C . GLU A 1 358 ? -18.637 -3.754 30.801 1.00 94.25 358 GLU A C 1
ATOM 2755 O O . GLU A 1 358 ? -18.369 -3.152 31.840 1.00 94.25 358 GLU A O 1
ATOM 2760 N N . MET A 1 359 ? -19.188 -3.162 29.743 1.00 91.75 359 MET A N 1
ATOM 2761 C CA . MET A 1 359 ? -19.558 -1.753 29.732 1.00 91.75 359 MET A CA 1
ATOM 2762 C C . MET A 1 359 ? -21.065 -1.613 29.948 1.00 91.75 359 MET A C 1
ATOM 2764 O O . MET A 1 359 ? -21.834 -2.332 29.304 1.00 91.75 359 MET A O 1
ATOM 2768 N N . PRO A 1 360 ? -21.517 -0.691 30.818 1.00 91.25 360 PRO A N 1
ATOM 2769 C CA . PRO A 1 360 ? -22.938 -0.428 30.977 1.00 91.25 360 PRO A CA 1
ATOM 2770 C C . PRO A 1 360 ? -23.533 0.065 29.659 1.00 91.25 360 PRO A C 1
ATOM 2772 O O . PRO A 1 360 ? -22.989 0.970 29.021 1.00 91.25 360 PRO A O 1
ATOM 2775 N N . THR A 1 361 ? -24.662 -0.520 29.272 1.00 91.12 361 THR A N 1
ATOM 2776 C CA . THR A 1 361 ? -25.397 -0.122 28.071 1.00 91.12 361 THR A CA 1
ATOM 2777 C C . THR A 1 361 ? -26.827 0.246 28.425 1.00 91.12 361 THR A C 1
ATOM 2779 O O . THR A 1 361 ? -27.454 -0.398 29.269 1.00 91.12 361 THR A O 1
ATOM 2782 N N . GLU A 1 362 ? -27.331 1.296 27.791 1.00 89.81 362 GLU A N 1
ATOM 2783 C CA . GLU A 1 362 ? -28.692 1.792 27.946 1.00 89.81 362 GLU A CA 1
ATOM 2784 C C . GLU A 1 362 ? -29.363 1.766 26.571 1.00 89.81 362 GLU A C 1
ATOM 2786 O O . GLU A 1 362 ? -28.766 2.124 25.558 1.00 89.81 362 GLU A O 1
ATOM 2791 N N . ARG A 1 363 ? -30.583 1.233 26.490 1.00 86.69 363 ARG A N 1
ATOM 2792 C CA . ARG A 1 363 ? -31.296 1.106 25.212 1.00 86.69 363 ARG A CA 1
ATOM 2793 C C . ARG A 1 363 ? -32.156 2.338 25.011 1.00 86.69 363 ARG A C 1
ATOM 2795 O O . ARG A 1 363 ? -33.048 2.581 25.821 1.00 86.69 363 ARG A O 1
ATOM 2802 N N . HIS A 1 364 ? -31.912 3.052 23.920 1.00 79.19 364 HIS A N 1
ATOM 2803 C CA . HIS A 1 364 ? -32.716 4.194 23.505 1.00 79.19 364 HIS A CA 1
ATOM 2804 C C . HIS A 1 364 ? -33.431 3.841 22.202 1.00 79.19 364 HIS A C 1
ATOM 2806 O O . HIS A 1 364 ? -32.851 3.258 21.286 1.00 79.19 364 HIS A O 1
ATOM 2812 N N . ASP A 1 365 ? -34.711 4.187 22.122 1.00 75.38 365 ASP A N 1
ATOM 2813 C CA . ASP A 1 365 ? -35.562 3.886 20.972 1.00 75.38 365 ASP A CA 1
ATOM 2814 C C . ASP A 1 365 ? -35.549 2.395 20.561 1.00 75.38 365 ASP A C 1
ATOM 2816 O O . ASP A 1 365 ? -35.265 1.491 21.352 1.00 75.38 365 ASP A O 1
ATOM 2820 N N . ALA A 1 366 ? -35.946 2.110 19.318 1.00 73.44 366 ALA A N 1
ATOM 2821 C CA . ALA A 1 366 ? -36.057 0.750 18.797 1.00 73.44 366 ALA A CA 1
ATOM 2822 C C . ALA A 1 366 ? -34.755 0.200 18.183 1.00 73.44 366 ALA A C 1
ATOM 2824 O O . ALA A 1 366 ? -34.732 -0.986 17.862 1.00 73.44 366 ALA A O 1
ATOM 2825 N N . SER A 1 367 ? -33.703 1.011 17.997 1.00 83.25 367 SER A N 1
ATOM 2826 C CA . SER A 1 367 ? -32.474 0.629 17.270 1.00 83.25 367 SER A CA 1
ATOM 2827 C C . SER A 1 367 ? -31.155 1.056 17.930 1.00 83.25 367 SER A C 1
ATOM 2829 O O . SER A 1 367 ? -30.124 0.473 17.589 1.00 83.25 367 SER A O 1
ATOM 2831 N N . PHE A 1 368 ? -31.153 2.015 18.864 1.00 89.75 368 PHE A N 1
ATOM 2832 C CA . PHE A 1 368 ? -29.925 2.582 19.429 1.00 89.75 368 PHE A CA 1
ATOM 2833 C C . PHE A 1 368 ? -29.587 2.004 20.810 1.00 89.75 368 PHE A C 1
ATOM 2835 O O . PHE A 1 368 ? -30.439 1.775 21.673 1.00 89.75 368 PHE A O 1
ATOM 2842 N N . LEU A 1 369 ? -28.303 1.757 21.025 1.00 90.69 369 LEU A N 1
ATOM 2843 C CA . LEU A 1 369 ? -27.727 1.298 22.276 1.00 90.69 369 LEU A CA 1
ATOM 2844 C C . LEU A 1 369 ? -26.669 2.316 22.696 1.00 90.69 369 LEU A C 1
ATOM 2846 O O . LEU A 1 369 ? -25.556 2.319 22.166 1.00 90.69 369 LEU A O 1
ATOM 2850 N N . GLU A 1 370 ? -27.015 3.168 23.656 1.00 90.75 370 GLU A N 1
ATOM 2851 C CA . GLU A 1 370 ? -26.049 4.055 24.288 1.00 90.75 370 GLU A CA 1
ATOM 2852 C C . GLU A 1 370 ? -25.075 3.199 25.097 1.00 90.75 370 GLU A C 1
ATOM 2854 O O . GLU A 1 370 ? -25.464 2.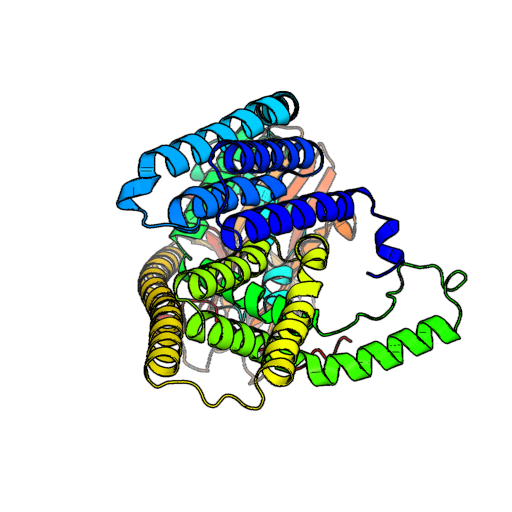323 25.878 1.00 90.75 370 GLU A O 1
ATOM 2859 N N . VAL A 1 371 ? -23.784 3.434 24.896 1.00 89.06 371 VAL A N 1
ATOM 2860 C CA . VAL A 1 371 ? -22.731 2.752 25.641 1.00 89.06 371 VAL A CA 1
ATOM 2861 C C . VAL A 1 371 ? -22.127 3.784 26.570 1.00 89.06 371 VAL A C 1
ATOM 2863 O O . VAL A 1 371 ? -21.556 4.772 26.108 1.00 89.06 371 VAL A O 1
ATOM 2866 N N . ARG A 1 372 ? -22.224 3.567 27.888 1.00 84.69 372 ARG A N 1
ATOM 2867 C CA . ARG A 1 372 ? -21.628 4.490 28.860 1.00 84.69 372 ARG A CA 1
ATOM 2868 C C . ARG A 1 372 ? -20.116 4.395 28.790 1.00 84.69 372 ARG A C 1
ATOM 2870 O O . ARG A 1 372 ? -19.478 3.576 29.450 1.00 84.69 372 ARG A O 1
ATOM 2877 N N . TRP A 1 373 ? -19.569 5.264 27.959 1.00 79.88 373 TRP A N 1
ATOM 2878 C CA . TRP A 1 373 ? -18.165 5.316 27.633 1.00 79.88 373 TRP A CA 1
ATOM 2879 C C . TRP A 1 373 ? -17.416 6.251 28.579 1.00 79.88 373 TRP A C 1
ATOM 2881 O O . TRP A 1 373 ? -17.735 7.437 28.677 1.00 79.88 373 TRP A O 1
ATOM 2891 N N . GLN A 1 374 ? -16.402 5.716 29.258 1.00 75.00 374 GLN A N 1
ATOM 2892 C CA . GLN A 1 374 ? -15.436 6.488 30.039 1.00 75.00 374 GLN A CA 1
ATOM 2893 C C . GLN A 1 374 ? -14.034 6.129 29.539 1.00 75.00 374 GLN A C 1
ATOM 2895 O O . GLN A 1 374 ? -13.471 5.130 30.010 1.00 75.00 374 GLN A O 1
ATOM 2900 N N . PRO A 1 375 ? -13.502 6.878 28.553 1.00 70.56 375 PRO A N 1
ATOM 2901 C CA . PRO A 1 375 ? -12.193 6.583 28.001 1.00 70.56 375 PRO A CA 1
ATOM 2902 C C . PRO A 1 375 ? -11.134 6.784 29.081 1.00 70.56 375 PRO A C 1
ATOM 2904 O O . PRO A 1 375 ? -11.240 7.678 29.925 1.00 70.56 375 PRO A O 1
ATOM 2907 N N . ARG A 1 376 ? -10.088 5.960 29.051 1.00 71.00 376 ARG A N 1
ATOM 2908 C CA . ARG A 1 376 ? -8.859 6.292 29.772 1.00 71.00 376 ARG A CA 1
ATOM 2909 C C . ARG A 1 376 ? -8.118 7.346 28.966 1.00 71.00 376 ARG A C 1
ATOM 2911 O O . ARG A 1 376 ? -7.516 7.024 27.942 1.00 71.00 376 ARG A O 1
ATOM 2918 N N . ASP A 1 377 ? -8.183 8.585 29.435 1.00 74.69 377 ASP A N 1
ATOM 2919 C CA . ASP A 1 377 ? -7.450 9.680 28.815 1.00 74.69 377 ASP A CA 1
ATOM 2920 C C . ASP A 1 377 ? -5.953 9.365 28.769 1.00 74.69 377 ASP A C 1
ATOM 2922 O O . ASP A 1 377 ? -5.340 8.929 29.748 1.00 74.69 377 ASP A O 1
ATOM 2926 N N . TYR A 1 378 ? -5.361 9.625 27.614 1.00 78.94 378 TYR A N 1
ATOM 2927 C CA . TYR A 1 378 ? -3.932 9.651 27.403 1.00 78.94 378 TYR A CA 1
ATOM 2928 C C . TYR A 1 378 ? -3.530 10.923 26.663 1.00 78.94 378 TYR A C 1
ATOM 2930 O O . TYR A 1 378 ? -4.271 11.483 25.853 1.00 78.94 378 TYR A O 1
ATOM 2938 N N . GLY A 1 379 ? -2.312 11.376 26.951 1.00 70.25 379 GLY A N 1
ATOM 2939 C CA . GLY A 1 379 ? -1.814 12.666 26.490 1.00 70.25 379 GLY A CA 1
ATOM 2940 C C . GLY A 1 379 ? -1.758 13.718 27.595 1.00 70.25 379 GLY A C 1
ATOM 2941 O O . GLY A 1 379 ? -2.612 13.733 28.478 1.00 70.25 379 GLY A O 1
ATOM 2942 N N . PRO A 1 380 ? -0.740 14.595 27.585 1.00 68.50 380 PRO A N 1
ATOM 2943 C CA . PRO A 1 380 ? -0.705 15.719 28.504 1.00 68.50 380 PRO A CA 1
ATOM 2944 C C . PRO A 1 380 ? -1.731 16.793 28.085 1.00 68.50 380 PRO A C 1
ATOM 2946 O O . PRO A 1 380 ? -1.879 17.052 26.884 1.00 68.50 380 PRO A O 1
ATOM 2949 N N . PRO A 1 381 ? -2.376 17.484 29.047 1.00 65.00 381 PRO A N 1
ATOM 2950 C CA . PRO A 1 381 ? -3.160 18.683 28.762 1.00 65.00 381 PRO A CA 1
ATOM 2951 C C . PRO A 1 381 ? -2.344 19.712 27.956 1.00 65.00 381 PRO A C 1
ATOM 2953 O O . PRO A 1 381 ? -1.126 19.804 28.133 1.00 65.00 381 PRO A O 1
ATOM 2956 N N . PRO A 1 382 ? -2.982 20.519 27.091 1.00 76.19 382 PRO A N 1
ATOM 2957 C CA . PRO A 1 382 ? -4.431 20.650 26.912 1.00 76.19 382 PRO A CA 1
ATOM 2958 C C . PRO A 1 382 ? -5.043 19.629 25.944 1.00 76.19 382 PRO A C 1
ATOM 2960 O O . PRO A 1 382 ? -6.244 19.664 25.716 1.00 76.19 382 PRO A O 1
ATOM 2963 N N . THR A 1 383 ? -4.248 18.765 25.314 1.00 77.12 383 THR A N 1
ATOM 2964 C CA . THR A 1 383 ? -4.762 17.732 24.407 1.00 77.12 383 THR A CA 1
ATOM 2965 C C . THR A 1 383 ? -5.213 16.515 25.190 1.00 77.12 383 THR A C 1
ATOM 2967 O O . THR A 1 383 ? -4.404 15.874 25.857 1.00 77.12 383 THR A O 1
ATOM 2970 N N . HIS A 1 384 ? -6.482 16.163 25.047 1.00 79.25 384 HIS A N 1
ATOM 2971 C CA . HIS A 1 384 ? -7.063 14.991 25.676 1.00 79.25 384 HIS A CA 1
ATOM 2972 C C . HIS A 1 384 ? -7.392 13.995 24.560 1.00 79.25 384 HIS A C 1
ATOM 2974 O O . HIS A 1 384 ? -8.173 14.310 23.663 1.00 79.25 384 HIS A O 1
ATOM 2980 N N . ARG A 1 385 ? -6.748 12.825 24.548 1.00 88.44 385 ARG A N 1
ATOM 2981 C CA . ARG A 1 385 ? -7.063 11.734 23.614 1.00 88.44 385 ARG A CA 1
ATOM 2982 C C . ARG A 1 385 ? -7.468 10.503 24.403 1.00 88.44 385 ARG A C 1
ATOM 2984 O O . ARG A 1 385 ? -7.036 10.323 25.531 1.00 88.44 385 ARG A O 1
ATOM 2991 N N . GLY A 1 386 ? -8.296 9.660 23.814 1.00 88.31 386 GLY A N 1
ATOM 2992 C CA . GLY A 1 386 ? -8.791 8.448 24.445 1.00 88.31 386 GLY A CA 1
ATOM 2993 C C . GLY A 1 386 ? -8.997 7.370 23.399 1.00 88.31 386 GLY A C 1
ATOM 2994 O O . GLY A 1 386 ? -9.336 7.654 22.250 1.00 88.31 386 GLY A O 1
ATOM 2995 N N . SER A 1 387 ? -8.743 6.131 23.785 1.00 91.75 387 SER A N 1
ATOM 2996 C CA . SER A 1 387 ? -8.895 4.977 22.917 1.00 91.75 387 SER A CA 1
ATOM 2997 C C . SER A 1 387 ? -9.120 3.748 23.774 1.00 91.75 387 SER A C 1
ATOM 2999 O O . SER A 1 387 ? -8.533 3.602 24.843 1.00 91.75 387 SER A O 1
ATOM 3001 N N . ASP A 1 388 ? -9.959 2.848 23.290 1.00 92.38 388 ASP A N 1
ATOM 3002 C CA . ASP A 1 388 ? -10.082 1.502 23.834 1.00 92.38 388 ASP A CA 1
ATOM 3003 C C . ASP A 1 388 ? -10.504 0.566 22.694 1.00 92.38 388 ASP A C 1
ATOM 3005 O O . ASP A 1 388 ? -11.033 0.982 21.657 1.00 92.38 388 ASP A O 1
ATOM 3009 N N . LEU A 1 389 ? -10.275 -0.728 22.898 1.00 94.44 389 LEU A N 1
ATOM 3010 C CA . LEU A 1 389 ? -10.747 -1.765 21.994 1.00 94.44 389 LEU A CA 1
ATOM 3011 C C . LEU A 1 389 ? -12.074 -2.312 22.518 1.00 94.44 389 LEU A C 1
ATOM 3013 O O . LEU A 1 389 ? -12.108 -3.064 23.498 1.00 94.44 389 LEU A O 1
ATOM 3017 N N . MET A 1 390 ? -13.166 -1.921 21.866 1.00 95.00 390 MET A N 1
ATOM 3018 C CA . MET A 1 390 ? -14.510 -2.385 22.186 1.00 95.00 390 MET A CA 1
ATOM 3019 C C . MET A 1 390 ? -14.753 -3.775 21.594 1.00 95.00 390 MET A C 1
ATOM 3021 O O . MET A 1 390 ? -14.372 -4.058 20.459 1.00 95.00 390 MET A O 1
ATOM 3025 N N . VAL A 1 391 ? -15.432 -4.625 22.359 1.00 96.12 391 VAL A N 1
ATOM 3026 C CA . VAL A 1 391 ? -15.877 -5.961 21.972 1.00 96.12 391 VAL A CA 1
ATOM 3027 C C . VAL A 1 391 ? -17.398 -6.010 22.023 1.00 96.12 391 VAL A C 1
ATOM 3029 O O . VAL A 1 391 ? -17.998 -5.885 23.092 1.00 96.12 391 VAL A O 1
ATOM 3032 N N . VAL A 1 392 ? -18.029 -6.224 20.873 1.00 95.62 392 VAL A N 1
ATOM 3033 C CA . VAL A 1 392 ? -19.481 -6.389 20.745 1.00 95.62 392 VAL A CA 1
ATOM 3034 C C . VAL A 1 392 ? -19.778 -7.859 20.487 1.00 95.62 392 VAL A C 1
ATOM 3036 O O . VAL A 1 392 ? -19.281 -8.441 19.525 1.00 95.62 392 VAL A O 1
ATOM 3039 N N . THR A 1 393 ? -20.573 -8.483 21.351 1.00 94.44 393 THR A N 1
ATOM 3040 C CA . THR A 1 393 ? -20.968 -9.891 21.225 1.00 94.44 393 THR A CA 1
ATOM 3041 C C . THR A 1 393 ? -22.411 -9.980 20.753 1.00 94.44 393 THR A C 1
ATOM 3043 O O . THR A 1 393 ? -23.319 -9.473 21.415 1.00 94.44 393 THR A O 1
ATOM 3046 N N . LEU A 1 394 ? -22.620 -10.653 19.624 1.00 91.94 394 LEU A N 1
ATOM 3047 C CA . LEU A 1 394 ? -23.940 -10.892 19.054 1.00 91.94 394 LEU A CA 1
ATOM 3048 C C . LEU A 1 394 ? -24.516 -12.221 19.544 1.00 91.94 394 LEU A C 1
ATOM 3050 O O . LEU A 1 394 ? -23.847 -13.258 19.492 1.00 91.94 394 LEU A O 1
ATOM 3054 N N . ASP A 1 395 ? -25.772 -12.188 19.984 1.00 85.06 395 ASP A N 1
ATOM 3055 C CA . ASP A 1 395 ? -26.510 -13.365 20.437 1.00 85.06 395 ASP A CA 1
ATOM 3056 C C . ASP A 1 395 ? -27.339 -13.965 19.295 1.00 85.06 395 ASP A C 1
ATOM 3058 O O . ASP A 1 395 ? -28.352 -13.407 18.868 1.00 85.06 395 ASP A O 1
ATOM 3062 N N . ALA A 1 396 ? -26.950 -15.159 18.847 1.00 82.62 396 ALA A N 1
ATOM 3063 C CA . ALA A 1 396 ? -27.632 -15.901 17.790 1.00 82.62 396 ALA A CA 1
ATOM 3064 C C . ALA A 1 396 ? -29.140 -16.087 18.030 1.00 82.62 396 ALA A C 1
ATOM 3066 O O . ALA A 1 396 ? -29.908 -16.134 17.068 1.00 82.62 396 ALA A O 1
ATOM 3067 N N . ARG A 1 397 ? -29.588 -16.179 19.291 1.00 83.25 397 ARG A N 1
ATOM 3068 C CA . ARG A 1 397 ? -31.011 -16.369 19.628 1.00 83.25 397 ARG A CA 1
ATOM 3069 C C . ARG A 1 397 ? -31.842 -15.126 19.334 1.00 83.25 397 ARG A C 1
ATOM 3071 O O . ARG A 1 397 ? -32.982 -15.241 18.892 1.00 83.25 397 ARG A O 1
ATOM 3078 N N . ASN A 1 398 ? -31.258 -13.955 19.566 1.00 84.19 398 ASN A N 1
ATOM 3079 C CA . ASN A 1 398 ? -31.924 -12.663 19.433 1.00 84.19 398 ASN A CA 1
ATOM 3080 C C . ASN A 1 398 ? -31.628 -11.977 18.086 1.00 84.19 398 ASN A C 1
ATOM 3082 O O . ASN A 1 398 ? -32.320 -11.036 17.702 1.00 84.19 398 ASN A O 1
ATOM 3086 N N . CYS A 1 399 ? -30.651 -12.479 17.327 1.00 85.25 399 CYS A N 1
ATOM 3087 C CA . CYS A 1 399 ? -30.299 -12.022 15.981 1.00 85.25 399 CYS A CA 1
ATOM 3088 C C . CYS A 1 399 ? -31.049 -12.776 14.862 1.00 85.25 399 CYS A C 1
ATOM 3090 O O . CYS A 1 399 ? -30.453 -13.114 13.840 1.00 85.25 399 CYS A O 1
ATOM 3092 N N . GLY A 1 400 ? -32.349 -13.056 15.021 1.00 77.06 400 GLY A N 1
ATOM 3093 C CA . GLY A 1 400 ? -33.134 -13.800 14.021 1.00 77.06 400 GLY A CA 1
ATOM 3094 C C . GLY A 1 400 ? -33.187 -13.117 12.644 1.00 77.06 400 GLY A C 1
ATOM 3095 O O . GLY A 1 400 ? -33.140 -11.895 12.562 1.00 77.06 400 GLY A O 1
ATOM 3096 N N . GLY A 1 401 ? -33.282 -13.885 11.553 1.00 79.38 401 GLY A N 1
ATOM 3097 C CA . GLY A 1 401 ? -33.328 -13.383 10.167 1.00 79.38 401 GLY A CA 1
ATOM 3098 C C . GLY A 1 401 ? -32.268 -14.021 9.261 1.00 79.38 401 GLY A C 1
ATOM 3099 O O . GLY A 1 401 ? -31.415 -14.767 9.731 1.00 79.38 401 GLY A O 1
ATOM 3100 N N . THR A 1 402 ? -32.320 -13.740 7.955 1.00 78.25 402 THR A N 1
ATOM 3101 C CA . THR A 1 402 ? -31.395 -14.319 6.953 1.00 78.25 402 THR A CA 1
ATOM 3102 C C . THR A 1 402 ? -30.541 -13.284 6.219 1.00 78.25 402 THR A C 1
A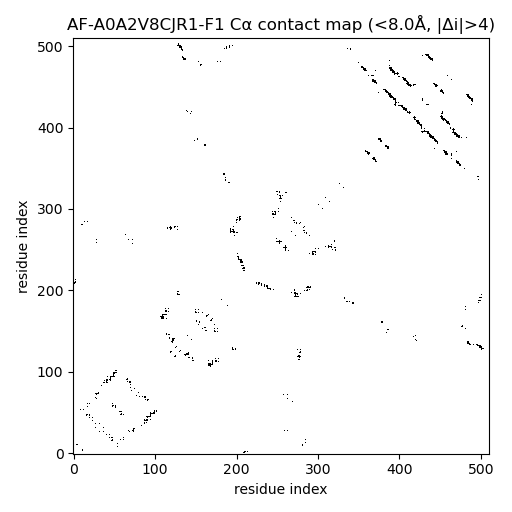TOM 3104 O O . THR A 1 402 ? -29.449 -13.613 5.764 1.00 78.25 402 THR A O 1
ATOM 3107 N N . ALA A 1 403 ? -31.003 -12.036 6.108 1.00 85.00 403 ALA A N 1
ATOM 3108 C CA . ALA A 1 403 ? -30.235 -10.952 5.499 1.00 85.00 403 ALA A CA 1
ATOM 3109 C C . ALA A 1 403 ? -29.170 -10.410 6.473 1.00 85.00 403 ALA A C 1
ATOM 3111 O O . ALA A 1 403 ? -29.439 -10.379 7.675 1.00 85.00 403 ALA A O 1
ATOM 3112 N N . PRO A 1 404 ? -27.999 -9.942 6.005 1.00 88.50 404 PRO A N 1
ATOM 3113 C CA . PRO A 1 404 ? -27.034 -9.244 6.857 1.00 88.50 404 PRO A CA 1
ATOM 3114 C C . PRO A 1 404 ? -27.675 -8.073 7.617 1.00 88.50 404 PRO A C 1
ATOM 3116 O O . PRO A 1 404 ? -28.628 -7.462 7.130 1.00 88.50 404 PRO A O 1
ATOM 3119 N N . MET A 1 405 ? -27.172 -7.779 8.814 1.00 91.06 405 MET A N 1
ATOM 3120 C CA . MET A 1 405 ? -27.530 -6.561 9.552 1.00 91.06 405 MET A CA 1
ATOM 3121 C C . MET A 1 405 ? -26.440 -5.503 9.371 1.00 91.06 405 MET A C 1
ATOM 3123 O O . MET A 1 405 ? -25.322 -5.833 8.965 1.00 91.06 405 MET A O 1
ATOM 3127 N N . VAL A 1 406 ? -26.748 -4.253 9.706 1.00 93.12 406 VAL A N 1
ATOM 3128 C CA . VAL A 1 406 ? -25.744 -3.189 9.792 1.00 93.12 406 VAL A CA 1
ATOM 3129 C C . VAL A 1 406 ? -25.598 -2.780 11.250 1.00 93.12 406 VAL A C 1
ATOM 3131 O O . VAL A 1 406 ? -26.582 -2.438 11.901 1.00 93.12 406 VAL A O 1
ATOM 3134 N N . LEU A 1 407 ? -24.373 -2.853 11.763 1.00 93.75 407 LEU A N 1
ATOM 3135 C CA . LEU A 1 407 ? -23.999 -2.295 13.056 1.00 93.75 407 LEU A CA 1
ATOM 3136 C C . LEU A 1 407 ? -23.262 -0.984 12.793 1.00 93.75 407 LEU A C 1
ATOM 3138 O O . LEU A 1 407 ? -22.165 -1.007 12.233 1.00 93.75 407 LEU A O 1
ATOM 3142 N N . ARG A 1 408 ? -23.853 0.144 13.175 1.00 94.75 408 ARG A N 1
ATOM 3143 C CA . ARG A 1 408 ? -23.228 1.460 13.063 1.00 94.75 408 ARG A CA 1
ATOM 3144 C C . ARG A 1 408 ? -22.623 1.847 14.407 1.00 94.75 408 ARG A C 1
ATOM 3146 O O . ARG A 1 408 ? -23.291 1.803 15.435 1.00 94.75 408 ARG A O 1
ATOM 3153 N N . VAL A 1 409 ? -21.335 2.158 14.397 1.00 94.56 409 VAL A N 1
ATOM 3154 C CA . VAL A 1 409 ? -20.592 2.696 15.539 1.00 94.56 409 VAL A CA 1
ATOM 3155 C C . VAL A 1 409 ? -20.670 4.204 15.418 1.00 94.56 409 VAL A C 1
ATOM 3157 O O . VAL A 1 409 ? -20.146 4.749 14.451 1.00 94.56 409 VAL A O 1
ATOM 3160 N N . GLU A 1 410 ? -21.355 4.842 16.355 1.00 94.19 410 GLU A N 1
ATOM 3161 C CA . GLU A 1 410 ? -21.762 6.242 16.255 1.00 94.19 410 GLU A CA 1
ATOM 3162 C C . GLU A 1 410 ? -20.833 7.154 17.049 1.00 94.19 410 GLU A C 1
ATOM 3164 O O . GLU A 1 410 ? -20.392 6.826 18.159 1.00 94.19 410 GLU A O 1
ATOM 3169 N N . TYR A 1 411 ? -20.547 8.312 16.464 1.00 93.62 411 TYR A N 1
ATOM 3170 C CA . TYR A 1 411 ? -19.735 9.359 17.056 1.00 93.62 411 TYR A CA 1
ATOM 3171 C C . TYR A 1 411 ? -20.490 10.685 17.081 1.00 93.62 411 TYR A C 1
ATOM 3173 O O . TYR A 1 411 ? -21.105 11.107 16.107 1.00 93.62 411 TYR A O 1
ATOM 3181 N N . GLU A 1 412 ? -20.379 11.383 18.201 1.00 92.50 412 GLU A N 1
ATOM 3182 C CA . GLU A 1 412 ? -20.657 12.807 18.295 1.00 92.50 412 GLU A CA 1
ATOM 3183 C C . GLU A 1 412 ? -19.407 13.573 17.863 1.00 92.50 412 GLU A C 1
ATOM 3185 O O . GLU A 1 412 ? -18.333 13.424 18.456 1.00 92.50 412 GLU A O 1
ATOM 3190 N N . ALA A 1 413 ? -19.552 14.393 16.824 1.00 92.50 413 ALA A N 1
ATOM 3191 C CA . ALA A 1 413 ? -18.497 15.250 16.307 1.00 92.50 413 ALA A CA 1
ATOM 3192 C C . ALA A 1 413 ? -18.972 16.703 16.218 1.00 92.50 413 ALA A C 1
ATOM 3194 O O . ALA A 1 413 ? -20.143 16.976 15.945 1.00 92.50 413 ALA A O 1
ATOM 3195 N N . ASP A 1 414 ? -18.058 17.646 16.429 1.00 89.50 414 ASP A N 1
ATOM 3196 C CA . ASP A 1 414 ? -18.338 19.085 16.339 1.00 89.50 414 ASP A CA 1
ATOM 3197 C C . ASP A 1 414 ? -18.517 19.575 14.889 1.00 89.50 414 ASP A C 1
ATOM 3199 O O . ASP A 1 414 ? -19.197 20.573 14.642 1.00 89.50 414 ASP A O 1
ATOM 3203 N N . ALA A 1 415 ? -17.932 18.864 13.923 1.00 87.00 415 ALA A N 1
ATOM 3204 C CA . ALA A 1 415 ? -18.039 19.138 12.498 1.00 87.00 415 ALA A CA 1
ATOM 3205 C C . ALA A 1 415 ? -18.156 17.839 11.677 1.00 87.00 415 ALA A C 1
ATOM 3207 O O . ALA A 1 415 ? -17.520 16.840 12.019 1.00 87.00 415 ALA A O 1
ATOM 3208 N N . PRO A 1 416 ? -18.860 17.850 10.523 1.00 86.12 416 PRO A N 1
ATOM 3209 C CA . PRO A 1 416 ? -18.973 16.673 9.652 1.00 86.12 416 PRO A CA 1
ATOM 3210 C C . PRO A 1 416 ? -17.629 16.107 9.173 1.00 86.12 416 PRO A C 1
ATOM 3212 O O . PRO A 1 416 ? -17.523 14.926 8.877 1.00 86.12 416 PRO A O 1
ATOM 3215 N N . THR A 1 417 ? -16.586 16.938 9.089 1.00 81.19 417 THR A N 1
ATOM 3216 C CA . THR A 1 417 ? -15.230 16.515 8.697 1.00 81.19 417 THR A CA 1
ATOM 3217 C C . THR A 1 417 ? -14.486 15.747 9.787 1.00 81.19 417 THR A C 1
ATOM 3219 O O . THR A 1 417 ? -13.443 15.162 9.503 1.00 81.19 417 THR A O 1
ATOM 3222 N N . HIS A 1 418 ? -14.973 15.785 11.027 1.00 85.25 418 HIS A N 1
ATOM 3223 C CA . HIS A 1 418 ? -14.404 15.050 12.154 1.00 85.25 418 HIS A CA 1
ATOM 3224 C C . HIS A 1 418 ? -15.173 13.766 12.471 1.00 85.25 418 HIS A C 1
ATOM 3226 O O . HIS A 1 418 ? -14.651 12.941 13.212 1.00 85.25 418 HIS A O 1
ATOM 3232 N N . ASP A 1 419 ? -16.372 13.583 11.913 1.00 90.44 419 ASP A N 1
ATOM 3233 C CA . ASP A 1 419 ? -17.206 12.412 12.166 1.00 90.44 419 ASP A CA 1
ATOM 3234 C C . ASP A 1 419 ? -16.499 11.114 11.736 1.00 90.44 419 ASP A C 1
ATOM 3236 O O . ASP A 1 419 ? -16.069 10.960 10.592 1.00 90.44 419 ASP A O 1
ATOM 3240 N N . MET A 1 420 ? -16.370 10.184 12.686 1.00 92.12 420 MET A N 1
ATOM 3241 C CA . MET A 1 420 ? -15.775 8.858 12.489 1.00 92.12 420 MET A CA 1
ATOM 3242 C C . MET A 1 420 ? -16.809 7.731 12.598 1.00 92.12 420 MET A C 1
ATOM 3244 O O . MET A 1 420 ? -16.442 6.555 12.737 1.00 92.12 420 MET A O 1
ATOM 3248 N N . SER A 1 421 ? -18.097 8.063 12.511 1.00 93.69 421 SER A N 1
ATOM 3249 C CA . SER A 1 421 ? -19.176 7.082 12.511 1.00 93.69 421 SER A CA 1
ATOM 3250 C C . SER A 1 421 ? -18.981 6.070 11.387 1.00 93.69 421 SER A C 1
ATOM 3252 O O . SER A 1 421 ? -18.645 6.412 10.252 1.00 93.69 421 SER A O 1
ATOM 3254 N N . THR A 1 422 ? -19.097 4.788 11.726 1.00 91.56 422 THR A N 1
ATOM 3255 C CA . THR A 1 422 ? -18.672 3.689 10.851 1.00 91.56 422 THR A CA 1
ATOM 3256 C C . THR A 1 422 ? -19.726 2.606 10.790 1.00 91.56 422 THR A C 1
ATOM 3258 O O . THR A 1 422 ? -20.182 2.115 11.819 1.00 91.56 422 THR A O 1
ATOM 3261 N N . GLU A 1 423 ? -20.066 2.177 9.579 1.00 92.44 423 GLU A N 1
ATOM 3262 C CA . GLU A 1 423 ? -21.000 1.082 9.348 1.00 92.44 423 GLU A CA 1
ATOM 3263 C C . GLU A 1 423 ? -20.271 -0.239 9.103 1.00 92.44 423 GLU A C 1
ATOM 3265 O O . GLU A 1 423 ? -19.432 -0.365 8.207 1.00 92.44 423 GLU A O 1
ATOM 3270 N N . PHE A 1 424 ? -20.660 -1.262 9.856 1.00 91.12 424 PHE A N 1
ATOM 3271 C CA . PHE A 1 424 ? -20.225 -2.636 9.663 1.00 91.12 424 PHE A CA 1
ATOM 3272 C C . PHE A 1 424 ? -21.391 -3.450 9.116 1.00 91.12 424 PHE A C 1
ATOM 3274 O O . PHE A 1 424 ? -22.420 -3.601 9.771 1.00 91.12 424 PHE A O 1
ATOM 3281 N N . THR A 1 425 ? -21.232 -4.016 7.920 1.00 91.38 425 THR A N 1
ATOM 3282 C CA . THR A 1 425 ? -22.145 -5.066 7.451 1.00 91.38 425 THR A CA 1
ATOM 3283 C C . THR A 1 425 ? -21.761 -6.371 8.132 1.00 91.38 425 THR A C 1
ATOM 3285 O O . THR A 1 425 ? -20.638 -6.844 7.946 1.00 91.38 425 THR A O 1
ATOM 3288 N N . VAL A 1 426 ? -22.683 -6.943 8.907 1.00 88.62 426 VAL A N 1
ATOM 3289 C CA . VAL A 1 426 ? -22.432 -8.116 9.749 1.00 88.62 426 VAL A CA 1
ATOM 3290 C C . VAL A 1 426 ? -23.339 -9.266 9.330 1.00 88.62 426 VAL A C 1
ATOM 3292 O O . VAL A 1 426 ? -24.569 -9.141 9.283 1.00 88.62 426 VAL A O 1
ATOM 3295 N N . ALA A 1 427 ? -22.731 -10.413 9.027 1.00 86.56 427 ALA A N 1
ATOM 3296 C CA . ALA A 1 427 ? -23.474 -11.647 8.811 1.00 86.56 427 ALA A CA 1
ATOM 3297 C C . ALA A 1 427 ? -24.137 -12.084 10.126 1.00 86.56 427 ALA A C 1
ATOM 3299 O O . ALA A 1 427 ? -23.506 -12.076 11.182 1.00 86.56 427 ALA A O 1
ATOM 3300 N N . ARG A 1 428 ? -25.416 -12.470 10.073 1.00 82.81 428 ARG A N 1
ATOM 3301 C CA . ARG A 1 428 ? -26.121 -12.932 11.274 1.00 82.81 428 ARG A CA 1
ATOM 3302 C C . ARG A 1 428 ? -25.506 -14.240 11.781 1.00 82.81 428 ARG A C 1
ATOM 3304 O O . ARG A 1 428 ? -25.251 -15.127 10.960 1.00 82.81 428 ARG A O 1
ATOM 3311 N N . PRO A 1 429 ? -25.326 -14.398 13.105 1.00 80.81 429 PRO A N 1
ATOM 3312 C CA . PRO A 1 429 ? -24.965 -15.688 13.673 1.00 80.81 429 PRO A CA 1
ATOM 3313 C C . PRO A 1 429 ? -26.026 -16.731 13.297 1.00 80.81 429 PRO A C 1
ATOM 3315 O O . PRO A 1 429 ? -27.227 -16.443 13.323 1.00 80.81 429 PRO A O 1
ATOM 3318 N N . LYS A 1 430 ? -25.604 -17.946 12.938 1.00 74.06 430 LYS A N 1
ATOM 3319 C CA . LYS A 1 430 ? -26.548 -19.022 12.607 1.00 74.06 430 LYS A CA 1
ATOM 3320 C C . LYS A 1 430 ? -27.262 -19.480 13.889 1.00 74.06 430 LYS A C 1
ATOM 3322 O O . LYS A 1 430 ? -26.621 -19.576 14.935 1.00 74.06 430 LYS A O 1
ATOM 3327 N N . PRO A 1 431 ? -28.564 -19.815 13.848 1.00 69.06 431 PRO A N 1
ATOM 3328 C CA . PRO A 1 431 ? -29.252 -20.356 15.018 1.00 69.06 431 PRO A CA 1
ATOM 3329 C C . PRO A 1 431 ? -28.524 -21.592 15.569 1.00 69.06 431 PRO A C 1
ATOM 3331 O O . PRO A 1 431 ? -28.292 -22.550 14.835 1.00 69.06 431 PRO A O 1
ATOM 3334 N N . GLY A 1 432 ? -28.152 -21.559 16.852 1.00 68.00 432 GLY A N 1
ATOM 3335 C CA . GLY A 1 432 ? -27.414 -22.642 17.515 1.00 68.00 432 GLY A CA 1
ATOM 3336 C C . GLY A 1 432 ? -25.888 -22.604 17.359 1.00 68.00 432 GLY A C 1
ATOM 3337 O O . GLY A 1 432 ? -25.230 -23.485 17.906 1.00 68.00 432 GLY A O 1
ATOM 3338 N N . SER A 1 433 ? -25.314 -21.615 16.661 1.00 68.69 433 SER A N 1
ATOM 3339 C CA . SER A 1 433 ? -23.860 -21.394 16.646 1.00 68.69 433 SER A CA 1
ATOM 3340 C C . SER A 1 433 ? -23.379 -20.661 17.900 1.00 68.69 433 SER A C 1
ATOM 3342 O O . SER A 1 433 ? -24.163 -19.998 18.586 1.00 68.69 433 SER A O 1
ATOM 3344 N N . GLU A 1 434 ? -22.072 -20.722 18.165 1.00 70.81 434 GLU A N 1
ATOM 3345 C CA . GLU A 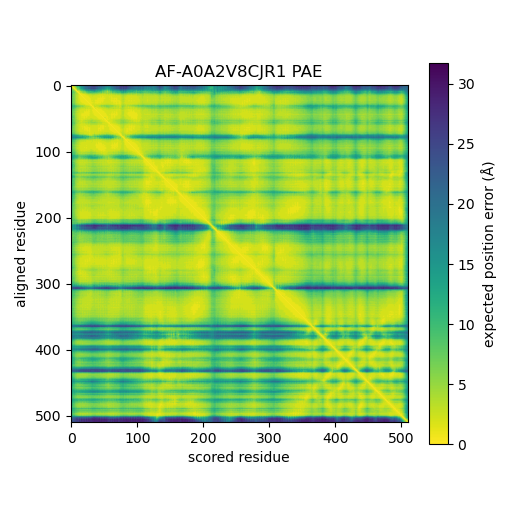1 434 ? -21.432 -19.834 19.140 1.00 70.81 434 GLU A CA 1
ATOM 3346 C C . GLU A 1 434 ? -21.570 -18.355 18.728 1.00 70.81 434 GLU A C 1
ATOM 3348 O O . GLU A 1 434 ? -21.969 -18.022 17.602 1.00 70.81 434 GLU A O 1
ATOM 3353 N N . THR A 1 435 ? -21.295 -17.455 19.674 1.00 81.50 435 THR A N 1
ATOM 3354 C CA . THR A 1 435 ? -21.500 -16.015 19.505 1.00 81.50 435 THR A CA 1
ATOM 3355 C C . THR A 1 435 ? -20.519 -15.414 18.501 1.00 81.50 435 THR A C 1
ATOM 3357 O O . THR A 1 435 ? -19.341 -15.755 18.472 1.00 81.50 435 THR A O 1
ATOM 3360 N N . THR A 1 436 ? -21.004 -14.484 17.676 1.00 89.88 436 THR A N 1
ATOM 3361 C CA . THR A 1 436 ? -20.132 -13.677 16.806 1.00 89.88 436 THR A CA 1
ATOM 3362 C C . THR A 1 436 ? -19.602 -12.496 17.606 1.00 89.88 436 THR A C 1
ATOM 3364 O O . THR A 1 436 ? -20.382 -11.809 18.272 1.00 89.88 436 THR A O 1
ATOM 3367 N N . ARG A 1 437 ? -18.292 -12.254 17.553 1.00 94.12 437 ARG A N 1
ATOM 3368 C CA . ARG A 1 437 ? -17.638 -11.148 18.263 1.00 94.12 437 ARG A CA 1
ATOM 3369 C C . ARG A 1 437 ? -17.083 -10.137 17.276 1.00 94.12 437 ARG A C 1
ATOM 3371 O O . ARG A 1 437 ? -16.398 -10.506 16.325 1.00 94.12 437 ARG A O 1
ATOM 3378 N N . LEU A 1 438 ? -17.350 -8.864 17.521 1.00 95.50 438 LEU A N 1
ATOM 3379 C CA . LEU A 1 438 ? -16.787 -7.758 16.766 1.00 95.50 438 LEU A CA 1
ATOM 3380 C C . LEU A 1 438 ? -15.820 -6.995 17.654 1.00 95.50 438 LEU A C 1
ATOM 3382 O O . LEU A 1 438 ? -16.165 -6.659 18.783 1.00 95.50 438 LEU A O 1
ATOM 3386 N N . PHE A 1 439 ? -14.632 -6.718 17.134 1.00 96.12 439 PHE A N 1
ATOM 3387 C CA . PHE A 1 439 ? -13.617 -5.914 17.800 1.00 96.12 439 PHE A CA 1
ATOM 3388 C C . PHE A 1 439 ? -13.479 -4.605 17.042 1.00 96.12 439 PHE A C 1
ATOM 3390 O O . PHE A 1 439 ? -13.158 -4.613 15.852 1.00 96.12 439 PHE A O 1
ATOM 3397 N N . VAL A 1 440 ? -13.740 -3.491 17.718 1.00 95.31 440 VAL A N 1
ATOM 3398 C CA . VAL A 1 440 ? -13.740 -2.162 17.109 1.00 95.31 440 VAL A CA 1
ATOM 3399 C C . VAL A 1 440 ? -12.876 -1.227 17.951 1.00 95.31 440 VAL A C 1
ATOM 3401 O O . VAL A 1 440 ? -13.216 -0.969 19.108 1.00 95.31 440 VAL A O 1
ATOM 3404 N N . PRO A 1 441 ? -11.758 -0.717 17.407 1.00 94.75 441 PRO A N 1
ATOM 3405 C CA . PRO A 1 441 ? -11.042 0.389 18.022 1.00 94.75 441 PRO A CA 1
ATOM 3406 C C . PRO A 1 441 ? -11.948 1.617 18.015 1.00 94.75 441 PRO A C 1
ATOM 3408 O O . PRO A 1 441 ? -12.416 2.029 16.951 1.00 94.75 441 PRO A O 1
ATOM 3411 N N . VAL A 1 442 ? -12.203 2.189 19.184 1.00 93.81 442 VAL A N 1
ATOM 3412 C CA . VAL A 1 442 ? -12.960 3.434 19.302 1.00 93.81 442 VAL A CA 1
ATOM 3413 C C . VAL A 1 442 ? -12.088 4.518 19.900 1.00 93.81 442 VAL A C 1
ATOM 3415 O O . VAL A 1 442 ? -11.206 4.241 20.714 1.00 93.81 442 VAL A O 1
ATOM 3418 N N . PHE A 1 443 ? -12.317 5.747 19.456 1.00 92.44 443 PHE A N 1
ATOM 3419 C CA . PHE A 1 443 ? -11.460 6.878 19.764 1.00 92.44 443 PHE A CA 1
ATOM 3420 C C . PHE A 1 443 ? -12.236 8.019 20.413 1.00 92.44 443 PHE A C 1
ATOM 3422 O O . PHE A 1 443 ? -13.462 8.103 20.373 1.00 92.44 443 PHE A O 1
ATOM 3429 N N . TRP A 1 444 ? -11.490 8.917 21.026 1.00 90.75 444 TRP A N 1
ATOM 3430 C CA . TRP A 1 444 ? -11.995 10.134 21.620 1.00 90.75 444 TRP A CA 1
ATOM 3431 C C . TRP A 1 444 ? -10.907 11.202 21.521 1.00 90.75 444 TRP A C 1
ATOM 3433 O O . TRP A 1 444 ? -9.721 10.898 21.685 1.00 90.75 444 TRP A O 1
ATOM 3443 N N . THR A 1 445 ? -11.283 12.442 21.216 1.00 90.44 445 THR A N 1
ATOM 3444 C CA . THR A 1 445 ? -10.325 13.551 21.193 1.00 90.44 445 THR A CA 1
ATOM 3445 C C . THR A 1 445 ? -10.966 14.882 21.560 1.00 90.44 445 THR A C 1
ATOM 3447 O O . THR A 1 445 ? -12.080 15.210 21.145 1.00 90.44 445 THR A O 1
ATOM 3450 N N . GLY A 1 446 ? -10.205 15.686 22.293 1.00 87.19 446 GLY A N 1
ATOM 3451 C CA . GLY A 1 446 ? -10.553 17.038 22.692 1.00 87.19 446 GLY A CA 1
ATOM 3452 C C . GLY A 1 446 ? -9.322 17.914 22.915 1.00 87.19 446 GLY A C 1
ATOM 3453 O O . GLY A 1 446 ? -8.177 17.445 22.941 1.00 87.19 446 GLY A O 1
ATOM 3454 N N . PHE A 1 447 ? -9.564 19.209 23.060 1.00 85.75 447 PHE A N 1
ATOM 3455 C CA . PHE A 1 447 ? -8.561 20.218 23.365 1.00 85.75 447 PHE A CA 1
ATOM 3456 C C . PHE A 1 447 ? -9.135 21.230 24.350 1.00 85.75 447 PHE A C 1
ATOM 3458 O O . PHE A 1 447 ? -10.193 21.814 24.106 1.00 85.75 447 PHE A O 1
ATOM 3465 N N . GLN A 1 448 ? -8.407 21.458 25.445 1.00 85.44 448 GLN A N 1
ATOM 3466 C CA . GLN A 1 448 ? -8.895 22.215 26.597 1.00 85.44 448 GLN A CA 1
ATOM 3467 C C . GLN A 1 448 ? -10.264 21.663 27.033 1.00 85.44 448 GLN A C 1
ATOM 3469 O O . GLN A 1 448 ? -10.404 20.457 27.212 1.00 85.44 448 GLN A O 1
ATOM 3474 N N . ASP A 1 449 ? -11.274 22.525 27.138 1.00 79.44 449 ASP A N 1
ATOM 3475 C CA . ASP A 1 449 ? -12.621 22.157 27.576 1.00 79.44 449 ASP A CA 1
ATOM 3476 C C . ASP A 1 449 ? -13.520 21.671 26.421 1.00 79.44 449 ASP A C 1
ATOM 3478 O O . ASP A 1 449 ? -14.691 21.348 26.629 1.00 79.44 449 ASP A O 1
ATOM 3482 N N . HIS A 1 450 ? -13.003 21.619 25.188 1.00 82.19 450 HIS A N 1
ATOM 3483 C CA . HIS A 1 450 ? -13.774 21.255 24.001 1.00 82.19 450 HIS A CA 1
ATOM 3484 C C . HIS A 1 450 ? -13.494 19.820 23.558 1.00 82.19 450 HIS A C 1
ATOM 3486 O O . HIS A 1 450 ? -12.359 19.446 23.271 1.00 82.19 450 HIS A O 1
ATOM 3492 N N . THR A 1 451 ? -14.554 19.020 23.451 1.00 82.69 451 THR A N 1
ATOM 3493 C CA . THR A 1 451 ? -14.505 17.691 22.829 1.00 82.69 451 THR A CA 1
ATOM 3494 C C . THR A 1 451 ? -14.868 17.818 21.355 1.00 82.69 451 THR A C 1
ATOM 3496 O O . THR A 1 451 ? -15.924 18.356 21.035 1.00 82.69 451 THR A O 1
ATOM 3499 N N . TYR A 1 452 ? -14.003 17.322 20.471 1.00 86.62 452 TYR A N 1
ATOM 3500 C CA . TYR A 1 452 ? -14.214 17.369 19.019 1.00 86.62 452 TYR A CA 1
ATOM 3501 C C . TYR A 1 452 ? -14.793 16.072 18.472 1.00 86.62 452 TYR A C 1
ATOM 3503 O O . TYR A 1 452 ? -15.500 16.079 17.471 1.00 86.62 452 TYR A O 1
ATOM 3511 N N . LEU A 1 453 ? -14.466 14.954 19.120 1.00 91.44 453 LEU A N 1
ATOM 3512 C CA . LEU A 1 453 ? -14.903 13.632 18.711 1.00 91.44 453 LEU A CA 1
ATOM 3513 C C . LEU A 1 453 ? -15.117 12.759 19.938 1.00 91.44 453 LEU A C 1
ATOM 3515 O O . LEU A 1 453 ? -14.196 12.573 20.741 1.00 91.44 453 LEU A O 1
ATOM 3519 N N . ARG A 1 454 ? -16.306 12.171 20.049 1.00 90.75 454 ARG A N 1
ATOM 3520 C CA . ARG A 1 454 ? -16.648 11.237 21.116 1.00 90.75 454 ARG A CA 1
ATOM 3521 C C . ARG A 1 454 ? -17.509 10.099 20.601 1.00 90.75 454 ARG A C 1
ATOM 3523 O O . ARG A 1 454 ? -18.531 10.330 19.978 1.00 90.75 454 ARG A O 1
ATOM 3530 N N . PHE A 1 455 ? -17.132 8.872 20.939 1.00 92.25 455 PHE A N 1
ATOM 3531 C CA . PHE A 1 455 ? -17.998 7.713 20.760 1.00 92.25 455 PHE A CA 1
ATOM 3532 C C . PHE A 1 455 ? -19.272 7.839 21.617 1.00 92.25 455 PHE A C 1
ATOM 3534 O O . PHE A 1 455 ? -19.174 8.061 22.830 1.00 92.25 455 PHE A O 1
ATOM 3541 N N . SER A 1 456 ? -20.444 7.699 20.991 1.00 90.19 456 SER A N 1
ATOM 3542 C CA . SER A 1 456 ? -21.756 7.831 21.644 1.00 90.19 456 SER A CA 1
ATOM 3543 C C . SER A 1 456 ? -22.443 6.483 21.874 1.00 90.19 456 SER A C 1
ATOM 3545 O O . SER A 1 456 ? -23.046 6.260 22.925 1.00 90.19 456 SER A O 1
ATOM 3547 N N . GLY A 1 457 ? -22.331 5.543 20.933 1.00 93.06 457 GLY A N 1
ATOM 3548 C CA . GLY A 1 457 ? -22.980 4.244 21.070 1.00 93.06 457 GLY A CA 1
ATOM 3549 C C . GLY A 1 457 ? -23.042 3.423 19.789 1.00 93.06 457 GLY A C 1
ATOM 3550 O O . GLY A 1 457 ? -22.266 3.604 18.850 1.00 93.06 457 GLY A O 1
ATOM 3551 N N . LEU A 1 458 ? -23.964 2.465 19.780 1.00 94.62 458 LEU A N 1
ATOM 3552 C CA . LEU A 1 458 ? -24.167 1.520 18.689 1.00 94.62 458 LEU A CA 1
ATOM 3553 C C . LEU A 1 458 ? -25.591 1.634 18.160 1.00 94.62 458 LEU A C 1
ATOM 3555 O O . LEU A 1 458 ? -26.544 1.488 18.919 1.00 94.62 458 LEU A O 1
ATOM 3559 N N . GLU A 1 459 ? -25.749 1.783 16.854 1.00 94.00 459 GLU A N 1
ATOM 3560 C CA . GLU A 1 459 ? -27.043 1.619 16.201 1.00 94.00 459 GLU A CA 1
ATOM 3561 C C . GLU A 1 459 ? -27.100 0.277 15.468 1.00 94.00 459 GLU A C 1
ATOM 3563 O O . GLU A 1 459 ? -26.208 -0.086 14.697 1.00 94.00 459 GLU A O 1
ATOM 3568 N N . VAL A 1 460 ? -28.174 -0.474 15.701 1.00 91.88 460 VAL A N 1
ATOM 3569 C CA . VAL A 1 460 ? -28.432 -1.758 15.051 1.00 91.88 460 VAL A CA 1
ATOM 3570 C C . VAL A 1 460 ? -29.535 -1.573 14.015 1.00 91.88 460 VAL A C 1
ATOM 3572 O O . VAL A 1 460 ? -30.708 -1.405 14.351 1.00 91.88 460 VAL A O 1
ATOM 3575 N N . VAL A 1 461 ? -29.172 -1.650 12.736 1.00 90.19 461 VAL A N 1
ATOM 3576 C CA . VAL A 1 461 ? -30.105 -1.500 11.616 1.00 90.19 461 VAL A CA 1
ATOM 3577 C C . VAL A 1 461 ? -30.434 -2.865 11.016 1.00 90.19 461 VAL A C 1
ATOM 3579 O O . VAL A 1 461 ? -29.567 -3.679 10.684 1.00 90.19 461 VAL A O 1
ATOM 3582 N N . GLY A 1 462 ? -31.733 -3.124 10.866 1.00 85.50 462 GLY A N 1
ATOM 3583 C CA . GLY A 1 462 ? -32.257 -4.372 10.315 1.00 85.50 462 GLY A CA 1
ATOM 3584 C C . GLY A 1 462 ? -32.332 -5.527 11.317 1.00 85.50 462 GLY A C 1
ATOM 3585 O O . GLY A 1 462 ? -32.797 -6.603 10.946 1.00 85.50 462 GLY A O 1
ATOM 3586 N N . ALA A 1 463 ? -31.926 -5.352 12.574 1.00 84.75 463 ALA A N 1
ATOM 3587 C CA . ALA A 1 463 ? -32.108 -6.332 13.646 1.00 84.75 463 ALA A CA 1
ATOM 3588 C C . ALA A 1 463 ? -32.566 -5.641 14.944 1.00 84.75 463 ALA A C 1
ATOM 3590 O O . ALA A 1 463 ? -32.288 -4.458 15.119 1.00 84.75 463 ALA A O 1
ATOM 3591 N N . PRO A 1 464 ? -33.252 -6.348 15.862 1.00 83.88 464 PRO A N 1
ATOM 3592 C CA . PRO A 1 464 ? -33.577 -5.785 17.169 1.00 83.88 464 PRO A CA 1
ATOM 3593 C C . PRO A 1 464 ? -32.297 -5.471 17.963 1.00 83.88 464 PRO A C 1
ATOM 3595 O O . PRO A 1 464 ? -31.365 -6.275 17.907 1.00 83.88 464 PRO A O 1
ATOM 3598 N N . PRO A 1 465 ? -32.262 -4.423 18.806 1.00 82.44 465 PRO A N 1
ATOM 3599 C CA . PRO A 1 465 ? -31.129 -4.130 19.692 1.00 82.44 465 PRO A CA 1
ATOM 3600 C C . PRO A 1 465 ? -30.769 -5.294 20.617 1.00 82.44 465 PRO A C 1
ATOM 3602 O O . PRO A 1 465 ? -29.621 -5.448 21.014 1.00 82.44 465 PRO A O 1
ATOM 3605 N N . ALA A 1 466 ? -31.743 -6.163 20.922 1.00 86.44 466 ALA A N 1
ATOM 3606 C CA . ALA A 1 466 ? -31.530 -7.396 21.675 1.00 86.44 466 ALA A CA 1
ATOM 3607 C C . ALA A 1 466 ? -30.550 -8.377 21.009 1.00 86.44 466 ALA A C 1
ATOM 3609 O O . ALA A 1 466 ? -30.039 -9.263 21.686 1.00 86.44 466 ALA A O 1
ATOM 3610 N N . CYS A 1 467 ? -30.280 -8.222 19.711 1.00 88.62 467 CYS A N 1
ATOM 3611 C CA . CYS A 1 467 ? -29.241 -8.959 19.002 1.00 88.62 467 CYS A CA 1
ATOM 3612 C C . CYS A 1 467 ? -27.839 -8.671 19.569 1.00 88.62 467 CYS A C 1
ATOM 3614 O O . CYS A 1 467 ? -26.996 -9.570 19.607 1.00 88.62 467 CYS A O 1
ATOM 3616 N N . VAL A 1 468 ? -27.593 -7.458 20.075 1.00 91.62 468 VAL A N 1
ATOM 3617 C CA . VAL A 1 468 ? -26.380 -7.151 20.840 1.00 91.62 468 VAL A CA 1
ATOM 3618 C C . VAL A 1 468 ? -26.568 -7.681 22.260 1.00 91.62 468 VAL A C 1
ATOM 3620 O O . VAL A 1 468 ? -27.324 -7.126 23.059 1.00 91.62 468 VAL A O 1
ATOM 3623 N N . GLY A 1 469 ? -25.899 -8.795 22.557 1.00 89.44 469 GLY A N 1
ATOM 3624 C CA . GLY A 1 469 ? -26.019 -9.483 23.841 1.00 89.44 469 GLY A CA 1
ATOM 3625 C C . GLY A 1 469 ? -25.123 -8.885 24.922 1.00 89.44 469 GLY A C 1
ATOM 3626 O O . GLY A 1 469 ? -25.548 -8.753 26.065 1.00 89.44 469 GLY A O 1
ATOM 3627 N N . ARG A 1 470 ? -23.885 -8.519 24.565 1.00 93.31 470 ARG A N 1
ATOM 3628 C CA . ARG A 1 470 ? -22.895 -7.961 25.499 1.00 93.31 470 ARG A CA 1
ATOM 3629 C C . ARG A 1 470 ? -21.988 -6.962 24.794 1.00 93.31 470 ARG A C 1
ATOM 3631 O O . ARG A 1 470 ? -21.531 -7.226 23.682 1.00 93.31 470 ARG A O 1
ATOM 3638 N N . VAL A 1 471 ? -21.683 -5.862 25.475 1.00 95.25 471 VAL A N 1
ATOM 3639 C CA . VAL A 1 471 ? -20.683 -4.874 25.058 1.00 95.25 471 VAL A CA 1
ATOM 3640 C C . VAL A 1 471 ? -19.626 -4.782 26.153 1.00 95.25 471 VAL A C 1
ATOM 3642 O O . VAL A 1 471 ? -19.946 -4.647 27.331 1.00 95.25 471 VAL A O 1
ATOM 3645 N N . ALA A 1 472 ? -18.359 -4.912 25.783 1.00 95.38 472 ALA A N 1
ATOM 3646 C CA . ALA A 1 472 ? -17.240 -4.927 26.716 1.00 95.38 472 ALA A CA 1
ATOM 3647 C C . ALA A 1 472 ? -16.044 -4.157 26.146 1.00 95.38 472 ALA A C 1
ATOM 3649 O O . ALA A 1 472 ? -15.986 -3.903 24.946 1.00 95.38 472 ALA A O 1
ATOM 3650 N N . ARG A 1 473 ? -15.077 -3.800 26.989 1.00 93.69 473 ARG A N 1
ATOM 3651 C CA . ARG A 1 473 ? -13.776 -3.253 26.577 1.00 93.69 473 ARG A CA 1
ATOM 3652 C C . ARG A 1 473 ? -12.653 -4.207 26.951 1.00 93.69 473 ARG A C 1
ATOM 3654 O O . ARG A 1 473 ? -12.738 -4.889 27.974 1.00 93.69 473 ARG A O 1
ATOM 3661 N N . VAL A 1 474 ? -11.597 -4.256 26.147 1.00 94.44 474 VAL A N 1
ATOM 3662 C CA . VAL A 1 474 ? -10.376 -5.000 26.490 1.00 94.44 474 VAL A CA 1
ATOM 3663 C C . VAL A 1 474 ? -9.606 -4.254 27.580 1.00 94.44 474 VAL A C 1
ATOM 3665 O O . VAL A 1 474 ? -9.305 -3.075 27.429 1.00 94.44 474 VAL A O 1
ATOM 3668 N N . THR A 1 475 ? -9.261 -4.934 28.675 1.00 91.56 475 THR A N 1
ATOM 3669 C CA . THR A 1 475 ? -8.635 -4.289 29.847 1.00 91.56 475 THR A CA 1
ATOM 3670 C C . THR A 1 475 ? -7.118 -4.162 29.745 1.00 91.56 475 THR A C 1
ATOM 3672 O O . THR A 1 475 ? -6.547 -3.206 30.268 1.00 91.56 475 THR A O 1
ATOM 3675 N N . ASP A 1 476 ? -6.462 -5.123 29.088 1.00 87.69 476 ASP A N 1
ATOM 3676 C CA . ASP A 1 476 ? -5.021 -5.115 28.815 1.00 87.69 476 ASP A CA 1
ATOM 3677 C C . ASP A 1 476 ? -4.776 -4.834 27.332 1.00 87.69 476 ASP A C 1
ATOM 3679 O O . ASP A 1 476 ? -4.409 -5.707 26.541 1.00 87.69 476 ASP A O 1
ATOM 3683 N N . GLY A 1 477 ? -5.029 -3.585 26.941 1.00 84.62 477 GLY A N 1
ATOM 3684 C CA . GLY A 1 477 ? -4.856 -3.148 25.564 1.00 84.62 477 GLY A CA 1
ATOM 3685 C C . GLY A 1 477 ? -3.423 -3.318 25.053 1.00 84.62 477 GLY A C 1
ATOM 3686 O O . GLY A 1 477 ? -3.242 -3.577 23.867 1.00 84.62 477 GLY A O 1
ATOM 3687 N N . ALA A 1 478 ? -2.405 -3.199 25.911 1.00 87.00 478 ALA A N 1
ATOM 3688 C CA . ALA A 1 478 ? -0.994 -3.285 25.522 1.00 87.00 478 ALA A CA 1
ATOM 3689 C C . ALA A 1 478 ? -0.585 -4.699 25.067 1.00 87.00 478 ALA A C 1
ATOM 3691 O O . ALA A 1 478 ? 0.271 -4.837 24.190 1.00 87.00 478 ALA A O 1
ATOM 3692 N N . SER A 1 479 ? -1.242 -5.745 25.586 1.00 88.62 479 SER A N 1
ATOM 3693 C CA . SER A 1 479 ? -1.046 -7.137 25.138 1.00 88.62 479 SER A CA 1
ATOM 3694 C C . SER A 1 479 ? -1.433 -7.385 23.669 1.00 88.62 479 SER A C 1
ATOM 3696 O O . SER A 1 479 ? -0.971 -8.351 23.050 1.00 88.62 479 SER A O 1
ATOM 3698 N N . LEU A 1 480 ? -2.245 -6.491 23.092 1.00 93.44 480 LEU A N 1
ATOM 3699 C CA . LEU A 1 480 ? -2.676 -6.497 21.697 1.00 93.44 480 LEU A CA 1
ATOM 3700 C C . LEU A 1 480 ? -2.026 -5.318 20.955 1.00 93.44 480 LEU A C 1
ATOM 3702 O O . LEU A 1 480 ? -2.619 -4.241 20.844 1.00 93.44 480 LEU A O 1
ATOM 3706 N N . PRO A 1 481 ? -0.800 -5.483 20.429 1.00 89.69 481 PRO A N 1
ATOM 3707 C CA . PRO A 1 481 ? -0.063 -4.362 19.852 1.00 89.69 481 PRO A CA 1
ATOM 3708 C C . PRO A 1 481 ? -0.703 -3.835 18.559 1.00 89.69 481 PRO A C 1
ATOM 3710 O O . PRO A 1 481 ? -0.653 -2.640 18.286 1.00 89.69 481 PRO A O 1
ATOM 3713 N N . LEU A 1 482 ? -1.369 -4.706 17.796 1.00 95.44 482 LEU A N 1
ATOM 3714 C CA . LEU A 1 482 ? -2.086 -4.335 16.581 1.00 95.44 482 LEU A CA 1
ATOM 3715 C C . LEU A 1 482 ? -3.580 -4.284 16.839 1.00 95.44 482 LEU A C 1
ATOM 3717 O O . LEU A 1 482 ? -4.188 -5.328 17.068 1.00 95.44 482 LEU A O 1
ATOM 3721 N N . TRP A 1 483 ? -4.155 -3.087 16.743 1.00 95.31 483 TRP A N 1
ATOM 3722 C CA . TRP A 1 483 ? -5.598 -2.854 16.751 1.00 95.31 483 TRP A CA 1
ATOM 3723 C C . TRP A 1 483 ? -6.119 -2.707 15.318 1.00 95.31 483 TRP A C 1
ATOM 3725 O O . TRP A 1 483 ? -5.750 -1.787 14.577 1.00 95.31 483 TRP A O 1
ATOM 3735 N N . VAL A 1 484 ? -6.961 -3.655 14.917 1.00 95.31 484 VAL A N 1
ATOM 3736 C CA . VAL A 1 484 ? -7.679 -3.669 13.638 1.00 95.31 484 VAL A CA 1
ATOM 3737 C C . VAL A 1 484 ? -9.151 -3.948 13.910 1.00 95.31 484 VAL A C 1
ATOM 3739 O O . VAL A 1 484 ? -9.495 -4.563 14.918 1.00 95.31 484 VAL A O 1
ATOM 3742 N N . GLU A 1 485 ? -10.015 -3.484 13.018 1.00 95.19 485 GLU A N 1
ATOM 3743 C CA . GLU A 1 485 ? -11.430 -3.835 13.076 1.00 95.19 485 GLU A CA 1
ATOM 3744 C C . GLU A 1 485 ? -11.553 -5.319 12.723 1.00 95.19 485 GLU A C 1
ATOM 3746 O O . GLU A 1 485 ? -11.001 -5.736 11.704 1.00 95.19 485 GLU A O 1
ATOM 3751 N N . MET A 1 486 ? -12.241 -6.121 13.537 1.00 95.19 486 MET A N 1
ATOM 3752 C CA . MET A 1 486 ? -12.451 -7.547 13.260 1.00 95.19 486 MET A CA 1
ATOM 3753 C C . MET A 1 486 ? -13.906 -7.960 13.441 1.00 95.19 486 MET A C 1
ATOM 3755 O O . MET A 1 486 ? -14.572 -7.525 14.377 1.00 95.19 486 MET A O 1
ATOM 3759 N N . GLN A 1 487 ? -14.363 -8.868 12.585 1.00 94.38 487 GLN A N 1
ATOM 3760 C CA . GLN A 1 487 ? -15.623 -9.591 12.712 1.00 94.38 487 GLN A CA 1
ATOM 3761 C C . GLN A 1 487 ? -15.314 -11.088 12.769 1.00 94.38 487 GLN A C 1
ATOM 3763 O O . GLN A 1 487 ? -14.921 -11.685 11.769 1.00 94.38 487 GLN A O 1
ATOM 3768 N N . LEU A 1 488 ? -15.463 -11.688 13.948 1.00 93.88 488 LEU A N 1
ATOM 3769 C CA . LEU A 1 488 ? -15.106 -13.077 14.215 1.00 93.88 488 LEU A CA 1
ATOM 3770 C C . LEU A 1 488 ? -16.375 -13.916 14.417 1.00 93.88 488 LEU A C 1
ATOM 3772 O O . LEU A 1 488 ? -16.952 -13.902 15.511 1.00 93.88 488 LEU A O 1
ATOM 3776 N N . PRO A 1 489 ? -16.852 -14.617 13.373 1.00 90.44 489 PRO A N 1
ATOM 3777 C CA . PRO A 1 489 ? -17.882 -15.634 13.536 1.00 90.44 489 PRO A CA 1
ATOM 3778 C C . PRO A 1 489 ? -17.305 -16.880 14.227 1.00 90.44 489 PRO A C 1
ATOM 3780 O O . PRO A 1 489 ? -16.094 -17.076 14.271 1.00 90.44 489 PRO A O 1
ATOM 3783 N N . ALA A 1 490 ? -18.178 -17.759 14.723 1.00 85.50 490 ALA A N 1
ATOM 3784 C CA . ALA A 1 490 ? -17.776 -19.010 15.377 1.00 85.50 490 ALA A CA 1
ATOM 3785 C C . ALA A 1 490 ? -16.900 -19.915 14.485 1.00 85.50 490 ALA A C 1
ATOM 3787 O O . ALA A 1 490 ? -16.014 -20.613 14.964 1.00 85.50 490 ALA A O 1
ATOM 3788 N N . ASP A 1 491 ? -17.129 -19.885 13.171 1.00 88.00 491 ASP A N 1
ATOM 3789 C CA . ASP A 1 491 ? -16.404 -20.664 12.165 1.00 88.00 491 ASP A CA 1
ATOM 3790 C C . ASP A 1 491 ? -15.210 -19.901 11.561 1.00 88.00 491 ASP A C 1
ATOM 3792 O O . ASP A 1 491 ? -14.749 -20.234 10.469 1.00 88.00 491 ASP A O 1
ATOM 3796 N N . TRP A 1 492 ? -14.667 -18.887 12.254 1.00 91.25 492 TRP A N 1
ATOM 3797 C CA . TRP A 1 492 ? -13.581 -18.045 11.728 1.00 91.25 492 TRP A CA 1
ATOM 3798 C C . TRP A 1 492 ? -12.357 -18.842 11.261 1.00 91.25 492 TRP A C 1
ATOM 3800 O O . TRP A 1 492 ? -11.672 -18.425 10.328 1.00 91.25 492 TRP A O 1
ATOM 3810 N N . SER A 1 493 ? -12.081 -19.989 11.888 1.00 90.50 493 SER A N 1
ATOM 3811 C CA . SER A 1 493 ? -10.937 -20.844 11.548 1.00 90.50 493 SER A CA 1
ATOM 3812 C C . SER A 1 493 ? -11.052 -21.497 10.164 1.00 90.50 493 SER A C 1
ATOM 3814 O O . SER A 1 493 ? -10.032 -21.859 9.575 1.00 90.50 493 SER A O 1
ATOM 3816 N N . GLU A 1 494 ? -12.267 -21.591 9.615 1.00 90.88 494 GLU A N 1
ATOM 3817 C CA . GLU A 1 494 ? -12.546 -22.083 8.260 1.00 90.88 494 GLU A CA 1
ATOM 3818 C C . GLU A 1 494 ? -12.566 -20.953 7.215 1.00 90.88 494 GLU A C 1
ATOM 3820 O O . GLU A 1 494 ? -12.566 -21.203 6.006 1.00 90.88 494 GLU A O 1
ATOM 3825 N N . GLN A 1 495 ? -12.570 -19.694 7.662 1.00 92.06 495 GLN A N 1
ATOM 3826 C CA . GLN A 1 495 ? -12.627 -18.523 6.795 1.00 92.06 495 GLN A CA 1
ATOM 3827 C C . GLN A 1 495 ? -11.244 -18.161 6.243 1.00 92.06 495 GLN A C 1
ATOM 3829 O O . GLN A 1 495 ? -10.186 -18.537 6.757 1.00 92.06 495 GLN A O 1
ATOM 3834 N N . ARG A 1 496 ? -11.231 -17.368 5.168 1.00 94.44 496 ARG A N 1
ATOM 3835 C CA . ARG A 1 496 ? -9.982 -16.797 4.653 1.00 94.44 496 ARG A CA 1
ATOM 3836 C C . ARG A 1 496 ? -9.449 -15.751 5.627 1.00 94.44 496 ARG A C 1
ATOM 3838 O O . ARG A 1 496 ? -10.163 -14.826 5.983 1.00 94.44 496 ARG A O 1
ATOM 3845 N N . LEU A 1 497 ? -8.168 -15.870 5.982 1.00 96.94 497 LEU A N 1
ATOM 3846 C CA . LEU A 1 497 ? -7.444 -14.940 6.863 1.00 96.94 497 LEU A CA 1
ATOM 3847 C C . LEU A 1 497 ? -6.504 -14.006 6.078 1.00 96.94 497 LEU A C 1
ATOM 3849 O O . LEU A 1 497 ? -5.414 -13.649 6.529 1.00 96.94 497 LEU A O 1
ATOM 3853 N N . TYR A 1 498 ? -6.912 -13.658 4.862 1.00 97.19 498 TYR A N 1
ATOM 3854 C CA . TYR A 1 498 ? -6.209 -12.755 3.959 1.00 97.19 498 TYR A CA 1
ATOM 3855 C C . TYR A 1 498 ? -7.194 -12.120 2.984 1.00 97.19 498 TYR A C 1
ATOM 3857 O O . TYR A 1 498 ? -8.213 -12.725 2.640 1.00 97.19 498 TYR A O 1
ATOM 3865 N N . GLN A 1 499 ? -6.871 -10.925 2.504 1.00 95.88 499 GLN A N 1
ATOM 3866 C CA . GLN A 1 499 ? -7.675 -10.231 1.507 1.00 95.88 499 GLN A CA 1
ATOM 3867 C C . GLN A 1 499 ? -7.550 -10.894 0.128 1.00 95.88 499 GLN A C 1
ATOM 3869 O O . GLN A 1 499 ? -6.512 -11.462 -0.249 1.00 95.88 499 GLN A O 1
ATOM 3874 N N . SER A 1 500 ? -8.626 -10.825 -0.655 1.00 93.00 500 SER A N 1
ATOM 3875 C CA . SER A 1 500 ? -8.633 -11.297 -2.041 1.00 93.00 500 SER A CA 1
ATOM 3876 C C . SER A 1 500 ? -8.833 -10.168 -3.031 1.00 93.00 500 SER A C 1
ATOM 3878 O O . SER A 1 500 ? -9.561 -9.216 -2.784 1.00 93.00 500 SER A O 1
ATOM 3880 N N . ILE A 1 501 ? -8.201 -10.322 -4.187 1.00 91.56 501 ILE A N 1
ATOM 3881 C CA . ILE A 1 501 ? -8.403 -9.440 -5.326 1.00 91.56 501 ILE A CA 1
ATOM 3882 C C . ILE A 1 501 ? -9.655 -9.926 -6.040 1.00 91.56 501 ILE A C 1
ATOM 3884 O O . ILE A 1 501 ? -9.674 -11.058 -6.532 1.00 91.56 501 ILE A O 1
ATOM 3888 N N . GLU A 1 502 ? -10.678 -9.089 -6.108 1.00 83.06 502 GLU A N 1
ATOM 3889 C CA . GLU A 1 502 ? -11.764 -9.282 -7.056 1.00 83.06 502 GLU A CA 1
ATOM 3890 C C . GLU A 1 502 ? -11.486 -8.429 -8.294 1.00 83.06 502 GLU A C 1
ATOM 3892 O O . GLU A 1 502 ? -11.147 -7.248 -8.177 1.00 83.06 502 GLU A O 1
ATOM 3897 N N . PRO A 1 503 ? -11.611 -8.989 -9.511 1.00 57.34 503 PRO A N 1
ATOM 3898 C CA . PRO A 1 503 ? -11.622 -8.165 -10.706 1.00 57.34 503 PRO A CA 1
ATOM 3899 C C . PRO A 1 503 ? -12.749 -7.144 -10.528 1.00 57.34 503 PRO A C 1
ATOM 3901 O O . PRO A 1 503 ? -13.874 -7.573 -10.270 1.00 57.34 503 PRO A O 1
ATOM 3904 N N . PRO A 1 504 ? -12.500 -5.829 -10.676 1.00 53.09 504 PRO A N 1
ATOM 3905 C CA . PRO A 1 504 ? -13.552 -4.846 -10.489 1.00 53.09 504 PRO A CA 1
ATOM 3906 C C . PRO A 1 504 ? -14.730 -5.220 -11.393 1.00 53.09 504 PRO A C 1
ATOM 3908 O O . PRO A 1 504 ? -14.587 -5.224 -12.626 1.00 53.09 504 PRO A O 1
ATOM 3911 N N . ALA A 1 505 ? -15.880 -5.586 -10.821 1.00 47.91 505 ALA A N 1
ATOM 3912 C CA . ALA A 1 505 ? -17.113 -5.637 -11.593 1.00 47.91 505 ALA A CA 1
ATOM 3913 C C . ALA A 1 505 ? -17.217 -4.267 -12.271 1.00 47.91 505 ALA A C 1
ATOM 3915 O O . ALA A 1 505 ? -17.016 -3.260 -11.593 1.00 47.91 505 ALA A O 1
ATOM 3916 N N . GLY A 1 506 ? -17.362 -4.232 -13.606 1.00 43.91 506 GLY A N 1
ATOM 3917 C CA . GLY A 1 506 ? -17.303 -2.994 -14.395 1.00 43.91 506 GLY A CA 1
ATOM 3918 C C . GLY A 1 506 ? -17.964 -1.853 -13.640 1.00 43.91 506 GLY A C 1
ATOM 3919 O O . GLY A 1 506 ? -19.120 -2.000 -13.247 1.00 43.91 506 GLY A O 1
ATOM 3920 N N . SER A 1 507 ? -17.186 -0.809 -13.339 1.00 39.78 507 SER A N 1
ATOM 3921 C CA . SER A 1 507 ? -17.597 0.260 -12.445 1.00 39.78 507 SER A CA 1
ATOM 3922 C C . SER A 1 507 ? -18.929 0.816 -12.927 1.00 39.78 507 SER A C 1
ATOM 3924 O O . SER A 1 507 ? -19.017 1.580 -13.883 1.00 39.78 507 SER A O 1
ATOM 3926 N N . ARG A 1 508 ? -20.009 0.438 -12.242 1.00 31.88 508 ARG A N 1
ATOM 3927 C CA . ARG A 1 508 ? -21.168 1.310 -12.150 1.00 31.88 508 ARG A CA 1
ATOM 3928 C C . ARG A 1 508 ? -20.738 2.401 -11.183 1.00 31.88 508 ARG A C 1
ATOM 3930 O O . ARG A 1 508 ? -21.031 2.311 -9.998 1.00 31.88 508 ARG A O 1
ATOM 3937 N N . HIS A 1 509 ? -19.972 3.369 -11.686 1.00 31.41 509 HIS A N 1
ATOM 3938 C CA . HIS A 1 509 ? -19.890 4.673 -11.046 1.00 31.41 509 HIS A CA 1
ATOM 3939 C C . HIS A 1 509 ? -21.342 5.147 -10.895 1.00 31.41 509 HIS A C 1
ATOM 3941 O O . HIS A 1 509 ? -22.032 5.352 -11.898 1.00 31.41 509 HIS A O 1
ATOM 3947 N N . ARG A 1 510 ? -21.842 5.151 -9.660 1.00 27.67 510 ARG A N 1
ATOM 3948 C CA . ARG A 1 510 ? -23.023 5.919 -9.280 1.00 27.67 510 ARG A CA 1
ATOM 3949 C C . ARG A 1 510 ? -22.539 7.206 -8.657 1.00 27.67 510 ARG A C 1
ATOM 3951 O O . ARG A 1 510 ? -21.548 7.114 -7.900 1.00 27.67 510 ARG A O 1
#

Solvent-accessible surface area (backbone atoms only — not comparable to full-atom values): 26495 Å² total; per-residue (Å²): 133,64,77,60,55,65,76,44,52,76,61,56,61,55,44,65,46,54,54,53,44,52,49,51,52,50,49,49,43,74,42,85,67,59,68,68,65,46,44,51,51,34,32,50,41,15,35,45,46,13,51,41,32,66,77,40,70,78,43,57,65,53,51,65,50,50,38,49,43,43,60,71,47,40,66,72,64,62,90,82,38,48,68,58,22,50,51,34,35,50,40,19,52,51,35,17,52,64,54,22,38,73,52,57,60,51,45,75,60,22,67,37,67,37,49,49,42,53,49,15,55,9,45,63,31,33,46,67,30,21,46,40,78,37,48,45,44,74,39,80,57,90,44,70,67,60,52,49,52,53,34,40,48,40,22,39,57,62,66,72,38,78,70,48,60,87,37,22,52,65,30,36,53,37,25,39,52,51,44,49,53,48,47,68,41,40,46,27,40,59,52,48,36,21,52,19,21,32,52,42,45,26,19,52,24,45,29,44,75,56,85,65,86,81,47,62,80,89,77,58,54,69,66,59,57,48,50,31,47,53,46,19,59,57,25,51,73,52,10,80,47,16,53,57,38,36,49,49,30,38,40,53,32,15,32,73,32,64,64,54,15,50,46,51,46,48,50,50,52,47,70,34,16,61,36,33,45,44,51,46,66,78,65,46,61,82,54,27,57,52,26,56,52,21,43,50,52,44,47,50,50,38,73,78,62,40,82,75,84,69,50,72,69,26,51,50,39,19,53,51,52,53,47,52,50,52,48,50,54,54,51,50,46,51,55,30,41,56,55,16,35,54,44,41,50,57,50,50,54,49,62,75,67,50,57,68,45,79,46,59,69,47,80,44,86,79,31,37,33,38,41,69,74,78,67,62,73,45,61,67,82,57,42,42,31,25,55,50,44,34,36,42,31,35,31,24,86,47,31,69,78,86,69,64,29,37,44,31,44,38,45,51,42,77,43,83,91,56,50,74,55,43,80,39,84,38,78,56,41,52,80,90,50,60,59,27,38,33,35,40,74,44,58,32,37,30,49,68,96,43,71,43,31,36,62,48,30,39,36,34,44,90,42,54,47,64,15,58,63,47,47,26,34,48,72,61,54,50,84,48,71,77,83,49,35,33,53,40,50,68,62,49,90,79,49,64,61,53,55,45,78,46,80,70,70,78,81,76,80,122

Nearest PDB structures (foldseek):
  6brb-assembly1_A  TM=3.147E-01  e=8.545E-02  Homo sapiens
  7kp8-assembly1_B  TM=3.569E-01  e=3.211E-01  Mus musculus
  7msg-assembly1_A  TM=2.630E-01  e=4.776E-01  Homo sapiens
  8hvh-assembly1_A  TM=1.308E-01  e=9.181E+00  Homo sapiens

Sequence (510 aa):
MNLTQLLSLRDYSKAPFVLIAVLILAVLVTRPMRIGPTLALVALYGALVGFGWGFRSDLTVMVPFGMFVVLVLLPGPLSVHVARNGLAAVILLAVFLVVAWPALRGLKMGGCQFHYALLGLTTPLTRELGMTPSLYSFGNHFLDTFIDLKVGDYAHRVLNQPISPLCSPGYDTASGQLFVQMATTFPADLVAHAYGSVLSILRVGLAIPTLTDAAPASTVGRLTAQAYRILNRFTELFAPLGPLVVLAAVIVTWAHSMRLGLALTVFVLFLTGYPAIEFEERHWFHLRFIPWWAALLVREQIFRHGMPGWTRPALVRAGAGVSVVLFTLVVGLAALRFVQTRRVGSLIARYEAAATEEMPTERHDASFLEVRWQPRDYGPPPTHRGSDLMVVTLDARNCGGTAPMVLRVEYEADAPTHDMSTEFTVARPKPGSETTRLFVPVFWTGFQDHTYLRFSGLEVVGAPPACVGRVARVTDGASLPLWVEMQLPADWSEQRLYQSIEPPAGSRHR

Secondary structure (DSSP, 8-state):
--GGGGG-HHHHTTHHHHHHHHHHHHHHHHS---HHHHHHHHHHHHHHHHHHHTT-GGGGGHHHHHHHIIIIISSS-HHHHHHHHHHHHHHHHHHHHHHHHHHHHHGGG---HHHHHHHTTSHHHHHHTTEEP-SEES-S---HHHHHHHHHHHHHHTT------TTSHHHHHHHHHHHHHHHHHSHHHHHHHHHHHHHHHHHHTTS-----TTS-TTTS-HHHHHHHHHHHHHHHHHGGGHHHHHHHHHHHHHHH-HHHHHHHHHHHHHHHHGGGGS--HHHHGGGTHHHHHHHHHHHHHHHHH-S----HHHHHHHHHHHHHHHHHHHHHHHHHHHHHHHHHHHHHHHHHHS-EEEPPEEEETTTEEEE-----EES-TTEEEEEEEEEEEE-TTT---SSPEEEEEEEEESSTTT---EEEEEPPPPTTSPPEEEEEEEEEEEETTEEEEEEEEEEEESS-GGGEEEEEEES-GGG-----EEEE-TTGGGS-SS-EEPP-------

Radius of gyration: 26.0 Å; Cα contacts (8 Å, |Δi|>4): 844; chains: 1; bounding box: 68×50×71 Å

Mean predicted aligned error: 6.87 Å